Protein AF-0000000087011718 (afdb_homodimer)

Foldseek 3Di:
DEEEQEWEKAQPPVPWDADPFDIDSPHDIAIFDQSLVQLQVQQVCCVVPNDAYEYEYEADDDDVRQLQSQLLPHQEYEYEHEPDDDLQQRLVVVLVVCVVRVGFEYEYACAGPPPRPSCNLVNNCVVNVAAEAEAFLEWDDDVQKIWGWHDDDVDIDIDMGGTPHYYHYYPNNDDRDGGDPVSSVVSVPRYYHYYYGYDDDPDDDDDDTPPCPVPVPPPQDDDPVSSVVVVVVVCVVVVVD/DEEEQEWEKAQPPVPWDADPFDIDSPHDIAIFDQSLVQLQVQQVCCVVPNDAYEYEYEADDDDVRQLQSQLLPHQEYEYEHEPDDDLQQRLVVVLVVCVVRVGFEYEYACAGPVGRPSCNLVNNCVVVVAAEAEAFLEWDDDVQKIWGWHDDDVDIDIDMDGTPHYYHYYPNNDDRDGGDPVSSVVSVPRYYHYYYGYDDDPDDDDDDTPPCPPPVPPPQDDDPVSSVVVVVVVCVVVVND

Secondary structure (DSSP, 8-state):
-EEEEEE-EEE-GGG-EEETTEEE--S-EEE-HHHHHHHHHHHHHHHHH-SEEEEEEEES--HHHHHHHHHHT-SEEEEEE-SS--HHHHHHHHHHHHHHH--SEEEEES--TTT----HHHHHHHHHT--EEEEEEEEEEETTEEEEEEE-SSEEEEEEEESSEEEEE-GGG--PPPPPHHHHHHHTTS-EEEEE-----SSEEEEEEE-----------S-HHHHHHHHHHHHHHTT--/-EEEEEE-EEE-GGG-EEETTEEE--S-EEE-HHHHHHHHHHHHHHHHH-SEEEEEEEES--HHHHHHHHHHT-SEEEEEE-SS--HHHHHHHHHHHHHHH--SEEEEES--SS-----HHHHHHHHHT--EEEEEEEEEEETTEEEEEEE-SSEEEEEEEESSEEEEE-GGG--PPPPPHHHHHHHTTS-EEEEE-----SSEEEEEEE-----------S-HHHHHHHHHHHHHHTT--

Structure (mmCIF, N/CA/C/O backbone):
data_AF-0000000087011718-model_v1
#
loop_
_entity.id
_entity.type
_entity.pdbx_description
1 polymer 'Electron transfer flavoprotein subunit alpha'
#
loop_
_atom_site.group_PDB
_atom_site.id
_atom_site.type_symbol
_atom_site.label_atom_id
_atom_site.label_alt_id
_atom_site.label_comp_id
_atom_site.label_asym_id
_atom_site.label_entity_id
_atom_site.label_seq_id
_atom_site.pdbx_PDB_ins_code
_atom_site.Cartn_x
_atom_site.Cartn_y
_atom_site.Cartn_z
_atom_site.occupancy
_atom_site.B_iso_or_equiv
_atom_site.auth_seq_id
_atom_site.auth_comp_id
_atom_site.auth_asym_id
_atom_site.auth_atom_id
_atom_site.pdbx_PDB_model_num
ATOM 1 N N . MET A 1 1 ? 9.523 25.578 -1.805 1 94.81 1 MET A N 1
ATOM 2 C CA . MET A 1 1 ? 9.125 24.172 -1.85 1 94.81 1 MET A CA 1
ATOM 3 C C . MET A 1 1 ? 7.691 24 -1.373 1 94.81 1 MET A C 1
ATOM 5 O O . MET A 1 1 ? 7.277 24.625 -0.391 1 94.81 1 MET A O 1
ATOM 9 N N . ASN A 1 2 ? 6.797 23.344 -2.119 1 98.5 2 ASN A N 1
ATOM 10 C CA . ASN A 1 2 ? 5.453 22.984 -1.676 1 98.5 2 ASN A CA 1
ATOM 11 C C . ASN A 1 2 ? 5.398 21.562 -1.138 1 98.5 2 ASN A C 1
ATOM 13 O O . ASN A 1 2 ? 5.812 20.625 -1.818 1 98.5 2 ASN A O 1
ATOM 17 N N . ILE A 1 3 ? 4.934 21.469 0.072 1 98.88 3 ILE A N 1
ATOM 18 C CA . ILE A 1 3 ? 4.848 20.188 0.744 1 98.88 3 ILE A CA 1
ATOM 19 C C . ILE A 1 3 ? 3.393 19.875 1.101 1 98.88 3 ILE A C 1
ATOM 21 O O . ILE A 1 3 ? 2.672 20.75 1.585 1 98.88 3 ILE A O 1
ATOM 25 N N . ILE A 1 4 ? 2.947 18.703 0.835 1 99 4 ILE A N 1
ATOM 26 C CA . ILE A 1 4 ? 1.602 18.297 1.226 1 99 4 ILE A CA 1
ATOM 27 C C . ILE A 1 4 ? 1.68 17.203 2.279 1 99 4 ILE A C 1
ATOM 29 O O . ILE A 1 4 ? 2.443 16.234 2.129 1 99 4 ILE A O 1
ATOM 33 N N . ALA A 1 5 ? 0.986 17.359 3.332 1 99 5 ALA A N 1
ATOM 34 C CA . ALA A 1 5 ? 0.673 16.281 4.266 1 99 5 ALA A CA 1
ATOM 35 C C . ALA A 1 5 ? -0.778 15.828 4.121 1 99 5 ALA A C 1
ATOM 37 O O . ALA A 1 5 ? -1.701 16.625 4.32 1 99 5 ALA A O 1
ATOM 38 N N . LEU A 1 6 ? -0.91 14.594 3.762 1 98.94 6 LEU A N 1
ATOM 39 C CA . LEU A 1 6 ? -2.242 14 3.773 1 98.94 6 LEU A CA 1
ATOM 40 C C . LEU A 1 6 ? -2.619 13.539 5.18 1 98.94 6 LEU A C 1
ATOM 42 O O . LEU A 1 6 ? -1.786 12.984 5.898 1 98.94 6 LEU A O 1
ATOM 46 N N . PHE A 1 7 ? -3.869 13.828 5.566 1 98.56 7 PHE A N 1
ATOM 47 C CA . PHE A 1 7 ? -4.328 13.312 6.848 1 98.56 7 PHE A CA 1
ATOM 48 C C . PHE A 1 7 ? -5.82 12.992 6.801 1 98.56 7 PHE A C 1
ATOM 50 O O . PHE A 1 7 ? -6.566 13.609 6.035 1 98.56 7 PHE A O 1
ATOM 57 N N . LYS A 1 8 ? -6.18 11.977 7.543 1 97.88 8 LYS A N 1
ATOM 58 C CA . LYS A 1 8 ? -7.582 11.586 7.652 1 97.88 8 LYS A CA 1
ATOM 59 C C . LYS A 1 8 ? -8.125 11.883 9.047 1 97.88 8 LYS A C 1
ATOM 61 O O . LYS A 1 8 ? -7.441 11.664 10.047 1 97.88 8 LYS A O 1
ATOM 66 N N . ILE A 1 9 ? -9.297 12.445 9.086 1 97.69 9 ILE A N 1
ATOM 67 C CA . ILE A 1 9 ? -10.031 12.586 10.336 1 97.69 9 ILE A CA 1
ATOM 68 C C . ILE A 1 9 ? -10.859 11.328 10.602 1 97.69 9 ILE A C 1
ATOM 70 O O . ILE A 1 9 ? -11.656 10.914 9.758 1 97.69 9 ILE A O 1
ATOM 74 N N . VAL A 1 10 ? -10.609 10.719 11.766 1 94.69 10 VAL A N 1
ATOM 75 C CA . VAL A 1 10 ? -11.203 9.43 12.086 1 94.69 10 VAL A CA 1
ATOM 76 C C . VAL A 1 10 ? -11.781 9.461 13.5 1 94.69 10 VAL A C 1
ATOM 78 O O . VAL A 1 10 ? -11.383 10.289 14.32 1 94.69 10 VAL A O 1
ATOM 81 N N . PRO A 1 11 ? -12.758 8.516 13.766 1 92.56 11 PRO A N 1
ATOM 82 C CA . PRO A 1 11 ? -13.125 8.367 15.18 1 92.56 11 PRO A CA 1
ATOM 83 C C . PRO A 1 11 ? -11.938 7.996 16.062 1 92.56 11 PRO A C 1
ATOM 85 O O . PRO A 1 11 ? -11.07 7.215 15.648 1 92.56 11 PRO A O 1
ATOM 88 N N . ASP A 1 12 ? -11.883 8.602 17.219 1 92.38 12 ASP A N 1
ATOM 89 C CA . ASP A 1 12 ? -10.805 8.281 18.156 1 92.38 12 ASP A CA 1
ATOM 90 C C . ASP A 1 12 ? -10.898 6.824 18.609 1 92.38 12 ASP A C 1
ATOM 92 O O . ASP A 1 12 ? -11.672 6.496 19.5 1 92.38 12 ASP A O 1
ATOM 96 N N . ASP A 1 13 ? -10.094 6.043 18.031 1 84.06 13 ASP A N 1
ATOM 97 C CA . ASP A 1 13 ? -10.156 4.602 18.234 1 84.06 13 ASP A CA 1
ATOM 98 C C . ASP A 1 13 ? -9.844 4.242 19.688 1 84.06 13 ASP A C 1
ATOM 100 O O . ASP A 1 13 ? -10.227 3.172 20.172 1 84.06 13 ASP A O 1
ATOM 104 N N . THR A 1 14 ? -9.102 5.125 20.391 1 83.56 14 THR A N 1
ATOM 105 C CA . THR A 1 14 ? -8.742 4.871 21.781 1 83.56 14 THR A CA 1
ATOM 106 C C . THR A 1 14 ? -9.969 4.98 22.688 1 83.56 14 THR A C 1
ATOM 108 O O . THR A 1 14 ? -9.945 4.527 23.828 1 83.56 14 THR A O 1
ATOM 111 N N . LEU A 1 15 ? -11.016 5.504 22.172 1 86.75 15 LEU A N 1
ATOM 112 C CA . LEU A 1 15 ? -12.219 5.754 22.969 1 86.75 15 LEU A CA 1
ATOM 113 C C . LEU A 1 15 ? -13.367 4.859 22.516 1 86.75 15 LEU A C 1
ATOM 115 O O . LEU A 1 15 ? -14.477 4.949 23.047 1 86.75 15 LEU A O 1
ATOM 119 N N . ILE A 1 16 ? -13.156 4.055 21.484 1 83.88 16 ILE A N 1
ATOM 120 C CA . ILE A 1 16 ? -14.203 3.18 20.953 1 83.88 16 ILE A CA 1
ATOM 121 C C . ILE A 1 16 ? -14.461 2.037 21.938 1 83.88 16 ILE A C 1
ATOM 123 O O . ILE A 1 16 ? -13.523 1.365 22.375 1 83.88 16 ILE A O 1
ATOM 127 N N . LYS A 1 17 ? -15.734 1.845 22.312 1 80.25 17 LYS A N 1
ATOM 128 C CA . LYS A 1 17 ? -16.156 0.744 23.188 1 80.25 17 LYS A CA 1
ATOM 129 C C . LYS A 1 17 ? -16.703 -0.42 22.359 1 80.25 17 LYS A C 1
ATOM 131 O O . LYS A 1 17 ? -17.391 -0.212 21.375 1 80.25 17 LYS A O 1
ATOM 136 N N . ILE A 1 18 ? -16.266 -1.566 22.734 1 77.38 18 ILE A N 1
ATOM 137 C CA . ILE A 1 18 ? -16.719 -2.779 22.062 1 77.38 18 ILE A CA 1
ATOM 138 C C . ILE A 1 18 ? -17.812 -3.451 22.875 1 77.38 18 ILE A C 1
ATOM 140 O O . ILE A 1 18 ? -17.656 -3.666 24.078 1 77.38 18 ILE A O 1
ATOM 144 N N . SER A 1 19 ? -18.953 -3.535 22.375 1 79.12 19 SER A N 1
ATOM 145 C CA . SER A 1 19 ? -20.047 -4.281 22.984 1 79.12 19 SER A CA 1
ATOM 146 C C . SER A 1 19 ? -20.438 -5.492 22.156 1 79.12 19 SER A C 1
ATOM 148 O O . SER A 1 19 ? -21.172 -5.363 21.156 1 79.12 19 SER A O 1
ATOM 150 N N . GLY A 1 20 ? -20.016 -6.59 22.547 1 74.25 20 GLY A N 1
ATOM 151 C CA . GLY A 1 20 ? -20.25 -7.77 21.734 1 74.25 20 GLY A CA 1
ATOM 152 C C . GLY A 1 20 ? -19.578 -7.695 20.375 1 74.25 20 GLY A C 1
ATOM 153 O O . GLY A 1 20 ? -18.359 -7.512 20.297 1 74.25 20 GLY A O 1
ATOM 154 N N . ASN A 1 21 ? -20.484 -7.688 19.375 1 74.88 21 ASN A N 1
ATOM 155 C CA . ASN A 1 21 ? -19.969 -7.668 18.016 1 74.88 21 ASN A CA 1
ATOM 156 C C . ASN A 1 21 ? -20.141 -6.297 17.375 1 74.88 21 ASN A C 1
ATOM 158 O O . ASN A 1 21 ? -20.047 -6.16 16.156 1 74.88 21 ASN A O 1
ATOM 162 N N . SER A 1 22 ? -20.328 -5.398 18.297 1 78.81 22 SER A N 1
ATOM 163 C CA . SER A 1 22 ? -20.578 -4.07 17.734 1 78.81 22 SER A CA 1
ATOM 164 C C . SER A 1 22 ? -19.562 -3.059 18.25 1 78.81 22 SER A C 1
ATOM 166 O O . SER A 1 22 ? -19.031 -3.203 19.344 1 78.81 22 SER A O 1
ATOM 168 N N . LEU A 1 23 ? -19.25 -2.115 17.375 1 81.75 23 LEU A N 1
ATOM 169 C CA . LEU A 1 23 ? -18.375 -0.997 17.703 1 81.75 23 LEU A CA 1
ATOM 170 C C . LEU A 1 23 ? -19.172 0.293 17.859 1 81.75 23 LEU A C 1
ATOM 172 O O . LEU A 1 23 ? -20.031 0.603 17.031 1 81.75 23 LEU A O 1
ATOM 176 N N . ASP A 1 24 ? -18.938 0.93 18.984 1 82.44 24 ASP A N 1
ATOM 177 C CA . ASP A 1 24 ? -19.531 2.252 19.141 1 82.44 24 ASP A CA 1
ATOM 178 C C . ASP A 1 24 ? -18.641 3.338 18.562 1 82.44 24 ASP A C 1
ATOM 180 O O . ASP A 1 24 ? -17.672 3.762 19.188 1 82.44 24 ASP A O 1
ATOM 184 N N . LEU A 1 25 ? -19.016 3.777 17.375 1 81.81 25 LEU A N 1
ATOM 185 C CA . LEU A 1 25 ? -18.188 4.734 16.641 1 81.81 25 LEU A CA 1
ATOM 186 C C . LEU A 1 25 ? -18.578 6.168 17 1 81.81 25 LEU A C 1
ATOM 188 O O . LEU A 1 25 ? -18.031 7.117 16.422 1 81.81 25 LEU A O 1
ATOM 192 N N . ASN A 1 26 ? -19.5 6.266 17.922 1 88.69 26 ASN A N 1
ATOM 193 C CA . ASN A 1 26 ? -19.891 7.602 18.344 1 88.69 26 ASN A CA 1
ATOM 194 C C . ASN A 1 26 ? -18.922 8.172 19.375 1 88.69 26 ASN A C 1
ATOM 196 O O . ASN A 1 26 ? -19.297 8.391 20.531 1 88.69 26 ASN A O 1
ATOM 200 N N . VAL A 1 27 ? -17.781 8.398 18.969 1 92.62 27 VAL A N 1
ATOM 201 C CA . VAL A 1 27 ? -16.703 8.953 19.781 1 92.62 27 VAL A CA 1
ATOM 202 C C . VAL A 1 27 ? -16.141 10.203 19.094 1 92.62 27 VAL A C 1
ATOM 204 O O . VAL A 1 27 ? -16.406 10.438 17.922 1 92.62 27 VAL A O 1
ATOM 207 N N . PRO A 1 28 ? -15.453 11.023 19.828 1 95.12 28 PRO A N 1
ATOM 208 C CA . PRO A 1 28 ? -14.852 12.211 19.203 1 95.12 28 PRO A CA 1
ATOM 209 C C . PRO A 1 28 ? -13.898 11.852 18.062 1 95.12 28 PRO A C 1
ATOM 211 O O . PRO A 1 28 ? -13.312 10.766 18.062 1 95.12 28 PRO A O 1
ATOM 214 N N . ASN A 1 29 ? -13.781 12.781 17.109 1 96.44 29 ASN A N 1
ATOM 215 C CA . ASN A 1 29 ? -12.859 12.602 15.992 1 96.44 29 ASN A CA 1
ATOM 216 C C . ASN A 1 29 ? -11.445 13.055 16.344 1 96.44 29 ASN A C 1
ATOM 218 O O . ASN A 1 29 ? -11.258 13.828 17.281 1 96.44 29 ASN A O 1
ATOM 222 N N . LYS A 1 30 ? -10.555 12.523 15.648 1 96.81 30 LYS A N 1
ATOM 223 C CA . LYS A 1 30 ? -9.156 12.93 15.758 1 96.81 30 LYS A CA 1
ATOM 224 C C . LYS A 1 30 ? -8.438 12.781 14.422 1 96.81 30 LYS A C 1
ATOM 226 O O . LYS A 1 30 ? -8.977 12.203 13.484 1 96.81 30 LYS A O 1
ATOM 231 N N . ILE A 1 31 ? -7.273 13.406 14.352 1 97.94 31 ILE A N 1
ATOM 232 C CA . ILE A 1 31 ? -6.379 13.109 13.242 1 97.94 31 ILE A CA 1
ATOM 233 C C . ILE A 1 31 ? -5.836 11.695 13.375 1 97.94 31 ILE A C 1
ATOM 235 O O . ILE A 1 31 ? -5.402 11.289 14.461 1 97.94 31 ILE A O 1
ATOM 239 N N . SER A 1 32 ? -5.922 10.898 12.32 1 95.81 32 SER A N 1
ATOM 240 C CA . SER A 1 32 ? -5.363 9.547 12.359 1 95.81 32 SER A CA 1
ATOM 241 C C . SER A 1 32 ? -3.924 9.562 12.859 1 95.81 32 SER A C 1
ATOM 243 O O . SER A 1 32 ? -3.135 10.43 12.477 1 95.81 32 SER A O 1
ATOM 245 N N . THR A 1 33 ? -3.547 8.625 13.594 1 93.44 33 THR A N 1
ATOM 246 C CA . THR A 1 33 ? -2.352 8.633 14.422 1 93.44 33 THR A CA 1
ATOM 247 C C . THR A 1 33 ? -1.104 8.875 13.578 1 93.44 33 THR A C 1
ATOM 249 O O . THR A 1 33 ? -0.363 9.828 13.82 1 93.44 33 THR A O 1
ATOM 252 N N . TYR A 1 34 ? -0.875 8.102 12.562 1 95.12 34 TYR A N 1
ATOM 253 C CA . TYR A 1 34 ? 0.356 8.203 11.789 1 95.12 34 TYR A CA 1
ATOM 254 C C . TYR A 1 34 ? 0.322 9.414 10.867 1 95.12 34 TYR A C 1
ATOM 256 O O . TYR A 1 34 ? 1.364 9.867 10.383 1 95.12 34 TYR A O 1
ATOM 264 N N . ASP A 1 35 ? -0.876 9.938 10.617 1 98.06 35 ASP A N 1
ATOM 265 C CA . ASP A 1 35 ? -0.99 11.148 9.805 1 98.06 35 ASP A CA 1
ATOM 266 C C . ASP A 1 35 ? -0.457 12.359 10.562 1 98.06 35 ASP A C 1
ATOM 268 O O . ASP A 1 35 ? 0.011 13.32 9.953 1 98.06 35 ASP A O 1
ATOM 272 N N . LYS A 1 36 ? -0.54 12.258 11.891 1 98.62 36 LYS A N 1
ATOM 273 C CA . LYS A 1 36 ? 0.068 13.32 12.688 1 98.62 36 LYS A CA 1
ATOM 274 C C . LYS A 1 36 ? 1.578 13.375 12.469 1 98.62 36 LYS A C 1
ATOM 276 O O . LYS A 1 36 ? 2.168 14.453 12.445 1 98.62 36 LYS A O 1
ATOM 281 N N . ASN A 1 37 ? 2.172 12.227 12.328 1 98.81 37 ASN A N 1
ATOM 282 C CA . ASN A 1 37 ? 3.6 12.164 12.031 1 98.81 37 ASN A CA 1
ATOM 283 C C . ASN A 1 37 ? 3.91 12.75 10.656 1 98.81 37 ASN A C 1
ATOM 285 O O . ASN A 1 37 ? 4.945 13.391 10.469 1 98.81 37 ASN A O 1
ATOM 289 N N . ALA A 1 38 ? 3.049 12.5 9.719 1 98.88 38 ALA A N 1
ATOM 290 C CA . ALA A 1 38 ? 3.213 13.07 8.391 1 98.88 38 ALA A CA 1
ATOM 291 C C . ALA A 1 38 ? 3.127 14.594 8.43 1 98.88 38 ALA A C 1
ATOM 293 O O . ALA A 1 38 ? 3.918 15.289 7.785 1 98.88 38 ALA A O 1
ATOM 294 N N . ILE A 1 39 ? 2.186 15.109 9.203 1 98.94 39 ILE A N 1
ATOM 295 C CA . ILE A 1 39 ? 2.035 16.547 9.367 1 98.94 39 ILE A CA 1
ATOM 296 C C . ILE A 1 39 ? 3.301 17.141 9.992 1 98.94 39 ILE A C 1
ATOM 298 O O . ILE A 1 39 ? 3.85 18.125 9.5 1 98.94 39 ILE A O 1
ATOM 302 N N . GLU A 1 40 ? 3.752 16.484 11.07 1 98.94 40 GLU A N 1
ATOM 303 C CA . GLU A 1 40 ? 4.961 16.938 11.742 1 98.94 40 GLU A CA 1
ATOM 304 C C . GLU A 1 40 ? 6.148 16.969 10.781 1 98.94 40 GLU A C 1
ATOM 306 O O . GLU A 1 40 ? 6.906 17.953 10.758 1 98.94 40 GLU A O 1
ATOM 311 N N . GLU A 1 41 ? 6.258 15.938 9.961 1 98.94 41 GLU A N 1
ATOM 312 C CA . GLU A 1 41 ? 7.379 15.875 9.023 1 98.94 41 GLU A CA 1
ATOM 313 C C . GLU A 1 41 ? 7.289 16.984 7.977 1 98.94 41 GLU A C 1
ATOM 315 O O . GLU A 1 41 ? 8.305 17.562 7.59 1 98.94 41 GLU A O 1
ATOM 320 N N . ALA A 1 42 ? 6.086 17.281 7.492 1 98.94 42 ALA A N 1
ATOM 321 C CA . ALA A 1 42 ? 5.879 18.359 6.527 1 98.94 42 ALA A CA 1
ATOM 322 C C . ALA A 1 42 ? 6.328 19.703 7.102 1 98.94 42 ALA A C 1
ATOM 324 O O . ALA A 1 42 ? 6.984 20.484 6.414 1 98.94 42 ALA A O 1
ATOM 325 N N . ILE A 1 43 ? 6.023 19.906 8.328 1 98.88 43 ILE A N 1
ATOM 326 C CA . ILE A 1 43 ? 6.359 21.156 9 1 98.88 43 ILE A CA 1
ATOM 327 C C . ILE A 1 43 ? 7.875 21.25 9.18 1 98.88 43 ILE A C 1
ATOM 329 O O . ILE A 1 43 ? 8.469 22.297 8.922 1 98.88 43 ILE A O 1
ATOM 333 N N . ARG A 1 44 ? 8.477 20.141 9.586 1 98.81 44 ARG A N 1
ATOM 334 C CA . ARG A 1 44 ? 9.93 20.125 9.766 1 98.81 44 ARG A CA 1
ATOM 335 C C . ARG A 1 44 ? 10.648 20.406 8.453 1 98.81 44 ARG A C 1
ATOM 337 O O . ARG A 1 44 ? 11.641 21.141 8.43 1 98.81 44 ARG A O 1
ATOM 344 N N . ILE A 1 45 ? 10.18 19.812 7.398 1 98.75 45 ILE A N 1
ATOM 345 C CA . ILE A 1 45 ? 10.773 20.047 6.086 1 98.75 45 ILE A CA 1
ATOM 346 C C . ILE A 1 45 ? 10.633 21.516 5.699 1 98.75 45 ILE A C 1
ATOM 348 O O . ILE A 1 45 ? 11.594 22.125 5.227 1 98.75 45 ILE A O 1
ATOM 352 N N . LYS A 1 46 ? 9.5 22.078 5.906 1 98.5 46 LYS A N 1
ATOM 353 C CA . LYS A 1 46 ? 9.281 23.5 5.625 1 98.5 46 LYS A CA 1
ATOM 354 C C . LYS A 1 46 ? 10.242 24.375 6.43 1 98.5 46 LYS A C 1
ATOM 356 O O . LYS A 1 46 ? 10.812 25.328 5.898 1 98.5 46 LYS A O 1
ATOM 361 N N . GLU A 1 47 ? 10.328 24.016 7.695 1 98.44 47 GLU A N 1
ATOM 362 C CA . GLU A 1 47 ? 11.195 24.812 8.57 1 98.44 47 GLU A CA 1
ATOM 363 C C . GLU A 1 47 ? 12.648 24.766 8.109 1 98.44 47 GLU A C 1
ATOM 365 O O . GLU A 1 47 ? 13.375 25.75 8.211 1 98.44 47 GLU A O 1
ATOM 370 N N . LYS A 1 48 ? 13.031 23.641 7.625 1 97.88 48 LYS A N 1
ATOM 371 C CA . LYS A 1 48 ? 14.422 23.438 7.223 1 97.88 48 LYS A CA 1
ATOM 372 C C . LYS A 1 48 ? 14.672 24 5.824 1 97.88 48 LYS A C 1
ATOM 374 O O . LYS A 1 48 ? 15.758 24.516 5.543 1 97.88 48 LYS A O 1
ATOM 379 N N . HIS A 1 49 ? 13.703 23.906 4.906 1 97.56 49 HIS A N 1
ATOM 380 C CA . HIS A 1 49 ? 13.977 24.172 3.5 1 97.56 49 HIS A CA 1
ATOM 381 C C . HIS A 1 49 ? 13.148 25.344 2.982 1 97.56 49 HIS A C 1
ATOM 383 O O . HIS A 1 49 ? 13.336 25.797 1.852 1 97.56 49 HIS A O 1
ATOM 389 N N . GLY A 1 50 ? 12.234 25.844 3.783 1 97.56 50 GLY A N 1
ATOM 390 C CA . GLY A 1 50 ? 11.352 26.906 3.352 1 97.56 50 GLY A CA 1
ATOM 391 C C . GLY A 1 50 ? 10.18 26.422 2.516 1 97.56 50 GLY A C 1
ATOM 392 O O . GLY A 1 50 ? 10.039 25.219 2.285 1 97.56 50 GLY A O 1
ATOM 393 N N . GLY A 1 51 ? 9.258 27.312 2.164 1 98 51 GLY A N 1
ATOM 394 C CA . GLY A 1 51 ? 8.102 26.984 1.347 1 98 51 GLY A CA 1
ATOM 395 C C . GLY A 1 51 ? 6.805 26.969 2.131 1 98 51 GLY A C 1
ATOM 396 O O . GLY A 1 51 ? 6.645 27.734 3.092 1 98 51 GLY A O 1
ATOM 397 N N . LYS A 1 52 ? 5.91 26.172 1.583 1 98.75 52 LYS A N 1
ATOM 398 C CA . LYS A 1 52 ? 4.578 26.094 2.172 1 98.75 52 LYS A CA 1
ATOM 399 C C . LYS A 1 52 ? 4.176 24.641 2.438 1 98.75 52 LYS A C 1
ATOM 401 O O . LYS A 1 52 ? 4.422 23.766 1.608 1 98.75 52 LYS A O 1
ATOM 406 N N . ALA A 1 53 ? 3.619 24.438 3.588 1 98.94 53 ALA A N 1
ATOM 407 C CA . ALA A 1 53 ? 3.096 23.125 3.953 1 98.94 53 ALA A CA 1
ATOM 408 C C . ALA A 1 53 ? 1.569 23.109 3.922 1 98.94 53 ALA A C 1
ATOM 410 O O . ALA A 1 53 ? 0.921 23.828 4.688 1 98.94 53 ALA A O 1
ATOM 411 N N . TYR A 1 54 ? 1.024 22.297 3.082 1 98.94 54 TYR A N 1
ATOM 412 C CA . TYR A 1 54 ? -0.417 22.125 2.939 1 98.94 54 TYR A CA 1
ATOM 413 C C . TYR A 1 54 ? -0.883 20.844 3.615 1 98.94 54 TYR A C 1
ATOM 415 O O . TYR A 1 54 ? -0.151 19.859 3.65 1 98.94 54 TYR A O 1
ATOM 423 N N . GLY A 1 55 ? -2.068 20.938 4.152 1 98.94 55 GLY A N 1
ATOM 424 C CA . GLY A 1 55 ? -2.789 19.719 4.52 1 98.94 55 GLY A CA 1
ATOM 425 C C . GLY A 1 55 ? -3.939 19.406 3.582 1 98.94 55 GLY A C 1
ATOM 426 O O . GLY A 1 55 ? -4.645 20.312 3.129 1 98.94 55 GLY A O 1
ATOM 427 N N . ILE A 1 56 ? -4.109 18.188 3.246 1 98.94 56 ILE A N 1
ATOM 428 C CA . ILE A 1 56 ? -5.312 17.734 2.549 1 98.94 56 ILE A CA 1
ATOM 429 C C . ILE A 1 56 ? -5.977 16.609 3.338 1 98.94 56 ILE A C 1
ATOM 431 O O . ILE A 1 56 ? -5.324 15.625 3.703 1 98.94 56 ILE A O 1
ATOM 435 N N . THR A 1 57 ? -7.199 16.766 3.66 1 98.81 57 THR A N 1
ATOM 436 C CA . THR A 1 57 ? -8 15.727 4.305 1 98.81 57 THR A CA 1
ATOM 437 C C . THR A 1 57 ? -9.25 15.414 3.482 1 98.81 57 THR A C 1
ATOM 439 O O . THR A 1 57 ? -9.852 16.312 2.896 1 98.81 57 THR A O 1
ATOM 442 N N . ALA A 1 58 ? -9.602 14.172 3.383 1 98.06 58 ALA A N 1
ATOM 443 C CA . ALA A 1 58 ? -10.773 13.719 2.633 1 98.06 58 ALA A CA 1
ATOM 444 C C . ALA A 1 58 ? -11.625 12.766 3.471 1 98.06 58 ALA A C 1
ATOM 446 O O . ALA A 1 58 ? -11.086 11.93 4.207 1 98.06 58 ALA A O 1
ATOM 447 N N . GLY A 1 59 ? -12.867 12.797 3.396 1 96.62 59 GLY A N 1
ATOM 448 C CA . GLY A 1 59 ? -13.797 12.023 4.203 1 96.62 59 GLY A CA 1
ATOM 449 C C . GLY A 1 59 ? -14.547 12.859 5.219 1 96.62 59 GLY A C 1
ATOM 450 O O . GLY A 1 59 ? -15.156 13.867 4.871 1 96.62 59 GLY A O 1
ATOM 451 N N . ILE A 1 60 ? -14.43 12.406 6.48 1 94 60 ILE A N 1
ATOM 452 C CA . ILE A 1 60 ? -14.984 13.18 7.578 1 94 60 ILE A CA 1
ATOM 453 C C . ILE A 1 60 ? -14.25 14.508 7.699 1 94 60 ILE A C 1
ATOM 455 O O . ILE A 1 60 ?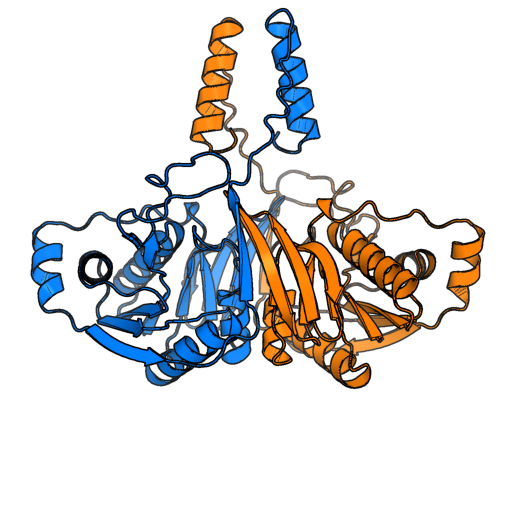 -13.016 14.555 7.66 1 94 60 ILE A O 1
ATOM 459 N N . THR A 1 61 ? -15.031 15.516 7.734 1 95.94 61 THR A N 1
ATOM 460 C CA . THR A 1 61 ? -14.453 16.844 7.969 1 95.94 61 THR A CA 1
ATOM 461 C C . THR A 1 61 ? -15.047 17.469 9.227 1 95.94 61 THR A C 1
ATOM 463 O O . THR A 1 61 ? -16.234 17.297 9.508 1 95.94 61 THR A O 1
ATOM 466 N N . ASP A 1 62 ? -14.195 17.984 10.047 1 95.25 62 ASP A N 1
ATOM 467 C CA . ASP A 1 62 ? -14.656 18.75 11.203 1 95.25 62 ASP A CA 1
ATOM 468 C C . ASP A 1 62 ? -13.711 19.906 11.508 1 95.25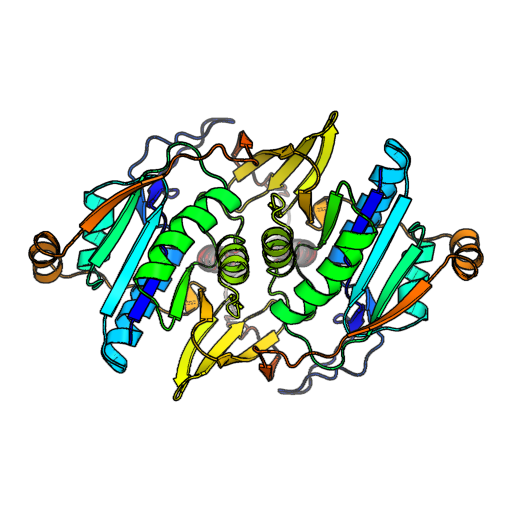 62 ASP A C 1
ATOM 470 O O . ASP A 1 62 ? -12.492 19.75 11.445 1 95.25 62 ASP A O 1
ATOM 474 N N . ARG A 1 63 ? -14.266 20.969 11.852 1 97.12 63 ARG A N 1
ATOM 475 C CA . ARG A 1 63 ? -13.539 22.219 12.008 1 97.12 63 ARG A CA 1
ATOM 476 C C . ARG A 1 63 ? -12.469 22.109 13.086 1 97.12 63 ARG A C 1
ATOM 478 O O . ARG A 1 63 ? -11.336 22.531 12.898 1 97.12 63 ARG A O 1
ATOM 485 N N . LYS A 1 64 ? -12.836 21.531 14.211 1 97.56 64 LYS A N 1
ATOM 486 C CA . LYS A 1 64 ? -11.922 21.438 15.344 1 97.56 64 LYS A CA 1
ATOM 487 C C . LYS A 1 64 ? -10.656 20.688 14.977 1 97.56 64 LYS A C 1
ATOM 489 O O . LYS A 1 64 ? -9.547 21.156 15.242 1 97.56 64 LYS A O 1
ATOM 494 N N . THR A 1 65 ? -10.805 19.531 14.328 1 98.38 65 THR A N 1
ATOM 495 C CA . THR A 1 65 ? -9.664 18.688 13.969 1 98.38 65 THR A CA 1
ATOM 496 C C . THR A 1 65 ? -8.836 19.328 12.867 1 98.38 65 THR A C 1
ATOM 498 O O . THR A 1 65 ? -7.605 19.25 12.875 1 98.38 65 THR A O 1
ATOM 501 N N . ILE A 1 66 ? -9.469 20.016 11.938 1 98.81 66 ILE A N 1
ATOM 502 C CA . ILE A 1 66 ? -8.773 20.734 10.883 1 98.81 66 ILE A CA 1
ATOM 503 C C . ILE A 1 66 ? -7.934 21.859 11.492 1 98.81 66 ILE A C 1
ATOM 505 O O . ILE A 1 66 ? -6.773 22.047 11.125 1 98.81 66 ILE A O 1
ATOM 509 N N . ARG A 1 67 ? -8.492 22.547 12.453 1 98.75 67 ARG A N 1
ATOM 510 C CA . ARG A 1 67 ? -7.773 23.641 13.102 1 98.75 67 ARG A CA 1
ATOM 511 C C . ARG A 1 67 ? -6.594 23.109 13.906 1 98.75 67 ARG A C 1
ATOM 513 O O . ARG A 1 67 ? -5.559 23.766 14.008 1 98.75 67 ARG A O 1
ATOM 520 N N . GLU A 1 68 ? -6.766 21.906 14.461 1 98.69 68 GLU A N 1
ATOM 521 C CA . GLU A 1 68 ? -5.641 21.266 15.156 1 98.69 68 GLU A CA 1
ATOM 522 C C . GLU A 1 68 ? -4.453 21.078 14.211 1 98.69 68 GLU A C 1
ATOM 524 O O . GLU A 1 68 ? -3.314 21.375 14.578 1 98.69 68 GLU A O 1
ATOM 529 N N . ALA A 1 69 ? -4.719 20.609 12.992 1 98.88 69 ALA A N 1
ATOM 530 C CA . ALA A 1 69 ? -3.664 20.406 12.008 1 98.88 69 ALA A CA 1
ATOM 531 C C . ALA A 1 69 ? -2.986 21.734 11.656 1 98.88 69 ALA A C 1
ATOM 533 O O . ALA A 1 69 ? -1.76 21.797 11.547 1 98.88 69 ALA A O 1
ATOM 534 N N . LEU A 1 70 ? -3.756 22.797 11.516 1 98.94 70 LEU A N 1
ATOM 535 C CA . LEU A 1 70 ? -3.232 24.125 11.234 1 98.94 70 LEU A CA 1
ATOM 536 C C . LEU A 1 70 ? -2.426 24.656 12.422 1 98.94 70 LEU A C 1
ATOM 538 O O . LEU A 1 70 ? -1.39 25.297 12.234 1 98.94 70 LEU A O 1
ATOM 542 N N . ALA A 1 71 ? -2.906 24.359 13.641 1 98.88 71 ALA A N 1
ATOM 543 C CA . ALA A 1 71 ? -2.215 24.797 14.852 1 98.88 71 ALA A CA 1
ATOM 544 C C . ALA A 1 71 ? -0.85 24.141 14.977 1 98.88 71 ALA A C 1
ATOM 546 O O . ALA A 1 71 ? 0.086 24.719 15.523 1 98.88 71 ALA A O 1
ATOM 547 N N . MET A 1 72 ? -0.755 22.922 14.422 1 98.88 72 MET A N 1
ATOM 548 C CA . MET A 1 72 ? 0.52 22.219 14.469 1 98.88 72 MET A CA 1
ATOM 549 C C . MET A 1 72 ? 1.565 22.906 13.609 1 98.88 72 MET A C 1
ATOM 551 O O . MET A 1 72 ? 2.766 22.766 13.844 1 98.88 72 MET A O 1
ATOM 555 N N . GLY A 1 73 ? 1.073 23.578 12.5 1 98.81 73 GLY A N 1
ATOM 556 C CA . GLY A 1 73 ? 2.062 24.328 11.742 1 98.81 73 GLY A CA 1
ATOM 557 C C . GLY A 1 73 ? 1.777 24.359 10.25 1 98.81 73 GLY A C 1
ATOM 558 O O . GLY A 1 73 ? 2.498 25 9.484 1 98.81 73 GLY A O 1
ATOM 559 N N . LEU A 1 74 ? 0.763 23.672 9.789 1 98.94 74 LEU A N 1
ATOM 560 C CA . LEU A 1 74 ? 0.388 23.75 8.383 1 98.94 74 LEU A CA 1
ATOM 561 C C . LEU A 1 74 ? -0.024 25.172 8.008 1 98.94 74 LEU A C 1
ATOM 563 O O . LEU A 1 74 ? -0.556 25.906 8.844 1 98.94 74 LEU A O 1
ATOM 567 N N . ASP A 1 75 ? 0.188 25.5 6.766 1 98.88 75 ASP A N 1
ATOM 568 C CA . ASP A 1 75 ? -0.116 26.859 6.309 1 98.88 75 ASP A CA 1
ATOM 569 C C . ASP A 1 75 ? -1.548 26.953 5.785 1 98.88 75 ASP A C 1
ATOM 571 O O . ASP A 1 75 ? -2.176 28 5.867 1 98.88 75 ASP A O 1
ATOM 575 N N . GLU A 1 76 ? -2.012 25.984 5.223 1 98.94 76 GLU A N 1
ATOM 576 C CA . GLU A 1 76 ? -3.334 25.891 4.609 1 98.94 76 GLU A CA 1
ATOM 577 C C . GLU A 1 76 ? -3.844 24.453 4.598 1 98.94 76 GLU A C 1
ATOM 579 O O . GLU A 1 76 ? -3.055 23.516 4.492 1 98.94 76 GLU A O 1
ATOM 584 N N . VAL A 1 77 ? -5.141 24.281 4.762 1 98.94 77 VAL A N 1
ATOM 585 C CA . VAL A 1 77 ? -5.73 22.953 4.68 1 98.94 77 VAL A CA 1
ATOM 586 C C . VAL A 1 77 ? -6.82 22.922 3.607 1 98.94 77 VAL A C 1
ATOM 588 O O . VAL A 1 77 ? -7.625 23.859 3.514 1 98.94 77 VAL A O 1
ATOM 591 N N . ILE A 1 78 ? -6.746 22 2.725 1 98.94 78 ILE A N 1
ATOM 592 C CA . ILE A 1 78 ? -7.844 21.656 1.825 1 98.94 78 ILE A CA 1
ATOM 593 C C . ILE A 1 78 ? -8.656 20.516 2.418 1 98.94 78 ILE A C 1
ATOM 595 O O . ILE A 1 78 ? -8.125 19.438 2.67 1 98.94 78 ILE A O 1
ATOM 599 N N . SER A 1 79 ? -9.883 20.797 2.699 1 98.88 79 SER A N 1
ATOM 600 C CA . SER A 1 79 ? -10.797 19.828 3.279 1 98.88 79 SER A CA 1
ATOM 601 C C . SER A 1 79 ? -11.805 19.328 2.246 1 98.88 79 SER A C 1
ATOM 603 O O . SER A 1 79 ? -12.586 20.109 1.708 1 98.88 79 SER A O 1
ATOM 605 N N . ILE A 1 80 ? -11.797 18.031 1.966 1 98.75 80 ILE A N 1
ATOM 606 C CA . ILE A 1 80 ? -12.68 17.438 0.968 1 98.75 80 ILE A CA 1
ATOM 607 C C . ILE A 1 80 ? -13.75 16.594 1.659 1 98.75 80 ILE A C 1
ATOM 609 O O . ILE A 1 80 ? -13.453 15.516 2.189 1 98.75 80 ILE A O 1
ATOM 613 N N . ASP A 1 81 ? -14.914 17.062 1.575 1 98.25 81 ASP A N 1
ATOM 614 C CA . ASP A 1 81 ? -16.031 16.328 2.141 1 98.25 81 ASP A CA 1
ATOM 615 C C . ASP A 1 81 ? -16.484 15.211 1.202 1 98.25 81 ASP A C 1
ATOM 617 O O . ASP A 1 81 ? -16.797 15.461 0.038 1 98.25 81 ASP A O 1
ATOM 621 N N . MET A 1 82 ? -16.422 13.953 1.699 1 97.06 82 MET A N 1
ATOM 622 C CA . MET A 1 82 ? -16.844 12.773 0.943 1 97.06 82 MET A CA 1
ATOM 623 C C . MET A 1 82 ? -17.781 11.898 1.773 1 97.06 82 MET A C 1
ATOM 625 O O . MET A 1 82 ? -17.406 11.438 2.854 1 97.06 82 MET A O 1
ATOM 629 N N . LYS A 1 83 ? -18.969 11.617 1.274 1 93.25 83 LYS A N 1
ATOM 630 C CA . LYS A 1 83 ? -19.953 10.797 1.985 1 93.25 83 LYS A CA 1
ATOM 631 C C . LYS A 1 83 ? -19.609 9.312 1.877 1 93.25 83 LYS A C 1
ATOM 633 O O . LYS A 1 83 ? -19.75 8.57 2.85 1 93.25 83 LYS A O 1
ATOM 638 N N . GLU A 1 84 ? -19.328 8.875 0.724 1 93.75 84 GLU A N 1
ATOM 639 C CA . GLU A 1 84 ? -18.859 7.52 0.451 1 93.75 84 GLU A CA 1
ATOM 640 C C . GLU A 1 84 ? -17.453 7.531 -0.135 1 93.75 84 GLU A C 1
ATOM 642 O O . GLU A 1 84 ? -17.109 8.414 -0.922 1 93.75 84 GLU A O 1
ATOM 647 N N . MET A 1 85 ? -16.703 6.578 0.385 1 94.38 85 MET A N 1
ATOM 648 C CA . MET A 1 85 ? -15.297 6.629 -0.019 1 94.38 85 MET A CA 1
ATOM 649 C C . MET A 1 85 ? -14.75 5.227 -0.254 1 94.38 85 MET A C 1
ATOM 651 O O . MET A 1 85 ? -15.18 4.27 0.391 1 94.38 85 MET A O 1
ATOM 655 N N . ASP A 1 86 ? -13.93 5.125 -1.215 1 96 86 ASP A N 1
ATOM 656 C CA . ASP A 1 86 ? -12.938 4.055 -1.313 1 96 86 ASP A CA 1
ATOM 657 C C . ASP A 1 86 ? -11.578 4.605 -1.724 1 96 86 ASP A C 1
ATOM 659 O O . ASP A 1 86 ? -11.406 5.82 -1.87 1 96 86 ASP A O 1
ATOM 663 N N . VAL A 1 87 ? -10.602 3.752 -1.82 1 97.06 87 VAL A N 1
ATOM 664 C CA . VAL A 1 87 ? -9.242 4.176 -2.119 1 97.06 87 VAL A CA 1
ATOM 665 C C . VAL A 1 87 ? -9.211 4.91 -3.457 1 97.06 87 VAL A C 1
ATOM 667 O O . VAL A 1 87 ? -8.625 5.992 -3.564 1 97.06 87 VAL A O 1
ATOM 670 N N . MET A 1 88 ? -9.875 4.395 -4.461 1 97.44 88 MET A N 1
ATOM 671 C CA . MET A 1 88 ? -9.852 4.934 -5.816 1 97.44 88 MET A CA 1
ATOM 672 C C . MET A 1 88 ? -10.43 6.344 -5.848 1 97.44 88 MET A C 1
ATOM 674 O O . MET A 1 88 ? -9.766 7.277 -6.305 1 97.44 88 MET A O 1
ATOM 678 N N . THR A 1 89 ? -11.648 6.512 -5.34 1 97.69 89 THR A N 1
ATOM 679 C CA . THR A 1 89 ? -12.328 7.801 -5.406 1 97.69 89 THR A CA 1
ATOM 680 C C . THR A 1 89 ? -11.625 8.828 -4.52 1 97.69 89 THR A C 1
ATOM 682 O O . THR A 1 89 ? -11.547 10.008 -4.863 1 97.69 89 THR A O 1
ATOM 685 N N . THR A 1 90 ? -11.102 8.367 -3.344 1 97.88 90 THR A N 1
ATOM 686 C CA . THR A 1 90 ? -10.367 9.258 -2.459 1 97.88 90 THR A CA 1
ATOM 687 C C . THR A 1 90 ? -9.094 9.758 -3.135 1 97.88 90 THR A C 1
ATOM 689 O O . THR A 1 90 ? -8.797 10.961 -3.107 1 97.88 90 THR A O 1
ATOM 692 N N . ALA A 1 91 ? -8.359 8.844 -3.754 1 98.62 91 ALA A N 1
ATOM 693 C CA . ALA A 1 91 ? -7.125 9.219 -4.453 1 98.62 91 ALA A CA 1
ATOM 694 C C . ALA A 1 91 ? -7.414 10.18 -5.602 1 98.62 91 ALA A C 1
ATOM 696 O O . ALA A 1 91 ? -6.648 11.109 -5.844 1 98.62 91 ALA A O 1
ATOM 697 N N . GLU A 1 92 ? -8.508 9.961 -6.34 1 98.38 92 GLU A N 1
ATOM 698 C CA . GLU A 1 92 ? -8.898 10.844 -7.434 1 98.38 92 GLU A CA 1
ATOM 699 C C . GLU A 1 92 ? -9.18 12.258 -6.93 1 98.38 92 GLU A C 1
ATOM 701 O O . GLU A 1 92 ? -8.719 13.234 -7.523 1 98.38 92 GLU A O 1
ATOM 706 N N . ALA A 1 93 ? -9.938 12.336 -5.832 1 98.69 93 ALA A N 1
ATOM 707 C CA . ALA A 1 93 ? -10.266 13.633 -5.246 1 98.69 93 ALA A CA 1
ATOM 708 C C . ALA A 1 93 ? -9 14.383 -4.82 1 98.69 93 ALA A C 1
ATOM 710 O O . ALA A 1 93 ? -8.852 15.57 -5.098 1 98.69 93 ALA A O 1
ATOM 711 N N . ILE A 1 94 ? -8.094 13.672 -4.168 1 98.88 94 ILE A N 1
ATOM 712 C CA . ILE A 1 94 ? -6.855 14.273 -3.676 1 98.88 94 ILE A CA 1
ATOM 713 C C . ILE A 1 94 ? -5.977 14.688 -4.855 1 98.88 94 ILE A C 1
ATOM 715 O O . ILE A 1 94 ? -5.363 15.758 -4.836 1 98.88 94 ILE A O 1
ATOM 719 N N . ALA A 1 95 ? -5.93 13.859 -5.883 1 98.88 95 ALA A N 1
ATOM 720 C CA . ALA A 1 95 ? -5.098 14.125 -7.055 1 98.88 95 ALA A CA 1
ATOM 721 C C . ALA A 1 95 ? -5.492 15.445 -7.715 1 98.88 95 ALA A C 1
ATOM 723 O O . ALA A 1 95 ? -4.633 16.172 -8.211 1 98.88 95 ALA A O 1
ATOM 724 N N . GLU A 1 96 ? -6.746 15.734 -7.777 1 98.5 96 GLU A N 1
ATOM 725 C CA . GLU A 1 96 ? -7.215 16.984 -8.359 1 98.5 96 GLU A CA 1
ATOM 726 C C . GLU A 1 96 ? -6.613 18.188 -7.641 1 98.5 96 GLU A C 1
ATOM 728 O O . GLU A 1 96 ? -6.184 19.156 -8.281 1 98.5 96 GLU A O 1
ATOM 733 N N . GLU A 1 97 ? -6.555 18.094 -6.297 1 98.69 97 GLU A N 1
ATOM 734 C CA . GLU A 1 97 ? -6 19.188 -5.504 1 98.69 97 GLU A CA 1
ATOM 735 C C . GLU A 1 97 ? -4.477 19.234 -5.617 1 98.69 97 GLU A C 1
ATOM 737 O O . GLU A 1 97 ? -3.885 20.312 -5.656 1 98.69 97 GLU A O 1
ATOM 742 N N . VAL A 1 98 ? -3.84 18.094 -5.656 1 98.88 98 VAL A N 1
ATOM 743 C CA . VAL A 1 98 ? -2.391 18 -5.797 1 98.88 98 VAL A CA 1
ATOM 744 C C . VAL A 1 98 ? -1.953 18.672 -7.098 1 98.88 98 VAL A C 1
ATOM 746 O O . VAL A 1 98 ? -0.949 19.391 -7.125 1 98.88 98 VAL A O 1
ATOM 749 N N . ASN A 1 99 ? -2.732 18.516 -8.156 1 98.5 99 ASN A N 1
ATOM 750 C CA . ASN A 1 99 ? -2.402 19.062 -9.469 1 98.5 99 ASN A CA 1
ATOM 751 C C . ASN A 1 99 ? -2.451 20.578 -9.469 1 98.5 99 ASN A C 1
ATOM 753 O O . ASN A 1 99 ? -1.764 21.234 -10.266 1 98.5 99 ASN A O 1
ATOM 757 N N . GLN A 1 100 ? -3.209 21.125 -8.586 1 98.12 100 GLN A N 1
ATOM 758 C CA . GLN A 1 100 ? -3.287 22.578 -8.469 1 98.12 100 GLN A CA 1
ATOM 759 C C . GLN A 1 100 ? -2.121 23.141 -7.656 1 98.12 100 GLN A C 1
ATOM 761 O O . GLN A 1 100 ? -1.563 24.188 -7.984 1 98.12 100 GLN A O 1
ATOM 766 N N . ILE A 1 101 ? -1.682 22.359 -6.664 1 98.44 101 ILE A N 1
ATOM 767 C CA . ILE A 1 101 ? -0.664 22.828 -5.727 1 98.44 101 ILE A CA 1
ATOM 768 C C . ILE A 1 101 ? 0.726 22.578 -6.309 1 98.44 101 ILE A C 1
ATOM 770 O O . ILE A 1 101 ? 1.651 23.359 -6.082 1 98.44 101 ILE A O 1
ATOM 774 N N . LYS A 1 102 ? 0.884 21.469 -7.09 1 97.88 102 LYS A N 1
ATOM 775 C CA . LYS A 1 102 ? 2.141 21.047 -7.703 1 97.88 102 LYS A CA 1
ATOM 776 C C . LYS A 1 102 ? 3.244 20.906 -6.656 1 97.88 102 LYS A C 1
ATOM 778 O O . LYS A 1 102 ? 4.289 21.562 -6.758 1 97.88 102 LYS A O 1
ATOM 783 N N . PRO A 1 103 ? 3.096 20 -5.711 1 98.75 103 PRO A N 1
ATOM 784 C CA . PRO A 1 103 ? 4.043 19.844 -4.602 1 98.75 103 PRO A CA 1
ATOM 785 C C . PRO A 1 103 ? 5.34 19.156 -5.027 1 98.75 103 PRO A C 1
ATOM 787 O O . PRO A 1 103 ? 5.375 18.484 -6.062 1 98.75 103 PRO A O 1
ATOM 790 N N . ASN A 1 104 ? 6.348 19.391 -4.215 1 98.69 104 ASN A N 1
ATOM 791 C CA . ASN A 1 104 ? 7.598 18.641 -4.344 1 98.69 104 ASN A CA 1
ATOM 792 C C . ASN A 1 104 ? 7.523 17.297 -3.623 1 98.69 104 ASN A C 1
ATOM 794 O O . ASN A 1 104 ? 8.156 16.328 -4.047 1 98.69 104 ASN A O 1
ATOM 798 N N . ILE A 1 105 ? 6.789 17.281 -2.572 1 98.81 105 ILE A N 1
ATOM 799 C CA . ILE A 1 105 ? 6.707 16.094 -1.748 1 98.81 105 ILE A CA 1
ATOM 800 C C . ILE A 1 105 ? 5.293 15.938 -1.194 1 98.81 105 ILE A C 1
ATOM 802 O O . ILE A 1 105 ? 4.668 16.922 -0.795 1 98.81 105 ILE A O 1
ATOM 806 N N . ILE A 1 106 ? 4.781 14.766 -1.221 1 98.94 106 ILE A N 1
ATOM 807 C CA . ILE A 1 106 ? 3.527 14.391 -0.582 1 98.94 106 ILE A CA 1
ATOM 808 C C . ILE A 1 106 ? 3.793 13.352 0.508 1 98.94 106 ILE A C 1
ATOM 810 O O . ILE A 1 106 ? 4.363 12.297 0.241 1 98.94 106 ILE A O 1
ATOM 814 N N . LEU A 1 107 ? 3.402 13.711 1.705 1 98.94 107 LEU A N 1
ATOM 815 C CA . LEU A 1 107 ? 3.605 12.844 2.865 1 98.94 107 LEU A CA 1
ATOM 816 C C . LEU A 1 107 ? 2.279 12.281 3.361 1 98.94 107 LEU A C 1
ATOM 818 O O . LEU A 1 107 ? 1.266 12.984 3.373 1 98.94 107 LEU A O 1
ATOM 822 N N . ALA A 1 108 ? 2.254 11.023 3.744 1 98.56 108 ALA A N 1
ATOM 823 C CA . ALA A 1 108 ? 1.109 10.359 4.359 1 98.56 108 ALA A CA 1
ATOM 824 C C . ALA A 1 108 ? 1.557 9.406 5.465 1 98.56 108 ALA A C 1
ATOM 826 O O . ALA A 1 108 ? 2.723 9.008 5.516 1 98.56 108 ALA A O 1
ATOM 827 N N . GLY A 1 109 ? 0.676 9.164 6.41 1 97.19 109 GLY A N 1
ATOM 828 C CA . GLY A 1 109 ? 0.956 8.078 7.332 1 97.19 109 GLY A CA 1
ATOM 829 C C . GLY A 1 109 ? 0.983 6.719 6.656 1 97.19 109 GLY A C 1
ATOM 830 O O . GLY A 1 109 ? 0.402 6.539 5.582 1 97.19 109 GLY A O 1
ATOM 831 N N . GLU A 1 110 ? 1.64 5.707 7.324 1 93.06 110 GLU A N 1
ATOM 832 C CA . GLU A 1 110 ? 1.72 4.359 6.773 1 93.06 110 GLU A CA 1
ATOM 833 C C . GLU A 1 110 ? 0.336 3.729 6.652 1 93.06 110 GLU A C 1
ATOM 835 O O . GLU A 1 110 ? 0.103 2.889 5.781 1 93.06 110 GLU A O 1
ATOM 840 N N . SER A 1 111 ? -0.495 4.078 7.531 1 91.06 111 SER A N 1
ATOM 841 C CA . SER A 1 111 ? -1.875 3.604 7.547 1 91.06 111 SER A CA 1
ATOM 842 C C . SER A 1 111 ? -2.758 4.504 8.406 1 91.06 111 SER A C 1
ATOM 844 O O . SER A 1 111 ? -2.256 5.316 9.188 1 91.06 111 SER A O 1
ATOM 846 N N . THR A 1 112 ? -4.047 4.473 8.07 1 87.31 112 THR A N 1
ATOM 847 C CA . THR A 1 112 ? -4.996 5.137 8.953 1 87.31 112 THR A CA 1
ATOM 848 C C . THR A 1 112 ? -5.535 4.16 10 1 87.31 112 THR A C 1
ATOM 850 O O . THR A 1 112 ? -5.555 2.949 9.773 1 87.31 112 THR A O 1
ATOM 853 N N . THR A 1 113 ? -5.953 4.688 11.047 1 77.62 113 THR A N 1
ATOM 854 C CA . THR A 1 113 ? -6.324 3.838 12.18 1 77.62 113 THR A CA 1
ATOM 855 C C . THR A 1 113 ? -7.695 3.203 11.953 1 77.62 113 THR A C 1
ATOM 857 O O . THR A 1 113 ? -8.023 2.188 12.562 1 77.62 113 THR A O 1
ATOM 860 N N . ASP A 1 114 ? -8.508 3.795 11.086 1 79.06 114 ASP A N 1
ATOM 861 C CA . ASP A 1 114 ? -9.844 3.252 10.875 1 79.06 114 ASP A CA 1
ATOM 862 C C . ASP A 1 114 ? -9.852 2.246 9.727 1 79.06 114 ASP A C 1
ATOM 864 O O . ASP A 1 114 ? -10.789 1.456 9.586 1 79.06 114 ASP A O 1
ATOM 868 N N . SER A 1 115 ? -9.078 2.252 8.711 1 72.62 115 SER A N 1
ATOM 869 C CA . SER A 1 115 ? -9.109 1.373 7.547 1 72.62 115 SER A CA 1
ATOM 870 C C . SER A 1 115 ? -7.797 0.622 7.383 1 72.62 115 SER A C 1
ATOM 872 O O . SER A 1 115 ? -7.777 -0.52 6.918 1 72.62 115 SER A O 1
ATOM 874 N N . SER A 1 116 ? -6.84 0.821 7.965 1 66.12 116 SER A N 1
ATOM 875 C CA . SER A 1 116 ? -5.496 0.253 8.039 1 66.12 116 SER A CA 1
ATOM 876 C C . SER A 1 116 ? -5.125 -0.452 6.738 1 66.12 116 SER A C 1
ATOM 878 O O . SER A 1 116 ? -4.492 -1.511 6.758 1 66.12 116 SER A O 1
ATOM 880 N N . GLY A 1 117 ? -5.652 0.007 5.562 1 78.56 117 GLY A N 1
ATOM 881 C CA . GLY A 1 117 ? -5.293 -0.654 4.32 1 78.56 117 GLY A CA 1
ATOM 882 C C . GLY A 1 117 ? -3.918 -0.266 3.811 1 78.56 117 GLY A C 1
ATOM 883 O O . GLY A 1 117 ? -3.271 -1.041 3.104 1 78.56 117 GLY A O 1
ATOM 884 N N . GLY A 1 118 ? -3.496 0.914 4.117 1 88.06 118 GLY A N 1
ATOM 885 C CA . GLY A 1 118 ? -2.15 1.388 3.834 1 88.06 118 GLY A CA 1
ATOM 886 C C . GLY A 1 118 ? -1.861 1.507 2.35 1 88.06 118 GLY A C 1
ATOM 887 O O . GLY A 1 118 ? -0.701 1.474 1.934 1 88.06 118 GLY A O 1
ATOM 888 N N . VAL A 1 119 ? -2.906 1.668 1.538 1 95 119 VAL A N 1
ATOM 889 C CA . VAL A 1 119 ? -2.668 1.523 0.106 1 95 119 VAL A CA 1
ATOM 890 C C . VAL A 1 119 ? -2.93 2.852 -0.599 1 95 119 VAL A C 1
ATOM 892 O O . VAL A 1 119 ? -2.545 3.035 -1.756 1 95 119 VAL A O 1
ATOM 895 N N . LEU A 1 120 ? -3.453 3.881 0.088 1 97.44 120 LEU A N 1
ATOM 896 C CA . LEU A 1 120 ? -3.838 5.137 -0.544 1 97.44 120 LEU A CA 1
ATOM 897 C C . LEU A 1 120 ? -2.621 5.852 -1.125 1 97.44 120 LEU A C 1
ATOM 899 O O . LEU A 1 120 ? -2.654 6.312 -2.268 1 97.44 120 LEU A O 1
ATOM 903 N N . PRO A 1 121 ? -1.53 5.945 -0.382 1 98.31 121 PRO A N 1
ATOM 904 C CA . PRO A 1 121 ? -0.395 6.699 -0.918 1 98.31 121 PRO A CA 1
ATOM 905 C C . PRO A 1 121 ? 0.131 6.117 -2.229 1 98.31 121 PRO A C 1
ATOM 907 O O . PRO A 1 121 ? 0.46 6.867 -3.152 1 98.31 121 PRO A O 1
ATOM 910 N N . SER A 1 122 ? 0.161 4.824 -2.285 1 98.31 122 SER A N 1
ATOM 911 C CA . SER A 1 122 ? 0.651 4.18 -3.498 1 98.31 122 SER A CA 1
ATOM 912 C C . SER A 1 122 ? -0.323 4.367 -4.656 1 98.31 122 SER A C 1
ATOM 914 O O . SER A 1 122 ? 0.094 4.609 -5.793 1 98.31 122 SER A O 1
ATOM 916 N N . TYR A 1 123 ? -1.577 4.223 -4.434 1 98.81 123 TYR A N 1
ATOM 917 C CA . TYR A 1 123 ? -2.582 4.449 -5.465 1 98.81 123 TYR A CA 1
ATOM 918 C C . TYR A 1 123 ? -2.498 5.871 -6.004 1 98.81 123 TYR A C 1
ATOM 920 O O . TYR A 1 123 ? -2.529 6.082 -7.219 1 98.81 123 TYR A O 1
ATOM 928 N N . LEU A 1 124 ? -2.383 6.816 -5.082 1 98.88 124 LEU A N 1
ATOM 929 C CA . LEU A 1 124 ? -2.25 8.219 -5.445 1 98.88 124 LEU A CA 1
ATOM 930 C C . LEU A 1 124 ? -0.992 8.453 -6.273 1 98.88 124 LEU A C 1
ATOM 932 O O . LEU A 1 124 ? -1.026 9.18 -7.273 1 98.88 124 LEU A O 1
ATOM 936 N N . ALA A 1 125 ? 0.114 7.863 -5.863 1 98.88 125 ALA A N 1
ATOM 937 C CA . ALA A 1 125 ? 1.373 8.008 -6.59 1 98.88 125 ALA A CA 1
ATOM 938 C C . ALA A 1 125 ? 1.22 7.57 -8.039 1 98.88 125 ALA A C 1
ATOM 940 O O . ALA A 1 125 ? 1.733 8.227 -8.953 1 98.88 125 ALA A O 1
ATOM 941 N N . ALA A 1 126 ? 0.521 6.484 -8.219 1 98.88 126 ALA A N 1
ATOM 942 C CA . ALA A 1 126 ? 0.33 5.961 -9.57 1 98.88 126 ALA A CA 1
ATOM 943 C C . ALA A 1 126 ? -0.504 6.914 -10.414 1 98.88 126 ALA A C 1
ATOM 945 O O . ALA A 1 126 ? -0.163 7.191 -11.57 1 98.88 126 ALA A O 1
ATOM 946 N N . ILE A 1 127 ? -1.611 7.434 -9.828 1 98.81 127 ILE A N 1
ATOM 947 C CA . ILE A 1 127 ? -2.455 8.383 -10.547 1 98.81 127 ILE A CA 1
ATOM 948 C C . ILE A 1 127 ? -1.622 9.586 -10.992 1 98.81 127 ILE A C 1
ATOM 950 O O . ILE A 1 127 ? -1.795 10.094 -12.102 1 98.81 127 ILE A O 1
ATOM 954 N N . LEU A 1 128 ? -0.687 9.969 -10.133 1 98.81 128 LEU A N 1
ATOM 955 C CA . LEU A 1 128 ? 0.097 11.18 -10.352 1 98.81 128 LEU A CA 1
ATOM 956 C C . LEU A 1 128 ? 1.337 10.875 -11.188 1 98.81 128 LEU A C 1
ATOM 958 O O . LEU A 1 128 ? 2.039 11.797 -11.617 1 98.81 128 LEU A O 1
ATOM 962 N N . ASN A 1 129 ? 1.587 9.625 -11.398 1 98.44 129 ASN A N 1
ATOM 963 C CA . ASN A 1 129 ? 2.826 9.18 -12.031 1 98.44 129 ASN A CA 1
ATOM 964 C C . ASN A 1 129 ? 4.051 9.648 -11.25 1 98.44 129 ASN A C 1
ATOM 966 O O . ASN A 1 129 ? 4.996 10.18 -11.828 1 98.44 129 ASN A O 1
ATOM 970 N N . TYR A 1 130 ? 3.994 9.594 -9.93 1 98.75 130 TYR A N 1
ATOM 971 C CA . TYR A 1 130 ? 5.09 9.922 -9.023 1 98.75 130 TYR A CA 1
ATOM 972 C C . TYR A 1 130 ? 5.723 8.664 -8.453 1 98.75 130 TYR A C 1
ATOM 974 O O . TYR A 1 130 ? 5.047 7.641 -8.289 1 98.75 130 TYR A O 1
ATOM 982 N N . PRO A 1 131 ? 7.09 8.719 -8.141 1 98.5 131 PRO A N 1
ATOM 983 C CA . PRO A 1 131 ? 7.652 7.613 -7.359 1 98.5 131 PRO A CA 1
ATOM 984 C C . PRO A 1 131 ? 7.059 7.527 -5.953 1 98.5 131 PRO A C 1
ATOM 986 O O . PRO A 1 131 ? 6.594 8.531 -5.414 1 98.5 131 PRO A O 1
ATOM 989 N N . ILE A 1 132 ? 7.051 6.312 -5.379 1 98.38 132 ILE A N 1
ATOM 990 C CA . ILE A 1 132 ? 6.523 6.059 -4.043 1 98.38 132 ILE A CA 1
ATOM 991 C C . ILE A 1 132 ? 7.598 5.395 -3.184 1 98.38 132 ILE A C 1
ATOM 993 O O . ILE A 1 132 ? 8.289 4.48 -3.637 1 98.38 132 ILE A O 1
ATOM 997 N N . VAL A 1 133 ? 7.844 5.906 -2.01 1 97.06 133 VAL A N 1
ATOM 998 C CA . VAL A 1 133 ? 8.68 5.281 -0.988 1 97.06 133 VAL A CA 1
ATOM 999 C C . VAL A 1 133 ? 7.871 5.102 0.297 1 97.06 133 VAL A C 1
ATOM 1001 O O . VAL A 1 133 ? 7.387 6.078 0.875 1 97.06 133 VAL A O 1
ATOM 1004 N N . SER A 1 134 ? 7.73 3.844 0.71 1 95.94 134 SER A N 1
ATOM 1005 C CA . SER A 1 134 ? 6.895 3.596 1.88 1 95.94 134 SER A CA 1
ATOM 1006 C C . SER A 1 134 ? 7.742 3.375 3.129 1 95.94 134 SER A C 1
ATOM 1008 O O . SER A 1 134 ? 8.938 3.086 3.033 1 95.94 134 SER A O 1
ATOM 1010 N N . TYR A 1 135 ? 7.133 3.646 4.309 1 95 135 TYR A N 1
ATOM 1011 C CA . TYR A 1 135 ? 7.645 3.291 5.629 1 95 135 TYR A CA 1
ATOM 1012 C C . TYR A 1 135 ? 8.898 4.094 5.961 1 95 135 TYR A C 1
ATOM 1014 O O . TYR A 1 135 ? 9.883 3.539 6.453 1 95 135 TYR A O 1
ATOM 1022 N N . ALA A 1 136 ? 8.859 5.34 5.68 1 97.25 136 ALA A N 1
ATOM 1023 C CA . ALA A 1 136 ? 10 6.215 5.945 1 97.25 136 ALA A CA 1
ATOM 1024 C C . ALA A 1 136 ? 10.172 6.445 7.445 1 97.25 136 ALA A C 1
ATOM 1026 O O . ALA A 1 136 ? 9.242 6.883 8.125 1 97.25 136 ALA A O 1
ATOM 1027 N N . LYS A 1 137 ? 11.281 6.18 7.898 1 96.75 137 LYS A N 1
ATOM 1028 C CA . LYS A 1 137 ? 11.617 6.504 9.281 1 96.75 137 LYS A CA 1
ATOM 1029 C C . LYS A 1 137 ? 12.484 7.754 9.367 1 96.75 137 LYS A C 1
ATOM 1031 O O . LYS A 1 137 ? 12.656 8.328 10.438 1 96.75 137 LYS A O 1
ATOM 1036 N N . SER A 1 138 ? 13.039 8.125 8.258 1 98.12 138 SER A N 1
ATOM 1037 C CA . SER A 1 138 ? 13.789 9.367 8.117 1 98.12 138 SER A CA 1
ATOM 1038 C C . SER A 1 138 ? 13.766 9.867 6.68 1 98.12 138 SER A C 1
ATOM 1040 O O . SER A 1 138 ? 13.781 9.07 5.738 1 98.12 138 SER A O 1
ATOM 1042 N N . ILE A 1 139 ? 13.75 11.203 6.496 1 98.69 139 ILE A N 1
ATOM 1043 C CA . ILE A 1 139 ? 13.75 11.828 5.18 1 98.69 139 ILE A CA 1
ATOM 1044 C C . ILE A 1 139 ? 14.773 12.961 5.148 1 98.69 139 ILE A C 1
ATOM 1046 O O . ILE A 1 139 ? 14.812 13.797 6.051 1 98.69 139 ILE A O 1
ATOM 1050 N N . SER A 1 140 ? 15.578 12.93 4.215 1 98.38 140 SER A N 1
ATOM 1051 C CA . SER A 1 140 ? 16.453 14.055 3.912 1 98.38 140 SER A CA 1
ATOM 1052 C C . SER A 1 140 ? 16.297 14.508 2.465 1 98.38 140 SER A C 1
ATOM 1054 O O . SER A 1 140 ? 16.062 13.688 1.574 1 98.38 140 SER A O 1
ATOM 1056 N N . ILE A 1 141 ? 16.375 15.781 2.246 1 98.25 141 ILE A N 1
ATOM 1057 C CA . ILE A 1 141 ? 16.266 16.359 0.907 1 98.25 141 ILE A CA 1
ATOM 1058 C C . ILE A 1 141 ? 17.625 16.828 0.434 1 98.25 141 ILE A C 1
ATOM 1060 O O . ILE A 1 141 ? 18.297 17.609 1.122 1 98.25 141 ILE A O 1
ATOM 1064 N N . GLU A 1 142 ? 18.016 16.297 -0.625 1 96 142 GLU A N 1
ATOM 1065 C CA . GLU A 1 142 ? 19.266 16.672 -1.258 1 96 142 GLU A CA 1
ATOM 1066 C C . GLU A 1 142 ? 19.062 17.125 -2.695 1 96 142 GLU A C 1
ATOM 1068 O O . GLU A 1 142 ? 19.031 16.312 -3.621 1 96 142 GLU A O 1
ATOM 1073 N N . GLY A 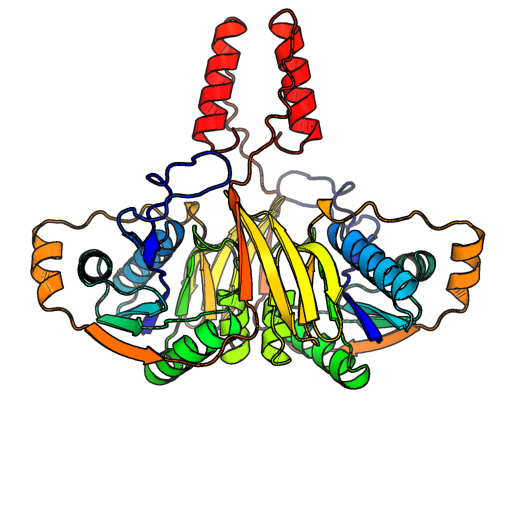1 143 ? 19.062 18.484 -2.891 1 95.38 143 GLY A N 1
ATOM 1074 C CA . GLY A 1 143 ? 18.734 19 -4.211 1 95.38 143 GLY A CA 1
ATOM 1075 C C . GLY A 1 143 ? 17.328 18.656 -4.66 1 95.38 143 GLY A C 1
ATOM 1076 O O . GLY A 1 143 ? 16.359 19.016 -3.996 1 95.38 143 GLY A O 1
ATOM 1077 N N . ASP A 1 144 ? 17.312 17.922 -5.742 1 97.12 144 ASP A N 1
ATOM 1078 C CA . ASP A 1 144 ? 16.016 17.562 -6.309 1 97.12 144 ASP A CA 1
ATOM 1079 C C . ASP A 1 144 ? 15.641 16.125 -5.961 1 97.12 144 ASP A C 1
ATOM 1081 O O . ASP A 1 144 ? 14.703 15.57 -6.535 1 97.12 144 ASP A O 1
ATOM 1085 N N . LYS A 1 145 ? 16.359 15.602 -4.941 1 98.12 145 LYS A N 1
ATOM 1086 C CA . LYS A 1 145 ? 16.109 14.219 -4.539 1 98.12 145 LYS A CA 1
ATOM 1087 C C . LYS A 1 145 ? 15.797 14.125 -3.049 1 98.12 145 LYS A C 1
ATOM 1089 O O . LYS A 1 145 ? 16.219 14.984 -2.268 1 98.12 145 LYS A O 1
ATOM 1094 N N . VAL A 1 146 ? 15.047 13.125 -2.789 1 98.56 146 VAL A N 1
ATOM 1095 C CA . VAL A 1 146 ? 14.875 12.75 -1.39 1 98.56 146 VAL A CA 1
ATOM 1096 C C . VAL A 1 146 ? 15.68 11.492 -1.085 1 98.56 146 VAL A C 1
ATOM 1098 O O . VAL A 1 146 ? 15.812 10.609 -1.937 1 98.56 146 VAL A O 1
ATOM 1101 N N . LYS A 1 147 ? 16.25 11.461 0.004 1 98.62 147 LYS A N 1
ATOM 1102 C CA . LYS A 1 147 ? 16.875 10.273 0.586 1 98.62 147 LYS A CA 1
ATOM 1103 C C . LYS A 1 147 ? 16.078 9.781 1.801 1 98.62 147 LYS A C 1
ATOM 1105 O O . LYS A 1 147 ? 15.852 10.539 2.744 1 98.62 147 LYS A O 1
ATOM 1110 N N . VAL A 1 148 ? 15.68 8.531 1.78 1 98.31 148 VAL A N 1
ATOM 1111 C CA . VAL A 1 148 ? 14.75 8.008 2.775 1 98.31 148 VAL A CA 1
ATOM 1112 C C . VAL A 1 148 ? 15.336 6.75 3.414 1 98.31 148 VAL A C 1
ATOM 1114 O O . VAL A 1 148 ? 15.812 5.852 2.711 1 98.31 148 VAL A O 1
ATOM 1117 N N . GLU A 1 149 ? 15.328 6.746 4.719 1 97.19 149 GLU A N 1
ATOM 1118 C CA . GLU A 1 149 ? 15.609 5.52 5.453 1 97.19 149 GLU A CA 1
ATOM 1119 C C . GLU A 1 149 ? 14.328 4.793 5.836 1 97.19 149 GLU A C 1
ATOM 1121 O O . GLU A 1 149 ? 13.406 5.395 6.398 1 97.19 149 GLU A O 1
ATOM 1126 N N . ARG A 1 150 ? 14.258 3.559 5.473 1 94.31 150 ARG A N 1
ATOM 1127 C CA . ARG A 1 150 ? 13.07 2.785 5.824 1 94.31 150 ARG A CA 1
ATOM 1128 C C . ARG A 1 150 ? 13.453 1.444 6.441 1 94.31 150 ARG A C 1
ATOM 1130 O O . ARG A 1 150 ? 14.453 0.837 6.051 1 94.31 150 ARG A O 1
ATOM 1137 N N . ASN A 1 151 ? 12.641 1.127 7.5 1 82.75 151 ASN A N 1
ATOM 1138 C CA . ASN A 1 151 ? 12.789 -0.174 8.141 1 82.75 151 ASN A CA 1
ATOM 1139 C C . ASN A 1 151 ? 11.75 -1.169 7.641 1 82.75 151 ASN A C 1
ATOM 1141 O O . ASN A 1 151 ? 10.547 -0.917 7.738 1 82.75 151 ASN A O 1
ATOM 1145 N N . LEU A 1 152 ? 12.242 -2.182 7.059 1 81.38 152 LEU A N 1
ATOM 1146 C CA . LEU A 1 152 ? 11.383 -3.285 6.656 1 81.38 152 LEU A CA 1
ATOM 1147 C C . LEU A 1 152 ? 11.453 -4.43 7.664 1 81.38 152 LEU A C 1
ATOM 1149 O O . LEU A 1 152 ? 11.898 -4.234 8.797 1 81.38 152 LEU A O 1
ATOM 1153 N N . THR A 1 153 ? 10.844 -5.523 7.434 1 71.56 153 THR A N 1
ATOM 1154 C CA . THR A 1 153 ? 10.727 -6.602 8.406 1 71.56 153 THR A CA 1
ATOM 1155 C C . THR A 1 153 ? 12.109 -7.086 8.844 1 71.56 153 THR A C 1
ATOM 1157 O O . THR A 1 153 ? 12.375 -7.227 10.039 1 71.56 153 THR A O 1
ATOM 1160 N N . THR A 1 154 ? 13.031 -7.25 7.953 1 70.06 154 THR A N 1
ATOM 1161 C CA . THR A 1 154 ? 14.297 -7.867 8.32 1 70.06 154 THR A CA 1
ATOM 1162 C C . THR A 1 154 ? 15.469 -6.988 7.895 1 70.06 154 THR A C 1
ATOM 1164 O O . THR A 1 154 ? 16.625 -7.324 8.148 1 70.06 154 THR A O 1
ATOM 1167 N N . LEU A 1 155 ? 15.133 -5.828 7.281 1 81.56 155 LEU A N 1
ATOM 1168 C CA . LEU A 1 155 ? 16.203 -5.023 6.715 1 81.56 155 LEU A CA 1
ATOM 1169 C C . LEU A 1 155 ? 15.906 -3.535 6.859 1 81.56 155 LEU A C 1
ATOM 1171 O O . LEU A 1 155 ? 14.742 -3.143 6.984 1 81.56 155 LEU A O 1
ATOM 1175 N N . THR A 1 156 ? 16.984 -2.799 6.977 1 87.75 156 THR A N 1
ATOM 1176 C CA . THR A 1 156 ? 16.922 -1.354 6.789 1 87.75 156 THR A CA 1
ATOM 1177 C C . THR A 1 156 ? 17.484 -0.96 5.422 1 87.75 156 THR A C 1
ATOM 1179 O O . THR A 1 156 ? 18.5 -1.489 4.984 1 87.75 156 THR A O 1
ATOM 1182 N N . GLU A 1 157 ? 16.766 -0.108 4.793 1 92.75 157 GLU A N 1
ATOM 1183 C CA . GLU A 1 157 ? 17.203 0.375 3.482 1 92.75 157 GLU A CA 1
ATOM 1184 C C . GLU A 1 157 ? 17.312 1.896 3.467 1 92.75 157 GLU A C 1
ATOM 1186 O O . GLU A 1 157 ? 16.547 2.59 4.145 1 92.75 157 GLU A O 1
ATOM 1191 N N . ILE A 1 158 ? 18.312 2.383 2.773 1 95.81 158 ILE A N 1
ATOM 1192 C CA . ILE A 1 158 ? 18.328 3.775 2.336 1 95.81 158 ILE A CA 1
ATOM 1193 C C . ILE A 1 158 ? 18 3.852 0.847 1 95.81 158 ILE A C 1
ATOM 1195 O O . ILE A 1 158 ? 18.641 3.201 0.026 1 95.81 158 ILE A O 1
ATOM 1199 N N . VAL A 1 159 ? 16.969 4.641 0.521 1 96.81 159 VAL A N 1
ATOM 1200 C CA . VAL A 1 159 ? 16.547 4.746 -0.872 1 96.81 159 VAL A CA 1
ATOM 1201 C C . VAL A 1 159 ? 16.547 6.211 -1.302 1 96.81 159 VAL A C 1
ATOM 1203 O O . VAL A 1 159 ? 16.375 7.109 -0.472 1 96.81 159 VAL A O 1
ATOM 1206 N N . GLU A 1 160 ? 16.797 6.445 -2.586 1 98.25 160 GLU A N 1
ATOM 1207 C CA . GLU A 1 160 ? 16.75 7.777 -3.184 1 98.25 160 GLU A CA 1
ATOM 1208 C C . GLU A 1 160 ? 15.695 7.836 -4.293 1 98.25 160 GLU A C 1
ATOM 1210 O O . GLU A 1 160 ? 15.492 6.859 -5.02 1 98.25 160 GLU A O 1
ATOM 1215 N N . ALA A 1 161 ? 15.047 8.922 -4.391 1 98.62 161 ALA A N 1
ATOM 1216 C CA . ALA A 1 161 ? 14.062 9.164 -5.449 1 98.62 161 ALA A CA 1
ATOM 1217 C C . ALA A 1 161 ? 14.039 10.641 -5.844 1 98.62 161 ALA A C 1
ATOM 1219 O O . ALA A 1 161 ? 14.266 11.516 -5.008 1 98.62 161 ALA A O 1
ATOM 1220 N N . PRO A 1 162 ? 13.727 10.922 -7.07 1 98.69 162 PRO A N 1
ATOM 1221 C CA . PRO A 1 162 ? 13.523 12.32 -7.457 1 98.69 162 PRO A CA 1
ATOM 1222 C C . PRO A 1 162 ? 12.203 12.891 -6.934 1 98.69 162 PRO A C 1
ATOM 1224 O O . PRO A 1 162 ? 11.258 12.133 -6.688 1 98.69 162 PRO A O 1
ATOM 1227 N N . MET A 1 163 ? 12.195 14.164 -6.734 1 98.62 163 MET A N 1
ATOM 1228 C CA . MET A 1 163 ? 10.945 14.859 -6.453 1 98.62 163 MET A CA 1
ATOM 1229 C C . MET A 1 163 ? 10.289 15.336 -7.742 1 98.62 163 MET A C 1
ATOM 1231 O O . MET A 1 163 ? 10.977 15.672 -8.711 1 98.62 163 MET A O 1
ATOM 1235 N N . PRO A 1 164 ? 9 15.414 -7.852 1 98.75 164 PRO A N 1
ATOM 1236 C CA . PRO A 1 164 ? 8.055 15.164 -6.758 1 98.75 164 PRO A CA 1
ATOM 1237 C C . PRO A 1 164 ? 7.918 13.68 -6.426 1 98.75 164 PRO A C 1
ATOM 1239 O O . PRO A 1 164 ? 8.07 12.828 -7.309 1 98.75 164 PRO A O 1
ATOM 1242 N N . ALA A 1 165 ? 7.664 13.344 -5.211 1 98.88 165 ALA A N 1
ATOM 1243 C CA . ALA A 1 165 ? 7.543 11.969 -4.742 1 98.88 165 ALA A CA 1
ATOM 1244 C C . ALA A 1 165 ? 6.469 11.844 -3.67 1 98.88 165 ALA A C 1
ATOM 1246 O O . ALA A 1 165 ? 6.172 12.812 -2.963 1 98.88 165 ALA A O 1
ATOM 1247 N N . VAL A 1 166 ? 5.848 10.703 -3.592 1 98.94 166 VAL A N 1
ATOM 1248 C CA . VAL A 1 166 ? 4.945 10.336 -2.506 1 98.94 166 VAL A CA 1
ATOM 1249 C C . VAL A 1 166 ? 5.68 9.461 -1.496 1 98.94 166 VAL A C 1
ATOM 1251 O O . VAL A 1 166 ? 6.332 8.484 -1.871 1 98.94 166 VAL A O 1
ATOM 1254 N N . ILE A 1 167 ? 5.621 9.836 -0.236 1 98.62 167 ILE A N 1
ATOM 1255 C CA . ILE A 1 167 ? 6.32 9.117 0.826 1 98.62 167 ILE A CA 1
ATOM 1256 C C . ILE A 1 167 ? 5.359 8.836 1.979 1 98.62 167 ILE A C 1
ATOM 1258 O O . ILE A 1 167 ? 4.695 9.75 2.48 1 98.62 167 ILE A O 1
ATOM 1262 N N . SER A 1 168 ? 5.184 7.555 2.322 1 97.88 168 SER A N 1
ATOM 1263 C CA . SER A 1 168 ? 4.48 7.27 3.566 1 97.88 168 SER A CA 1
ATOM 1264 C C . SER A 1 168 ? 5.453 7.125 4.73 1 97.88 168 SER A C 1
ATOM 1266 O O . SER A 1 168 ? 6.543 6.57 4.574 1 97.88 168 SER A O 1
ATOM 1268 N N . VAL A 1 169 ? 5.059 7.586 5.938 1 97.94 169 VAL A N 1
ATOM 1269 C CA . VAL A 1 169 ? 5.961 7.637 7.086 1 97.94 169 VAL A CA 1
ATOM 1270 C C . VAL A 1 169 ? 5.465 6.691 8.172 1 97.94 169 VAL A C 1
ATOM 1272 O O . VAL A 1 169 ? 4.273 6.379 8.242 1 97.94 169 VAL A O 1
ATOM 1275 N N . VAL A 1 170 ? 6.387 6.203 9.008 1 94.81 170 VAL A N 1
ATOM 1276 C CA . VAL A 1 170 ? 6.062 5.402 10.18 1 94.81 170 VAL A CA 1
ATOM 1277 C C . VAL A 1 170 ? 6.129 6.273 11.438 1 94.81 170 VAL A C 1
ATOM 1279 O O . VAL A 1 170 ? 6.582 7.418 11.383 1 94.81 170 VAL A O 1
ATOM 1282 N N . GLY A 1 171 ? 5.664 5.707 12.508 1 95.19 171 GLY A N 1
ATOM 1283 C CA . GLY A 1 171 ? 5.609 6.461 13.75 1 95.19 171 GLY A CA 1
ATOM 1284 C C . GLY A 1 171 ? 6.977 6.863 14.266 1 95.19 171 GLY A C 1
ATOM 1285 O O . GLY A 1 171 ? 7.121 7.898 14.922 1 95.19 171 GLY A O 1
ATOM 1286 N N . GLU A 1 172 ? 7.984 6.156 13.93 1 94 172 GLU A N 1
ATOM 1287 C CA . GLU A 1 172 ? 9.336 6.352 14.438 1 94 172 GLU A CA 1
ATOM 1288 C C . GLU A 1 172 ? 9.977 7.605 13.844 1 94 172 GLU A C 1
ATOM 1290 O O . GLU A 1 172 ? 11 8.078 14.336 1 94 172 GLU A O 1
ATOM 1295 N N . ILE A 1 173 ? 9.391 8.125 12.828 1 97.75 173 ILE A N 1
ATOM 1296 C CA . ILE A 1 173 ? 10.039 9.195 12.078 1 97.75 173 ILE A CA 1
ATOM 1297 C C . ILE A 1 173 ? 10.18 10.43 12.961 1 97.75 173 ILE A C 1
ATOM 1299 O O . ILE A 1 173 ? 11.125 11.203 12.805 1 97.75 173 ILE A O 1
ATOM 1303 N N . ASN A 1 174 ? 9.203 10.57 13.922 1 97.94 174 ASN A N 1
ATOM 1304 C CA . ASN A 1 174 ? 9.219 11.758 14.781 1 97.94 174 ASN A CA 1
ATOM 1305 C C . ASN A 1 174 ? 8.188 11.641 15.898 1 97.94 174 ASN A C 1
ATOM 1307 O O . ASN A 1 174 ? 7.496 10.625 16.016 1 97.94 174 ASN A O 1
ATOM 1311 N N . THR A 1 175 ? 8.219 12.586 16.75 1 97.94 175 THR A N 1
ATOM 1312 C CA . THR A 1 175 ? 7.172 12.836 17.734 1 97.94 175 THR A CA 1
ATOM 1313 C C . THR A 1 175 ? 6.406 14.117 17.391 1 97.94 175 THR A C 1
ATOM 1315 O O . THR A 1 175 ? 6.945 15.219 17.5 1 97.94 175 THR A O 1
ATOM 1318 N N . PRO A 1 176 ? 5.164 13.977 17.016 1 98.5 176 PRO A N 1
ATOM 1319 C CA . PRO A 1 176 ? 4.41 15.164 16.609 1 98.5 176 PRO A CA 1
ATOM 1320 C C . PRO A 1 176 ? 4.348 16.234 17.688 1 98.5 176 PRO A C 1
ATOM 1322 O O . PRO A 1 176 ? 4.125 15.906 18.859 1 98.5 176 PRO A O 1
ATOM 1325 N N . ARG A 1 177 ? 4.504 17.469 17.375 1 98.38 177 ARG A N 1
ATOM 1326 C CA . ARG A 1 177 ? 4.52 18.562 18.328 1 98.38 177 ARG A CA 1
ATOM 1327 C C . ARG A 1 177 ? 3.131 18.812 18.906 1 98.38 177 ARG A C 1
ATOM 1329 O O . ARG A 1 177 ? 2.125 18.469 18.281 1 98.38 177 ARG A O 1
ATOM 1336 N N . ILE A 1 178 ? 3.1 19.328 19.984 1 97.5 178 ILE A N 1
ATOM 1337 C CA . ILE A 1 178 ? 1.884 19.844 20.609 1 97.5 178 ILE A CA 1
ATOM 1338 C C . ILE A 1 178 ? 1.827 21.359 20.422 1 97.5 178 ILE A C 1
ATOM 1340 O O . ILE A 1 178 ? 2.736 22.078 20.859 1 97.5 178 ILE A O 1
ATOM 1344 N N . PRO A 1 179 ? 0.813 21.781 19.828 1 97.88 179 PRO A N 1
ATOM 1345 C CA . PRO A 1 179 ? 0.741 23.219 19.594 1 97.88 179 PRO A CA 1
ATOM 1346 C C . PRO A 1 179 ? 0.655 24.016 20.891 1 97.88 179 PRO A C 1
ATOM 1348 O O . PRO A 1 179 ? 0.012 23.578 21.844 1 97.88 179 PRO A O 1
ATOM 1351 N N . THR A 1 180 ? 1.214 25.188 20.859 1 97.56 180 THR A N 1
ATOM 1352 C CA . THR A 1 180 ? 1.06 26.125 21.969 1 97.56 180 THR A CA 1
ATOM 1353 C C . THR A 1 180 ? -0.279 26.859 21.875 1 97.56 180 THR A C 1
ATOM 1355 O O . THR A 1 180 ? -0.957 26.797 20.844 1 97.56 180 THR A O 1
ATOM 1358 N N . VAL A 1 181 ? -0.606 27.578 22.938 1 97.56 181 VAL A N 1
ATOM 1359 C CA . VAL A 1 181 ? -1.841 28.359 22.969 1 97.56 181 VAL A CA 1
ATOM 1360 C C . VAL A 1 181 ? -1.807 29.422 21.875 1 97.56 181 VAL A C 1
ATOM 1362 O O . VAL A 1 181 ? -2.805 29.641 21.188 1 97.56 181 VAL A O 1
ATOM 1365 N N . ARG A 1 182 ? -0.719 30.031 21.719 1 97.75 182 ARG A N 1
ATOM 1366 C CA . ARG A 1 182 ? -0.561 31.047 20.688 1 97.75 182 ARG A CA 1
ATOM 1367 C C . ARG A 1 182 ? -0.795 30.469 19.297 1 97.75 182 ARG A C 1
ATOM 1369 O O . ARG A 1 182 ? -1.495 31.062 18.484 1 97.75 182 ARG A O 1
ATOM 1376 N N . GLN A 1 183 ? -0.168 29.312 19 1 97.75 183 GLN A N 1
ATOM 1377 C CA . GLN A 1 183 ? -0.329 28.625 17.719 1 97.75 183 GLN A CA 1
ATOM 1378 C C . GLN A 1 183 ? -1.791 28.266 17.469 1 97.75 183 GLN A C 1
ATOM 1380 O O . GLN A 1 183 ? -2.271 28.375 16.344 1 97.75 183 GLN A O 1
ATOM 1385 N N . ILE A 1 184 ? -2.438 27.875 18.484 1 98.25 184 ILE A N 1
ATOM 1386 C CA . ILE A 1 184 ? -3.85 27.516 18.406 1 98.25 184 ILE A CA 1
ATOM 1387 C C . ILE A 1 184 ? -4.668 28.75 18.016 1 98.25 184 ILE A C 1
ATOM 1389 O O . ILE A 1 184 ? -5.496 28.688 17.109 1 98.25 184 ILE A O 1
ATOM 1393 N N . LEU A 1 185 ? -4.418 29.859 18.656 1 97.81 185 LEU A N 1
ATOM 1394 C CA . LEU A 1 185 ? -5.148 31.094 18.391 1 97.81 185 LEU A CA 1
ATOM 1395 C C . LEU A 1 185 ? -4.875 31.594 16.984 1 97.81 185 LEU A C 1
ATOM 1397 O O . LEU A 1 185 ? -5.793 32.031 16.281 1 97.81 185 LEU A O 1
ATOM 1401 N N . GLU A 1 186 ? -3.656 31.5 16.578 1 97.75 186 GLU A N 1
ATOM 1402 C CA . GLU A 1 186 ? -3.25 31.969 15.258 1 97.75 186 GLU A CA 1
ATOM 1403 C C . GLU A 1 186 ? -3.84 31.094 14.156 1 97.75 186 GLU A C 1
ATOM 1405 O O . GLU A 1 186 ? -4.02 31.547 13.023 1 97.75 186 GLU A O 1
ATOM 1410 N N . SER A 1 187 ? -4.047 29.844 14.438 1 97.88 187 SER A N 1
ATOM 1411 C CA . SER A 1 187 ? -4.566 28.891 13.453 1 97.88 187 SER A CA 1
ATOM 1412 C C . SER A 1 187 ? -5.949 29.312 12.969 1 97.88 187 SER A C 1
ATOM 1414 O O . SER A 1 187 ? -6.371 28.922 11.875 1 97.88 187 SER A O 1
ATOM 1416 N N . ALA A 1 188 ? -6.68 30.062 13.781 1 97.44 188 ALA A N 1
ATOM 1417 C CA . ALA A 1 188 ? -8.039 30.484 13.445 1 97.44 188 ALA A CA 1
ATOM 1418 C C . ALA A 1 188 ? -8.047 31.328 12.172 1 97.44 188 ALA A C 1
ATOM 1420 O O . ALA A 1 188 ? -9.039 31.344 11.438 1 97.44 188 ALA A O 1
ATOM 1421 N N . LYS A 1 189 ? -6.977 31.953 11.844 1 97.88 189 LYS A N 1
ATOM 1422 C CA . LYS A 1 189 ? -6.91 32.875 10.695 1 97.88 189 LYS A CA 1
ATOM 1423 C C . LYS A 1 189 ? -6.332 32.156 9.477 1 97.88 189 LYS A C 1
ATOM 1425 O O . LYS A 1 189 ? -6.387 32.688 8.367 1 97.88 189 LYS A O 1
ATOM 1430 N N . LYS A 1 190 ? -5.738 31.062 9.617 1 98.62 190 LYS A N 1
ATOM 1431 C CA . LYS A 1 190 ? -5.133 30.344 8.5 1 98.62 190 LYS A CA 1
ATOM 1432 C C . LYS A 1 190 ? -6.195 29.797 7.555 1 98.62 190 LYS A C 1
ATOM 1434 O O . LYS A 1 190 ? -7.262 29.359 7.992 1 98.62 190 LYS A O 1
ATOM 1439 N N . PRO A 1 191 ? -5.918 29.766 6.32 1 98.75 191 PRO A N 1
ATOM 1440 C CA . PRO A 1 191 ? -6.941 29.453 5.32 1 98.75 191 PRO A CA 1
ATOM 1441 C C . PRO A 1 191 ? -7.316 27.969 5.305 1 98.75 191 PRO A C 1
ATOM 1443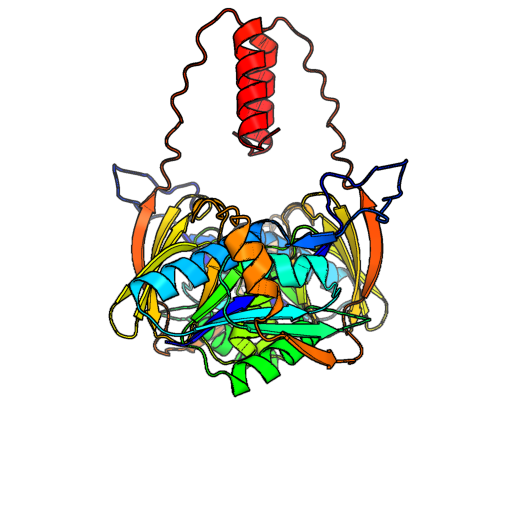 O O . PRO A 1 191 ? -6.449 27.109 5.465 1 98.75 191 PRO A O 1
ATOM 1446 N N . VAL A 1 192 ? -8.578 27.734 5.152 1 98.81 192 VAL A N 1
ATOM 1447 C CA . VAL A 1 192 ? -9.164 26.438 4.887 1 98.81 192 VAL A CA 1
ATOM 1448 C C . VAL A 1 192 ? -10.039 26.5 3.635 1 98.81 192 VAL A C 1
ATOM 1450 O O . VAL A 1 192 ? -10.945 27.328 3.547 1 98.81 192 VAL A O 1
ATOM 1453 N N . ARG A 1 193 ? -9.688 25.75 2.666 1 98.62 193 ARG A N 1
ATOM 1454 C CA . ARG A 1 193 ? -10.547 25.578 1.496 1 98.62 193 ARG A CA 1
ATOM 1455 C C . ARG A 1 193 ? -11.367 24.297 1.591 1 98.62 193 ARG A C 1
ATOM 1457 O O . ARG A 1 193 ? -10.805 23.203 1.646 1 98.62 193 ARG A O 1
ATOM 1464 N N . SER A 1 194 ? -12.648 24.438 1.618 1 98.19 194 SER A N 1
ATOM 1465 C CA . SER A 1 194 ? -13.539 23.297 1.748 1 98.19 194 SER A CA 1
ATOM 1466 C C . SER A 1 194 ? -14.219 22.969 0.42 1 98.19 194 SER A C 1
ATOM 1468 O O . SER A 1 194 ? -14.719 23.875 -0.264 1 98.19 194 SER A O 1
ATOM 1470 N N . LEU A 1 195 ? -14.188 21.734 0.083 1 97.56 195 LEU A N 1
ATOM 1471 C CA . LEU A 1 195 ? -14.859 21.281 -1.128 1 97.56 195 LEU A CA 1
ATOM 1472 C C . LEU A 1 195 ? -15.555 19.938 -0.894 1 97.56 195 LEU A C 1
ATOM 1474 O O . LEU A 1 195 ? -15.336 19.297 0.13 1 97.56 195 LEU A O 1
ATOM 1478 N N . THR A 1 196 ? -16.484 19.609 -1.832 1 97.69 196 THR A N 1
ATOM 1479 C CA . THR A 1 196 ? -17.203 18.344 -1.814 1 97.69 196 THR A CA 1
ATOM 1480 C C . THR A 1 196 ? -16.844 17.5 -3.041 1 97.69 196 THR A C 1
ATOM 1482 O O . THR A 1 196 ? -16.719 18.031 -4.145 1 97.69 196 THR A O 1
ATOM 1485 N N . PHE A 1 197 ? -16.625 16.234 -2.848 1 97.06 197 PHE A N 1
ATOM 1486 C CA . PHE A 1 197 ? -16.375 15.266 -3.908 1 97.06 197 PHE A CA 1
ATOM 1487 C C . PHE A 1 197 ? -17.234 14.016 -3.719 1 97.06 197 PHE A C 1
ATOM 1489 O O . PHE A 1 197 ? -17.062 13.289 -2.738 1 97.06 197 PHE A O 1
ATOM 1496 N N . ASN A 1 198 ? -18.156 13.891 -4.672 1 92 198 ASN A N 1
ATOM 1497 C CA . ASN A 1 198 ? -19.031 12.727 -4.574 1 92 198 ASN A CA 1
ATOM 1498 C C . ASN A 1 198 ? -18.953 11.852 -5.82 1 92 198 ASN A C 1
ATOM 1500 O O . ASN A 1 198 ? -19.281 12.305 -6.922 1 92 198 ASN A O 1
ATOM 1504 N N . LYS A 1 199 ? -18.375 10.828 -5.789 1 95.31 199 LYS A N 1
ATOM 1505 C CA . LYS A 1 199 ? -18.297 9.758 -6.777 1 95.31 199 LYS A CA 1
ATOM 1506 C C . LYS A 1 199 ? -18.547 8.398 -6.137 1 95.31 199 LYS A C 1
ATOM 1508 O O . LYS A 1 199 ? -18.062 8.125 -5.035 1 95.31 199 LYS A O 1
ATOM 1513 N N . THR A 1 200 ? -19.344 7.621 -6.816 1 96.38 200 THR A N 1
ATOM 1514 C CA . THR A 1 200 ? -19.703 6.32 -6.262 1 96.38 200 THR A CA 1
ATOM 1515 C C . THR A 1 200 ? -18.469 5.434 -6.137 1 96.38 200 THR A C 1
ATOM 1517 O O . THR A 1 200 ? -17.766 5.195 -7.117 1 96.38 200 THR A O 1
ATOM 1520 N N . PRO A 1 201 ? -18.203 4.961 -4.914 1 97.25 201 PRO A N 1
ATOM 1521 C CA . PRO A 1 201 ? -17.062 4.066 -4.738 1 97.25 201 PRO A CA 1
ATOM 1522 C C . PRO A 1 201 ? -17.281 2.689 -5.355 1 97.25 201 PRO A C 1
ATOM 1524 O O . PRO A 1 201 ? -18.438 2.26 -5.512 1 97.25 201 PRO A O 1
ATOM 1527 N N . LYS A 1 202 ? -16.25 2.051 -5.715 1 97.12 202 LYS A N 1
ATOM 1528 C CA . LYS A 1 202 ? -16.328 0.697 -6.258 1 97.12 202 LYS A CA 1
ATOM 1529 C C . LYS A 1 202 ? -16.203 -0.347 -5.152 1 97.12 202 LYS A C 1
ATOM 1531 O O . LYS A 1 202 ? -16.734 -1.452 -5.27 1 97.12 202 LYS A O 1
ATOM 1536 N N . VAL A 1 203 ? -15.484 -0.027 -4.121 1 97.69 203 VAL A N 1
ATOM 1537 C CA . VAL A 1 203 ? -15.32 -0.922 -2.979 1 97.69 203 VAL A CA 1
ATOM 1538 C C . VAL A 1 203 ? -16.25 -0.486 -1.843 1 97.69 203 VAL A C 1
ATOM 1540 O O . VAL A 1 203 ? -16.219 0.672 -1.42 1 97.69 203 VAL A O 1
ATOM 1543 N N . LYS A 1 204 ? -17.047 -1.364 -1.333 1 96.44 204 LYS A N 1
ATOM 1544 C CA . LYS A 1 204 ? -18 -1.056 -0.283 1 96.44 204 LYS A CA 1
ATOM 1545 C C . LYS A 1 204 ? -17.797 -1.942 0.94 1 96.44 204 LYS A C 1
ATOM 1547 O O . LYS A 1 204 ? -17.594 -3.152 0.81 1 96.44 204 LYS A O 1
ATOM 1552 N N . ILE A 1 205 ? -17.828 -1.341 2.078 1 93.38 205 ILE A N 1
ATOM 1553 C CA . ILE A 1 205 ? -17.797 -2.096 3.326 1 93.38 205 ILE A CA 1
ATOM 1554 C C . ILE A 1 205 ? -19.188 -2.627 3.643 1 93.38 205 ILE A C 1
ATOM 1556 O O . ILE A 1 205 ? -20.156 -1.855 3.74 1 93.38 205 ILE A O 1
ATOM 1560 N N . VAL A 1 206 ? -19.234 -3.895 3.848 1 94.44 206 VAL A N 1
ATOM 1561 C CA . VAL A 1 206 ? -20.531 -4.535 4.082 1 94.44 206 VAL A CA 1
ATOM 1562 C C . VAL A 1 206 ? -20.734 -4.758 5.578 1 94.44 206 VAL A C 1
ATOM 1564 O O . VAL A 1 206 ? -21.859 -4.688 6.078 1 94.44 206 VAL A O 1
ATOM 1567 N N . SER A 1 207 ? -19.641 -5.086 6.246 1 91.69 207 SER A N 1
ATOM 1568 C CA . SER A 1 207 ? -19.719 -5.34 7.68 1 91.69 207 SER A CA 1
ATOM 1569 C C . SER A 1 207 ? -18.391 -5.059 8.367 1 91.69 207 SER A C 1
ATOM 1571 O O . SER A 1 207 ? -17.328 -5.176 7.754 1 91.69 207 SER A O 1
ATOM 1573 N N . ILE A 1 208 ? -18.484 -4.621 9.555 1 88.81 208 ILE A N 1
ATOM 1574 C CA . ILE A 1 208 ? -17.344 -4.383 10.422 1 88.81 208 ILE A CA 1
ATOM 1575 C C . ILE A 1 208 ? -17.547 -5.074 11.766 1 88.81 208 ILE A C 1
ATOM 1577 O O . ILE A 1 208 ? -18.641 -5.012 12.336 1 88.81 208 ILE A O 1
ATOM 1581 N N . SER A 1 209 ? -16.594 -5.797 12.219 1 86.81 209 SER A N 1
ATOM 1582 C CA . SER A 1 209 ? -16.625 -6.43 13.531 1 86.81 209 SER A CA 1
ATOM 1583 C C . SER A 1 209 ? -15.297 -6.289 14.258 1 86.81 209 SER A C 1
ATOM 1585 O O . SER A 1 209 ? -14.25 -6.164 13.625 1 86.81 209 SER A O 1
ATOM 1587 N N . PRO A 1 210 ? -15.383 -6.102 15.609 1 80.06 210 PRO A N 1
ATOM 1588 C CA . PRO A 1 210 ? -14.102 -6.047 16.328 1 80.06 210 PRO A CA 1
ATOM 1589 C C . PRO A 1 210 ? -13.25 -7.289 16.109 1 80.06 210 PRO A C 1
ATOM 1591 O O . PRO A 1 210 ? -13.781 -8.391 15.953 1 80.06 210 PRO A O 1
ATOM 1594 N N . TYR A 1 211 ? -11.961 -6.926 15.75 1 68.69 211 TYR A N 1
ATOM 1595 C CA . TYR A 1 211 ? -11.039 -8.047 15.609 1 68.69 211 TYR A CA 1
ATOM 1596 C C . TYR A 1 211 ? -10.781 -8.711 16.953 1 68.69 211 TYR A C 1
ATOM 1598 O O . TYR A 1 211 ? -10.18 -8.109 17.844 1 68.69 211 TYR A O 1
ATOM 1606 N N . VAL A 1 212 ? -11.578 -9.609 17.375 1 55.06 212 VAL A N 1
ATOM 1607 C CA . VAL A 1 212 ? -11.469 -10.32 18.641 1 55.06 212 VAL A CA 1
ATOM 1608 C C . VAL A 1 212 ? -10.25 -11.227 18.625 1 55.06 212 VAL A C 1
ATOM 1610 O O . VAL A 1 212 ? -10.141 -12.125 17.781 1 55.06 212 VAL A O 1
ATOM 1613 N N . ILE A 1 213 ? -9.148 -10.578 18.812 1 48.81 213 ILE A N 1
ATOM 1614 C CA . ILE A 1 213 ? -8.062 -11.539 19 1 48.81 213 ILE A CA 1
ATOM 1615 C C . ILE A 1 213 ? -8.547 -12.703 19.859 1 48.81 213 ILE A C 1
ATOM 1617 O O . ILE A 1 213 ? -9.047 -12.492 20.969 1 48.81 213 ILE A O 1
ATOM 1621 N N . GLN A 1 214 ? -9.07 -13.547 19.172 1 39.5 214 GLN A N 1
ATOM 1622 C CA . GLN A 1 214 ? -9.312 -14.688 20.047 1 39.5 214 GLN A CA 1
ATOM 1623 C C . GLN A 1 214 ? -8.102 -14.984 20.922 1 39.5 214 GLN A C 1
ATOM 1625 O O . GLN A 1 214 ? -7.02 -15.289 20.406 1 39.5 214 GLN A O 1
ATOM 1630 N N . ARG A 1 215 ? -8 -14.148 21.969 1 39.41 215 ARG A N 1
ATOM 1631 C CA . ARG A 1 215 ? -7.008 -14.594 22.938 1 39.41 215 ARG A CA 1
ATOM 1632 C C . ARG A 1 215 ? -6.84 -16.109 22.891 1 39.41 215 ARG A C 1
ATOM 1634 O O . ARG A 1 215 ? -7.809 -16.844 23.047 1 39.41 215 ARG A O 1
ATOM 1641 N N . LYS A 1 216 ? -6.016 -16.484 21.969 1 39.22 216 LYS A N 1
ATOM 1642 C CA . LYS A 1 216 ? -5.773 -17.922 22.125 1 39.22 216 LYS A CA 1
ATOM 1643 C C . LYS A 1 216 ? -5.711 -18.328 23.594 1 39.22 216 LYS A C 1
ATOM 1645 O O . LYS A 1 216 ? -4.797 -17.922 24.312 1 39.22 216 LYS A O 1
ATOM 1650 N N . LYS A 1 217 ? -6.664 -17.688 24.453 1 37.59 217 LYS A N 1
ATOM 1651 C CA . LYS A 1 217 ? -6.805 -18.094 25.844 1 37.59 217 LYS A CA 1
ATOM 1652 C C . LYS A 1 217 ? -5.832 -19.219 26.188 1 37.59 217 LYS A C 1
ATOM 1654 O O . LYS A 1 217 ? -6.23 -20.234 26.75 1 37.59 217 LYS A O 1
ATOM 1659 N N . ILE A 1 218 ? -4.773 -19.203 25.5 1 37.91 218 ILE A N 1
ATOM 1660 C CA . ILE A 1 218 ? -3.826 -20.203 25.969 1 37.91 218 ILE A CA 1
ATOM 1661 C C . ILE A 1 218 ? -3.299 -19.812 27.344 1 37.91 218 ILE A C 1
ATOM 1663 O O . ILE A 1 218 ? -2.652 -18.781 27.5 1 37.91 218 ILE A O 1
ATOM 1667 N N . ILE A 1 219 ? -3.975 -20.156 28.281 1 41.38 219 ILE A N 1
ATOM 1668 C CA . ILE A 1 219 ? -3.496 -20.125 29.672 1 41.38 219 ILE A CA 1
ATOM 1669 C C . ILE A 1 219 ? -2.254 -21.016 29.797 1 41.38 219 ILE A C 1
ATOM 1671 O O . ILE A 1 219 ? -2.305 -22.219 29.531 1 41.38 219 ILE A O 1
ATOM 1675 N N . ILE A 1 220 ? -1.139 -20.406 29.719 1 44.66 220 ILE A N 1
ATOM 1676 C CA . ILE A 1 220 ? 0.074 -21.156 30.047 1 44.66 220 ILE A CA 1
ATOM 1677 C C . ILE A 1 220 ? 0.145 -21.406 31.547 1 44.66 220 ILE A C 1
ATOM 1679 O O . ILE A 1 220 ? 0.274 -20.469 32.344 1 44.66 220 ILE A O 1
ATOM 1683 N N . GLU A 1 221 ? -0.472 -22.516 31.812 1 44.56 221 GLU A N 1
ATOM 1684 C CA . GLU A 1 221 ? -0.384 -23.016 33.188 1 44.56 221 GLU A CA 1
ATOM 1685 C C . GLU A 1 221 ? 0.981 -23.656 33.438 1 44.56 221 GLU A C 1
ATOM 1687 O O . GLU A 1 221 ? 1.637 -24.141 32.531 1 44.56 221 GLU A O 1
ATOM 1692 N N . GLY A 1 222 ? 1.719 -23.328 34.438 1 47.62 222 GLY A N 1
ATOM 1693 C CA . GLY A 1 222 ? 2.922 -23.938 34.969 1 47.62 222 GLY A CA 1
ATOM 1694 C C . GLY A 1 222 ? 3.748 -22.969 35.812 1 47.62 222 GLY A C 1
ATOM 1695 O O . GLY A 1 222 ? 3.346 -21.828 36.031 1 47.62 222 GLY A O 1
ATOM 1696 N N . LYS A 1 223 ? 4.68 -23.578 36.438 1 55 223 LYS A N 1
ATOM 1697 C CA . LYS A 1 223 ? 5.59 -22.719 37.188 1 55 223 LYS A CA 1
ATOM 1698 C C . LYS A 1 223 ? 6.18 -21.625 36.281 1 55 223 LYS A C 1
ATOM 1700 O O . LYS A 1 223 ? 6.297 -21.812 35.062 1 55 223 LYS A O 1
ATOM 1705 N N . MET A 1 224 ? 6.359 -20.609 36.75 1 47.34 224 MET A N 1
ATOM 1706 C CA . MET A 1 224 ? 6.777 -19.375 36.094 1 47.34 224 MET A CA 1
ATOM 1707 C C . MET A 1 224 ? 7.781 -19.656 34.969 1 47.34 224 MET A C 1
ATOM 1709 O O . MET A 1 224 ? 7.645 -19.125 33.875 1 47.34 224 MET A O 1
ATOM 1713 N N . GLU A 1 225 ? 8.68 -20.391 35.281 1 51.66 225 GLU A N 1
ATOM 1714 C CA . GLU A 1 225 ? 9.766 -20.656 34.344 1 51.66 225 GLU A CA 1
ATOM 1715 C C . GLU A 1 225 ? 9.242 -21.359 33.094 1 51.66 225 GLU A C 1
ATOM 1717 O O . GLU A 1 225 ? 9.633 -21.016 31.969 1 51.66 225 GLU A O 1
ATOM 1722 N N . GLU A 1 226 ? 8.414 -22.172 33.344 1 55.31 226 GLU A N 1
ATOM 1723 C CA . GLU A 1 226 ? 7.891 -22.984 32.25 1 55.31 226 GLU A CA 1
ATOM 1724 C C . GLU A 1 226 ? 6.902 -22.188 31.391 1 55.31 226 GLU A C 1
ATOM 1726 O O . GLU A 1 226 ? 6.863 -22.328 30.172 1 55.31 226 GLU A O 1
ATOM 1731 N N . ALA A 1 227 ? 6.281 -21.375 32.094 1 54.25 227 ALA A N 1
ATOM 1732 C CA . ALA A 1 227 ? 5.266 -20.578 31.406 1 54.25 227 ALA A CA 1
ATOM 1733 C C . ALA A 1 227 ? 5.902 -19.547 30.484 1 54.25 227 ALA A C 1
ATOM 1735 O O . ALA A 1 227 ? 5.41 -19.312 29.375 1 54.25 227 ALA A O 1
ATOM 1736 N N . VAL A 1 228 ? 6.922 -19.031 30.953 1 58.62 228 VAL A N 1
ATOM 1737 C CA . VAL A 1 228 ? 7.652 -18.062 30.141 1 58.62 228 VAL A CA 1
ATOM 1738 C C . VAL A 1 228 ? 8.203 -18.734 28.891 1 58.62 228 VAL A C 1
ATOM 1740 O O . VAL A 1 228 ? 8.117 -18.172 27.797 1 58.62 228 VAL A O 1
ATOM 1743 N N . ASP A 1 229 ? 8.75 -19.844 29.109 1 57.84 229 ASP A N 1
ATOM 1744 C CA . ASP A 1 229 ? 9.281 -20.578 27.969 1 57.84 229 ASP A CA 1
ATOM 1745 C C . ASP A 1 229 ? 8.18 -20.891 26.953 1 57.84 229 ASP A C 1
ATOM 1747 O O . ASP A 1 229 ? 8.391 -20.766 25.75 1 57.84 229 ASP A O 1
ATOM 1751 N N . LYS A 1 230 ? 7.172 -21.188 27.5 1 59.28 230 LYS A N 1
ATOM 1752 C CA . LYS A 1 230 ? 6.043 -21.5 26.641 1 59.28 230 LYS A CA 1
ATOM 1753 C C . LYS A 1 230 ? 5.516 -20.25 25.938 1 59.28 230 LYS A C 1
ATOM 1755 O O . LYS A 1 230 ? 5.191 -20.297 24.75 1 59.28 230 LYS A O 1
ATOM 1760 N N . LEU A 1 231 ? 5.527 -19.297 26.781 1 60.09 231 LEU A N 1
ATOM 1761 C CA . LEU A 1 231 ? 5.086 -18.031 26.188 1 60.09 231 LEU A CA 1
ATOM 1762 C C . LEU A 1 231 ? 6.027 -17.594 25.078 1 60.09 231 LEU A C 1
ATOM 1764 O O . LEU A 1 231 ? 5.578 -17.203 23.984 1 60.09 231 LEU A O 1
ATOM 1768 N N . LEU A 1 232 ? 7.23 -17.688 25.375 1 61.5 232 LEU A N 1
ATOM 1769 C CA . LEU A 1 232 ? 8.227 -17.312 24.391 1 61.5 232 LEU A CA 1
ATOM 1770 C C . LEU A 1 232 ? 8.148 -18.219 23.172 1 61.5 232 LEU A C 1
ATOM 1772 O O . LEU A 1 232 ? 8.297 -17.766 22.031 1 61.5 232 LEU A O 1
ATOM 1776 N N . SER A 1 233 ? 7.879 -19.375 23.484 1 59.41 233 SER A N 1
ATOM 1777 C CA . SER A 1 233 ? 7.715 -20.328 22.391 1 59.41 233 SER A CA 1
ATOM 1778 C C . SER A 1 233 ? 6.496 -19.984 21.531 1 59.41 233 SER A C 1
ATOM 1780 O O . SER A 1 233 ? 6.551 -20.047 20.312 1 59.41 233 SER A O 1
ATOM 1782 N N . TYR A 1 234 ? 5.523 -19.609 22.328 1 58.19 234 TYR A N 1
ATOM 1783 C CA . TYR A 1 234 ? 4.301 -19.25 21.625 1 58.19 234 TYR A CA 1
ATOM 1784 C C . TYR A 1 234 ? 4.492 -17.969 20.812 1 58.19 234 TYR A C 1
ATOM 1786 O O . TYR A 1 234 ? 4.047 -17.891 19.656 1 58.19 234 TYR A O 1
ATOM 1794 N N . LEU A 1 235 ? 5.105 -17.094 21.438 1 58.88 235 LEU A N 1
ATOM 1795 C CA . LEU A 1 235 ? 5.328 -15.812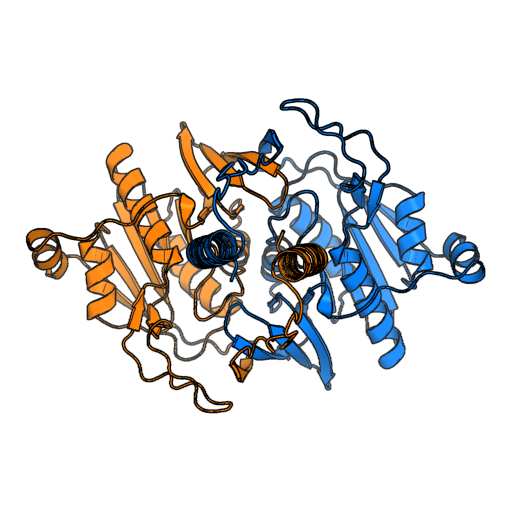 20.781 1 58.88 235 LEU A CA 1
ATOM 1796 C C . LEU A 1 235 ? 6.25 -15.969 19.578 1 58.88 235 LEU A C 1
ATOM 1798 O O . LEU A 1 235 ? 6.051 -15.32 18.547 1 58.88 235 LEU A O 1
ATOM 1802 N N . ARG A 1 236 ? 7.148 -16.859 19.719 1 56.66 236 ARG A N 1
ATOM 1803 C CA . ARG A 1 236 ? 8.016 -17.203 18.594 1 56.66 236 ARG A CA 1
ATOM 1804 C C . ARG A 1 236 ? 7.227 -17.875 17.469 1 56.66 236 ARG A C 1
ATOM 1806 O O . ARG A 1 236 ? 7.434 -17.562 16.297 1 56.66 236 ARG A O 1
ATOM 1813 N N . GLY A 1 237 ? 6.473 -18.719 17.969 1 54.53 237 GLY A N 1
ATOM 1814 C CA . GLY A 1 237 ? 5.637 -19.406 17.016 1 54.53 237 GLY A CA 1
ATOM 1815 C C . GLY A 1 237 ? 4.684 -18.5 16.266 1 54.53 237 GLY A C 1
ATOM 1816 O O . GLY A 1 237 ? 4.371 -18.734 15.094 1 54.53 237 GLY A O 1
ATOM 1817 N N . GLU A 1 238 ? 4.289 -17.531 17.047 1 52.59 238 GLU A N 1
ATOM 1818 C CA . GLU A 1 238 ? 3.336 -16.609 16.453 1 52.59 238 GLU A CA 1
ATOM 1819 C C . GLU A 1 238 ? 4.055 -15.484 15.703 1 52.59 238 GLU A C 1
ATOM 1821 O O . GLU A 1 238 ? 3.414 -14.633 15.086 1 52.59 238 GLU A O 1
ATOM 1826 N N . GLY A 1 239 ? 5.367 -15.469 15.766 1 49.06 239 GLY A N 1
ATOM 1827 C CA . GLY A 1 239 ? 6.207 -14.508 15.062 1 49.06 239 GLY A CA 1
ATOM 1828 C C . GLY A 1 239 ? 6.281 -13.164 15.75 1 49.06 239 GLY A C 1
ATOM 1829 O O . GLY A 1 239 ? 6.527 -12.141 15.109 1 49.06 239 GLY A O 1
ATOM 1830 N N . VAL A 1 240 ? 5.879 -13.18 16.984 1 52.22 240 VAL A N 1
ATOM 1831 C CA . VAL A 1 240 ? 5.898 -11.945 17.766 1 52.22 240 VAL A CA 1
ATOM 1832 C C . VAL A 1 240 ? 7.301 -11.719 18.328 1 52.22 240 VAL A C 1
ATOM 1834 O O . VAL A 1 240 ? 7.711 -10.57 18.547 1 52.22 240 VAL A O 1
ATOM 1837 N N . LEU A 1 241 ? 7.941 -12.836 18.656 1 52.34 241 LEU A N 1
ATOM 1838 C CA . LEU A 1 241 ? 9.32 -12.781 19.125 1 52.34 241 LEU A CA 1
ATOM 1839 C C . LEU A 1 241 ? 10.266 -13.422 18.125 1 52.34 241 LEU A C 1
ATOM 1841 O O . LEU A 1 241 ? 9.875 -14.32 17.375 1 52.34 241 LEU A O 1
ATOM 1845 N N . MET B 1 1 ? -13.195 -17.625 -16.609 1 94.75 1 MET B N 1
ATOM 1846 C CA . MET B 1 1 ? -12.617 -16.594 -15.758 1 94.75 1 MET B CA 1
ATOM 1847 C C . MET B 1 1 ? -11.094 -16.578 -15.859 1 94.75 1 MET B C 1
ATOM 1849 O O . MET B 1 1 ? -10.469 -17.641 -15.898 1 94.75 1 MET B O 1
ATOM 1853 N N . ASN B 1 2 ? -10.445 -15.453 -16.125 1 98.5 2 ASN B N 1
ATOM 1854 C CA . ASN B 1 2 ? -8.992 -15.312 -16.109 1 98.5 2 ASN B CA 1
ATOM 1855 C C . ASN B 1 2 ? -8.508 -14.758 -14.766 1 98.5 2 ASN B C 1
ATOM 1857 O O . ASN B 1 2 ? -8.969 -13.703 -14.328 1 98.5 2 ASN B O 1
ATOM 1861 N N . ILE B 1 3 ? -7.633 -15.508 -14.172 1 98.88 3 ILE B N 1
ATOM 1862 C CA . ILE B 1 3 ? -7.098 -15.133 -12.867 1 98.88 3 ILE B CA 1
ATOM 1863 C C . ILE B 1 3 ? -5.582 -14.953 -12.961 1 98.88 3 ILE B C 1
ATOM 1865 O O . ILE B 1 3 ? -4.895 -15.766 -13.578 1 98.88 3 ILE B O 1
ATOM 1869 N N . ILE B 1 4 ? -5.078 -13.898 -12.414 1 99 4 ILE B N 1
ATOM 1870 C CA . ILE B 1 4 ? -3.637 -13.688 -12.375 1 99 4 ILE B CA 1
ATOM 1871 C C . ILE B 1 4 ? -3.145 -13.742 -10.938 1 99 4 ILE B C 1
ATOM 1873 O O . ILE B 1 4 ? -3.74 -13.125 -10.047 1 99 4 ILE B O 1
ATOM 1877 N N . ALA B 1 5 ? -2.152 -14.508 -10.688 1 99 5 ALA B N 1
ATOM 1878 C CA . ALA B 1 5 ? -1.349 -14.422 -9.469 1 99 5 ALA B CA 1
ATOM 1879 C C . ALA B 1 5 ? 0.007 -13.781 -9.75 1 99 5 ALA B C 1
ATOM 1881 O O . ALA B 1 5 ? 0.793 -14.297 -10.547 1 99 5 ALA B O 1
ATOM 1882 N N . LEU B 1 6 ? 0.207 -12.672 -9.109 1 98.94 6 LEU B N 1
ATOM 1883 C CA . LEU B 1 6 ? 1.532 -12.07 -9.148 1 98.94 6 LEU B CA 1
ATOM 1884 C C . LEU B 1 6 ? 2.461 -12.727 -8.133 1 98.94 6 LEU B C 1
ATOM 1886 O O . LEU B 1 6 ? 2.051 -13.023 -7.008 1 98.94 6 LEU B O 1
ATOM 1890 N N . PHE B 1 7 ? 3.707 -12.984 -8.57 1 98.56 7 PHE B N 1
ATOM 1891 C CA . PHE B 1 7 ? 4.68 -13.5 -7.613 1 98.56 7 PHE B CA 1
ATOM 1892 C C . PHE B 1 7 ? 6.082 -13.016 -7.945 1 98.56 7 PHE B C 1
ATOM 1894 O O . PHE B 1 7 ? 6.387 -12.734 -9.109 1 98.56 7 PHE B O 1
ATOM 1901 N N . LYS B 1 8 ? 6.852 -12.82 -6.898 1 97.81 8 LYS B N 1
ATOM 1902 C CA . LYS B 1 8 ? 8.242 -12.406 -7.055 1 97.81 8 LYS B CA 1
ATOM 1903 C C . LYS B 1 8 ? 9.195 -13.531 -6.656 1 97.81 8 LYS B C 1
ATOM 1905 O O . LYS B 1 8 ? 8.961 -14.227 -5.668 1 97.81 8 LYS B O 1
ATOM 1910 N N . ILE B 1 9 ? 10.195 -13.734 -7.465 1 97.69 9 ILE B N 1
ATOM 1911 C CA . ILE B 1 9 ? 11.297 -14.617 -7.105 1 97.69 9 ILE B CA 1
ATOM 1912 C C . ILE B 1 9 ? 12.352 -13.836 -6.328 1 97.69 9 ILE B C 1
ATOM 1914 O O . ILE B 1 9 ? 12.852 -12.812 -6.801 1 97.69 9 ILE B O 1
ATOM 1918 N N . VAL B 1 10 ? 12.641 -14.336 -5.109 1 94.62 10 VAL B N 1
ATOM 1919 C CA . VAL B 1 10 ? 13.516 -13.609 -4.195 1 94.62 10 VAL B CA 1
ATOM 1920 C C . VAL B 1 10 ? 14.555 -14.57 -3.611 1 94.62 10 VAL B C 1
ATOM 1922 O O . VAL B 1 10 ? 14.352 -15.781 -3.602 1 94.62 10 VAL B O 1
ATOM 1925 N N . PRO B 1 11 ? 15.688 -13.969 -3.105 1 92.44 11 PRO B N 1
ATOM 1926 C CA . PRO B 1 11 ? 16.562 -14.844 -2.312 1 92.44 11 PRO B CA 1
ATOM 1927 C C . PRO B 1 11 ? 15.844 -15.445 -1.103 1 92.44 11 PRO B C 1
ATOM 1929 O O . PRO B 1 11 ? 15.039 -14.766 -0.463 1 92.44 11 PRO B O 1
ATOM 1932 N N . ASP B 1 12 ? 16.109 -16.688 -0.857 1 92.38 12 ASP B N 1
ATOM 1933 C CA . ASP B 1 12 ? 15.516 -17.344 0.307 1 92.38 12 ASP B CA 1
ATOM 1934 C C . ASP B 1 12 ? 16 -16.703 1.604 1 92.38 12 ASP B C 1
ATOM 1936 O O . ASP B 1 12 ? 17.094 -17 2.084 1 92.38 12 ASP B O 1
ATOM 1940 N N . ASP B 1 13 ? 15.188 -15.891 2.129 1 84 13 ASP B N 1
ATOM 1941 C CA . ASP B 1 13 ? 15.562 -15.078 3.285 1 84 13 ASP B CA 1
ATOM 1942 C C . ASP B 1 13 ? 15.859 -15.961 4.5 1 84 13 ASP B C 1
ATOM 1944 O O . ASP B 1 13 ? 16.562 -15.539 5.414 1 84 13 ASP B O 1
ATOM 1948 N N . THR B 1 14 ? 15.281 -17.172 4.52 1 83.56 14 THR B N 1
ATOM 1949 C CA . THR B 1 14 ? 15.492 -18.094 5.641 1 83.56 14 THR B CA 1
ATOM 1950 C C . THR B 1 14 ? 16.922 -18.609 5.645 1 83.56 14 THR B C 1
ATOM 1952 O O . THR B 1 14 ? 17.391 -19.156 6.652 1 83.56 14 THR B O 1
ATOM 1955 N N . LEU B 1 15 ? 17.625 -18.406 4.598 1 86.62 15 LEU B N 1
ATOM 1956 C CA . LEU B 1 15 ? 18.969 -18.953 4.445 1 86.62 15 LEU B CA 1
ATOM 1957 C C . LEU B 1 15 ? 20.016 -17.844 4.426 1 86.62 15 LEU B C 1
ATOM 1959 O O . LEU B 1 15 ? 21.203 -18.109 4.277 1 86.62 15 LEU B O 1
ATOM 1963 N N . ILE B 1 16 ? 19.578 -16.594 4.48 1 83.69 16 ILE B N 1
ATOM 1964 C CA . ILE B 1 16 ? 20.5 -15.461 4.438 1 83.69 16 ILE B CA 1
ATOM 1965 C C . ILE B 1 16 ? 21.281 -15.383 5.746 1 83.69 16 ILE B C 1
ATOM 1967 O O . ILE B 1 16 ? 20.688 -15.414 6.832 1 83.69 16 ILE B O 1
ATOM 1971 N N . LYS B 1 17 ? 22.594 -15.312 5.648 1 80.38 17 LYS B N 1
ATOM 1972 C CA . LYS B 1 17 ? 23.484 -15.141 6.801 1 80.38 17 LYS B CA 1
ATOM 1973 C C . LYS B 1 17 ? 23.875 -13.68 6.98 1 80.38 17 LYS B C 1
ATOM 1975 O O . LYS B 1 17 ? 24.125 -12.977 6 1 80.38 17 LYS B O 1
ATOM 1980 N N . ILE B 1 18 ? 23.797 -13.266 8.18 1 77.44 18 ILE B N 1
ATOM 1981 C CA . ILE B 1 18 ? 24.172 -11.898 8.516 1 77.44 18 ILE B CA 1
ATOM 1982 C C . ILE B 1 18 ? 25.578 -11.867 9.094 1 77.44 18 ILE B C 1
ATOM 1984 O O . ILE B 1 18 ? 25.906 -12.633 10.008 1 77.44 18 ILE B O 1
ATOM 1988 N N . SER B 1 19 ? 26.453 -11.25 8.438 1 79.25 19 SER B N 1
ATOM 1989 C CA . SER B 1 19 ? 27.812 -11.023 8.953 1 79.25 19 SER B CA 1
ATOM 1990 C C . SER B 1 19 ? 28.062 -9.547 9.219 1 79.25 19 SER B C 1
ATOM 1992 O O . SER B 1 19 ? 28.344 -8.781 8.297 1 79.25 19 SER B O 1
ATOM 1994 N N . GLY B 1 20 ? 27.984 -9.18 10.406 1 74 20 GLY B N 1
ATOM 1995 C CA . GLY B 1 20 ? 28.109 -7.762 10.719 1 74 20 GLY B CA 1
ATOM 1996 C C . GLY B 1 20 ? 26.984 -6.93 10.109 1 74 20 GLY B C 1
ATOM 1997 O O . GLY B 1 20 ? 25.812 -7.191 10.359 1 74 20 GLY B O 1
ATOM 1998 N N . ASN B 1 21 ? 27.469 -6.062 9.211 1 74.81 21 ASN B N 1
ATOM 1999 C CA . ASN B 1 21 ? 26.5 -5.16 8.586 1 74.81 21 ASN B CA 1
ATOM 2000 C C . ASN B 1 21 ? 26.203 -5.57 7.145 1 74.81 21 ASN B C 1
ATOM 2002 O O . ASN B 1 21 ? 25.656 -4.781 6.367 1 74.81 21 ASN B O 1
ATOM 2006 N N . SER B 1 22 ? 26.578 -6.809 6.961 1 78.88 22 SER B N 1
ATOM 2007 C CA . SER B 1 22 ? 26.375 -7.234 5.578 1 78.88 22 SER B CA 1
ATOM 2008 C C . SER B 1 22 ? 25.453 -8.445 5.492 1 78.88 22 SER B C 1
ATOM 2010 O O . SER B 1 22 ? 25.391 -9.242 6.43 1 78.88 22 SER B O 1
ATOM 2012 N N . LEU B 1 23 ? 24.703 -8.484 4.414 1 81.75 23 LEU B N 1
ATOM 2013 C CA . LEU B 1 23 ? 23.828 -9.609 4.098 1 81.75 23 LEU B CA 1
ATOM 2014 C C . LEU B 1 23 ? 24.406 -10.438 2.955 1 81.75 23 LEU B C 1
ATOM 2016 O O . LEU B 1 23 ? 24.828 -9.891 1.936 1 81.75 23 LEU B O 1
ATOM 2020 N N . ASP B 1 24 ? 24.5 -11.719 3.221 1 82.5 24 ASP B N 1
ATOM 2021 C CA . ASP B 1 24 ? 24.891 -12.617 2.135 1 82.5 24 ASP B CA 1
ATOM 2022 C C . ASP B 1 24 ? 23.672 -13.055 1.324 1 82.5 24 ASP B C 1
ATOM 2024 O O . ASP B 1 24 ? 22.938 -13.953 1.732 1 82.5 24 ASP B O 1
ATOM 2028 N N . LEU B 1 25 ? 23.516 -12.414 0.17 1 81.62 25 LEU B N 1
ATOM 2029 C CA . LEU B 1 25 ? 22.328 -12.664 -0.646 1 81.62 25 LEU B CA 1
ATOM 2030 C C . LEU B 1 25 ? 22.578 -13.797 -1.634 1 81.62 25 LEU B C 1
ATOM 2032 O O . LEU B 1 25 ? 21.719 -14.102 -2.461 1 81.62 25 LEU B O 1
ATOM 2036 N N . ASN B 1 26 ? 23.75 -14.383 -1.494 1 88.62 26 ASN B N 1
ATOM 2037 C CA . ASN B 1 26 ? 24.031 -15.516 -2.367 1 88.62 26 ASN B CA 1
ATOM 2038 C C . ASN B 1 26 ? 23.422 -16.812 -1.83 1 88.62 26 ASN B C 1
ATOM 2040 O O . ASN B 1 26 ? 24.156 -17.734 -1.456 1 88.62 26 ASN B O 1
ATOM 2044 N N . VAL B 1 27 ? 22.203 -16.844 -1.819 1 92.56 27 VAL B N 1
ATOM 2045 C CA . VAL B 1 27 ? 21.406 -17.984 -1.368 1 92.56 27 VAL B CA 1
ATOM 2046 C C . VAL B 1 27 ? 20.438 -18.422 -2.469 1 92.56 27 VAL B C 1
ATOM 2048 O O . VAL B 1 27 ? 20.203 -17.672 -3.42 1 92.56 27 VAL B O 1
ATOM 2051 N N . PRO B 1 28 ? 19.938 -19.625 -2.4 1 95.06 28 PRO B N 1
ATOM 2052 C CA . PRO B 1 28 ? 18.953 -20.047 -3.406 1 95.06 28 PRO B CA 1
ATOM 2053 C C . PRO B 1 28 ? 17.734 -19.141 -3.467 1 95.06 28 PRO B C 1
ATOM 2055 O O . PRO B 1 28 ? 17.375 -18.516 -2.465 1 95.06 28 PRO B O 1
ATOM 2058 N N . ASN B 1 29 ? 17.125 -19.078 -4.66 1 96.44 29 ASN B N 1
ATOM 2059 C CA . ASN B 1 29 ? 15.914 -18.297 -4.848 1 96.44 29 ASN B CA 1
ATOM 2060 C C . ASN B 1 29 ? 14.664 -19.094 -4.461 1 96.44 29 ASN B C 1
ATOM 2062 O O . ASN B 1 29 ? 14.703 -20.312 -4.402 1 96.44 29 ASN B O 1
ATOM 2066 N N . LYS B 1 30 ? 13.695 -18.375 -4.148 1 96.81 30 LYS B N 1
ATOM 2067 C CA . LYS B 1 30 ? 12.383 -18.953 -3.879 1 96.81 30 LYS B CA 1
ATOM 2068 C C . LYS B 1 30 ? 11.266 -18 -4.297 1 96.81 30 LYS B C 1
ATOM 2070 O O . LYS B 1 30 ? 11.516 -16.844 -4.613 1 96.81 30 LYS B O 1
ATOM 2075 N N . ILE B 1 31 ? 10.055 -18.547 -4.383 1 97.94 31 ILE B N 1
ATOM 2076 C CA . ILE B 1 31 ? 8.883 -17.688 -4.488 1 97.94 31 ILE B CA 1
ATOM 2077 C C . ILE B 1 31 ? 8.672 -16.953 -3.176 1 97.94 31 ILE B C 1
ATOM 2079 O O . ILE B 1 31 ? 8.727 -17.547 -2.098 1 97.94 31 ILE B O 1
ATOM 2083 N N . SER B 1 32 ? 8.5 -15.625 -3.242 1 95.69 32 SER B N 1
ATOM 2084 C CA . SER B 1 32 ? 8.227 -14.852 -2.033 1 95.69 32 SER B CA 1
ATOM 2085 C C . SER B 1 32 ? 7.082 -15.469 -1.229 1 95.69 32 SER B C 1
ATOM 2087 O O . SER B 1 32 ? 6.078 -15.906 -1.8 1 95.69 32 SER B O 1
ATOM 2089 N N . THR B 1 33 ? 7.156 -15.461 0.011 1 93.31 33 THR B N 1
ATOM 2090 C CA . THR B 1 33 ? 6.359 -16.266 0.923 1 93.31 33 THR B CA 1
ATOM 2091 C C . THR B 1 33 ? 4.871 -16.016 0.705 1 93.31 33 THR B C 1
ATOM 2093 O O . THR B 1 33 ? 4.117 -16.953 0.413 1 93.31 33 THR B O 1
ATOM 2096 N N . TYR B 1 34 ? 4.422 -14.805 0.761 1 95 34 TYR B N 1
ATOM 2097 C CA . TYR B 1 34 ? 2.998 -14.516 0.682 1 95 34 TYR B CA 1
ATOM 2098 C C . TYR B 1 34 ? 2.494 -14.633 -0.751 1 95 34 TYR B C 1
ATOM 2100 O O . TYR B 1 34 ? 1.289 -14.758 -0.984 1 95 34 TYR B O 1
ATOM 2108 N N . ASP B 1 35 ? 3.418 -14.594 -1.71 1 98 35 ASP B N 1
ATOM 2109 C CA . ASP B 1 35 ? 3.029 -14.789 -3.104 1 98 35 ASP B CA 1
ATOM 2110 C C . ASP B 1 35 ? 2.613 -16.234 -3.361 1 98 35 ASP B C 1
ATOM 2112 O O . ASP B 1 35 ? 1.801 -16.5 -4.25 1 98 35 ASP B O 1
ATOM 2116 N N . LYS B 1 36 ? 3.18 -17.109 -2.547 1 98.62 36 LYS B N 1
ATOM 2117 C CA . LYS B 1 36 ? 2.732 -18.5 -2.646 1 98.62 36 LYS B CA 1
ATOM 2118 C C . LYS B 1 36 ? 1.26 -18.625 -2.268 1 98.62 36 LYS B C 1
ATOM 2120 O O . LYS B 1 36 ? 0.529 -19.422 -2.863 1 98.62 36 LYS B O 1
ATOM 2125 N N . ASN B 1 37 ? 0.851 -17.875 -1.29 1 98.81 37 ASN B N 1
ATOM 2126 C CA . ASN B 1 37 ? -0.557 -17.859 -0.907 1 98.81 37 ASN B CA 1
ATOM 2127 C C . ASN B 1 37 ? -1.435 -17.297 -2.021 1 98.81 37 ASN B C 1
ATOM 2129 O O . ASN B 1 37 ? -2.557 -17.75 -2.229 1 98.81 37 ASN B O 1
ATOM 2133 N N . ALA B 1 38 ? -0.939 -16.297 -2.686 1 98.88 38 ALA B N 1
ATOM 2134 C CA . ALA B 1 38 ? -1.666 -15.727 -3.818 1 98.88 38 ALA B CA 1
ATOM 2135 C C . ALA B 1 38 ? -1.823 -16.75 -4.938 1 98.88 38 ALA B C 1
ATOM 2137 O O . ALA B 1 38 ? -2.898 -16.875 -5.531 1 98.88 38 ALA B O 1
ATOM 2138 N N . ILE B 1 39 ? -0.765 -17.5 -5.211 1 98.94 39 ILE B N 1
ATOM 2139 C CA . ILE B 1 39 ? -0.807 -18.547 -6.223 1 98.94 39 ILE B CA 1
ATOM 2140 C C . ILE B 1 39 ? -1.837 -19.609 -5.828 1 98.94 39 ILE B C 1
ATOM 2142 O O . ILE B 1 39 ? -2.684 -19.984 -6.637 1 98.94 39 ILE B O 1
ATOM 2146 N N . GLU B 1 40 ? -1.759 -20.031 -4.559 1 98.94 40 GLU B N 1
ATOM 2147 C CA . GLU B 1 40 ? -2.705 -21.031 -4.078 1 98.94 40 GLU B CA 1
ATOM 2148 C C . GLU B 1 40 ? -4.145 -20.562 -4.234 1 98.94 40 GLU B C 1
ATOM 2150 O O . GLU B 1 40 ? -5.012 -21.312 -4.688 1 98.94 40 GLU B O 1
ATOM 2155 N N . GLU B 1 41 ? -4.371 -19.281 -3.91 1 98.94 41 GLU B N 1
ATOM 2156 C CA . GLU B 1 41 ? -5.727 -18.75 -4.004 1 98.94 41 GLU B CA 1
ATOM 2157 C C . GLU B 1 41 ? -6.199 -18.703 -5.453 1 98.94 41 GLU B C 1
ATOM 2159 O O . GLU B 1 41 ? -7.367 -18.969 -5.738 1 98.94 41 GLU B O 1
ATOM 2164 N N . ALA B 1 42 ? -5.324 -18.359 -6.391 1 98.94 42 ALA B N 1
ATOM 2165 C CA . ALA B 1 42 ? -5.656 -18.328 -7.812 1 98.94 42 ALA B CA 1
ATOM 2166 C C . ALA B 1 42 ? -6.09 -19.703 -8.297 1 98.94 42 ALA B C 1
ATOM 2168 O O . ALA B 1 42 ? -7.066 -19.844 -9.039 1 98.94 42 ALA B O 1
ATOM 2169 N N . ILE B 1 43 ? -5.391 -20.672 -7.844 1 98.88 43 ILE B N 1
ATOM 2170 C CA . ILE B 1 43 ? -5.668 -22.047 -8.242 1 98.88 43 ILE B CA 1
ATOM 2171 C C . ILE B 1 43 ? -7.012 -22.5 -7.668 1 98.88 43 ILE B C 1
ATOM 2173 O O . ILE B 1 43 ? -7.828 -23.094 -8.367 1 98.88 43 ILE B O 1
ATOM 2177 N N . ARG B 1 44 ? -7.238 -22.172 -6.395 1 98.81 44 ARG B N 1
ATOM 2178 C CA . ARG B 1 44 ? -8.5 -22.516 -5.75 1 98.81 44 ARG B CA 1
ATOM 2179 C C . ARG B 1 44 ? -9.68 -21.875 -6.465 1 98.81 44 ARG B C 1
ATOM 2181 O O . ARG B 1 44 ? -10.727 -22.5 -6.648 1 98.81 44 ARG B O 1
ATOM 2188 N N . ILE B 1 45 ? -9.531 -20.625 -6.824 1 98.75 45 ILE B N 1
ATOM 2189 C CA . ILE B 1 45 ? -10.594 -19.922 -7.535 1 98.75 45 ILE B CA 1
ATOM 2190 C C . ILE B 1 45 ? -10.844 -20.594 -8.883 1 98.75 45 ILE B C 1
ATOM 2192 O O . ILE B 1 45 ? -12 -20.812 -9.266 1 98.75 45 ILE B O 1
ATOM 2196 N N . LYS B 1 46 ? -9.82 -20.938 -9.578 1 98.5 46 LYS B N 1
ATOM 2197 C CA . LYS B 1 46 ? -9.961 -21.625 -10.859 1 98.5 46 LYS B CA 1
ATOM 2198 C C . LYS B 1 46 ? -10.695 -22.953 -10.688 1 98.5 46 LYS B C 1
ATOM 2200 O O . LYS B 1 46 ? -11.57 -23.297 -11.484 1 98.5 46 LYS B O 1
ATOM 2205 N N . GLU B 1 47 ? -10.266 -23.656 -9.664 1 98.44 47 GLU B N 1
ATOM 2206 C CA . GLU B 1 47 ? -10.875 -24.969 -9.414 1 98.44 47 GLU B CA 1
ATOM 2207 C C . GLU B 1 47 ? -12.367 -24.828 -9.125 1 98.44 47 GLU B C 1
ATOM 2209 O O . GLU B 1 47 ? -13.156 -25.688 -9.523 1 98.44 47 GLU B O 1
ATOM 2214 N N . LYS B 1 48 ? -12.711 -23.797 -8.461 1 97.88 48 LYS B N 1
ATOM 2215 C CA . LYS B 1 48 ? -14.094 -23.609 -8.047 1 97.88 48 LYS B CA 1
ATOM 2216 C C . LYS B 1 48 ? -14.922 -23 -9.172 1 97.88 48 LYS B C 1
ATOM 2218 O O . LYS B 1 48 ? -16.109 -23.312 -9.32 1 97.88 48 LYS B O 1
ATOM 2223 N N . HIS B 1 49 ? -14.344 -22.109 -9.984 1 97.56 49 HIS B N 1
ATOM 2224 C CA . HIS B 1 49 ? -15.148 -21.297 -10.891 1 97.56 49 HIS B CA 1
ATOM 2225 C C . HIS B 1 49 ? -14.758 -21.562 -12.344 1 97.56 49 HIS B C 1
ATOM 2227 O O . HIS B 1 49 ? -15.414 -21.062 -13.266 1 97.56 49 HIS B O 1
ATOM 2233 N N . GLY B 1 50 ? -13.719 -22.328 -12.586 1 97.56 50 GLY B N 1
ATOM 2234 C CA . GLY B 1 50 ? -13.242 -22.562 -13.938 1 97.56 50 GLY B CA 1
ATOM 2235 C C . GLY B 1 50 ? -12.398 -21.438 -14.484 1 97.56 50 GLY B C 1
ATOM 2236 O O . GLY B 1 50 ? -12.164 -20.438 -13.797 1 97.56 50 GLY B O 1
ATOM 2237 N N . GLY B 1 51 ? -11.82 -21.625 -15.664 1 98 51 GLY B N 1
ATOM 2238 C CA . GLY B 1 51 ? -11 -20.625 -16.312 1 98 51 GLY B CA 1
ATOM 2239 C C . GLY B 1 51 ? -9.523 -20.969 -16.312 1 98 51 GLY B C 1
ATOM 2240 O O . GLY B 1 51 ? -9.156 -22.141 -16.375 1 98 51 GLY B O 1
ATOM 2241 N N . LYS B 1 52 ? -8.766 -19.875 -16.375 1 98.75 52 LYS B N 1
ATOM 2242 C CA . LYS B 1 52 ? -7.316 -20.031 -16.453 1 98.75 52 LYS B CA 1
ATOM 2243 C C . LYS B 1 52 ? -6.613 -19.203 -15.383 1 98.75 52 LYS B C 1
ATOM 2245 O O . LYS B 1 52 ? -6.988 -18.062 -15.133 1 98.75 52 LYS B O 1
ATOM 2250 N N . ALA B 1 53 ? -5.66 -19.812 -14.766 1 98.94 53 ALA B N 1
ATOM 2251 C CA . ALA B 1 53 ? -4.828 -19.125 -13.781 1 98.94 53 ALA B CA 1
ATOM 2252 C C . ALA B 1 53 ? -3.438 -18.844 -14.344 1 98.94 53 ALA B C 1
ATOM 2254 O O . ALA B 1 53 ? -2.684 -19.766 -14.648 1 98.94 53 ALA B O 1
ATOM 2255 N N . TYR B 1 54 ? -3.105 -17.609 -14.445 1 98.94 54 TYR B N 1
ATOM 2256 C CA . TYR B 1 54 ? -1.807 -17.141 -14.922 1 98.94 54 TYR B CA 1
ATOM 2257 C C . TYR B 1 54 ? -0.92 -16.719 -13.758 1 98.94 54 TYR B C 1
ATOM 2259 O O . TYR B 1 54 ? -1.412 -16.203 -12.75 1 98.94 54 TYR B O 1
ATOM 2267 N N . GLY B 1 55 ? 0.351 -16.969 -13.93 1 98.94 55 GLY B N 1
ATOM 2268 C CA . GLY B 1 55 ? 1.347 -16.312 -13.086 1 98.94 55 GLY B CA 1
ATOM 2269 C C . GLY B 1 55 ? 2.117 -15.234 -13.812 1 98.94 55 GLY B C 1
ATOM 2270 O O . GLY B 1 55 ? 2.447 -15.383 -14.992 1 98.94 55 GLY B O 1
ATOM 2271 N N . ILE B 1 56 ? 2.361 -14.148 -13.172 1 98.94 56 ILE B N 1
ATOM 2272 C CA . ILE B 1 56 ? 3.287 -13.141 -13.68 1 98.94 56 ILE B CA 1
ATOM 2273 C C . ILE B 1 56 ? 4.371 -12.859 -12.641 1 98.94 56 ILE B C 1
ATOM 2275 O O . ILE B 1 56 ? 4.066 -12.594 -11.477 1 98.94 56 ILE B O 1
ATOM 2279 N N . THR B 1 57 ? 5.582 -12.992 -13.016 1 98.81 57 THR B N 1
ATOM 2280 C CA . THR B 1 57 ? 6.723 -12.648 -12.172 1 98.81 57 THR B CA 1
ATOM 2281 C C . THR B 1 57 ? 7.625 -11.633 -12.875 1 98.81 57 THR B C 1
ATOM 2283 O O . THR B 1 57 ? 7.812 -11.703 -14.094 1 98.81 57 THR B O 1
ATOM 2286 N N . ALA B 1 58 ? 8.125 -10.688 -12.148 1 98.06 58 ALA B N 1
ATOM 2287 C CA . ALA B 1 58 ? 9.008 -9.641 -12.664 1 98.06 58 ALA B CA 1
ATOM 2288 C C . ALA B 1 58 ? 10.242 -9.477 -11.789 1 98.06 58 ALA B C 1
ATOM 2290 O O . ALA B 1 58 ? 10.156 -9.555 -10.555 1 98.06 58 ALA B O 1
ATOM 2291 N N . GLY B 1 59 ? 11.352 -9.227 -12.305 1 96.56 59 GLY B N 1
ATOM 2292 C CA . GLY B 1 59 ? 12.625 -9.148 -11.609 1 96.56 59 GLY B CA 1
ATOM 2293 C C . GLY B 1 59 ? 13.539 -10.32 -11.898 1 96.56 59 GLY B C 1
ATOM 2294 O O . GLY B 1 59 ? 13.812 -10.641 -13.055 1 96.56 59 GLY B O 1
ATOM 2295 N N . ILE B 1 60 ? 13.961 -10.953 -10.789 1 93.88 60 ILE B N 1
ATOM 2296 C CA . ILE B 1 60 ? 14.742 -12.18 -10.922 1 93.88 60 ILE B CA 1
ATOM 2297 C C . ILE B 1 60 ? 13.883 -13.273 -11.555 1 93.88 60 ILE B C 1
ATOM 2299 O O . ILE B 1 60 ? 12.734 -13.477 -11.156 1 93.88 60 ILE B O 1
ATOM 2303 N N . THR B 1 61 ? 14.453 -13.836 -12.555 1 95.94 61 THR B N 1
ATOM 2304 C CA . THR B 1 61 ? 13.789 -14.977 -13.172 1 95.94 61 THR B CA 1
ATOM 2305 C C . THR B 1 61 ? 14.68 -16.219 -13.125 1 95.94 61 THR B C 1
ATOM 2307 O O . THR B 1 61 ? 15.898 -16.109 -13.273 1 95.94 61 THR B O 1
ATOM 2310 N N . ASP B 1 62 ? 14.117 -17.297 -12.711 1 95.25 62 ASP B N 1
ATOM 2311 C CA . ASP B 1 62 ? 14.828 -18.562 -12.773 1 95.25 62 ASP B CA 1
ATOM 2312 C C . ASP B 1 62 ? 13.875 -19.703 -13.102 1 95.25 62 ASP B C 1
ATOM 2314 O O . ASP B 1 62 ? 12.758 -19.766 -12.586 1 95.25 62 ASP B O 1
ATOM 2318 N N . ARG B 1 63 ? 14.32 -20.578 -13.875 1 97.19 63 ARG B N 1
ATOM 2319 C CA . ARG B 1 63 ? 13.5 -21.641 -14.438 1 97.19 63 ARG B CA 1
ATOM 2320 C C . ARG B 1 63 ? 12.93 -22.531 -13.336 1 97.19 63 ARG B C 1
ATOM 2322 O O . ARG B 1 63 ? 11.742 -22.875 -13.359 1 97.19 63 ARG B O 1
ATOM 2329 N N . LYS B 1 64 ? 13.758 -22.906 -12.398 1 97.56 64 LYS B N 1
ATOM 2330 C CA . LYS B 1 64 ? 13.344 -23.828 -11.344 1 97.56 64 LYS B CA 1
ATOM 2331 C C . LYS B 1 64 ? 12.164 -23.266 -10.555 1 97.56 64 LYS B C 1
ATOM 2333 O O . LYS B 1 64 ? 11.164 -23.953 -10.344 1 97.56 64 LYS B O 1
ATOM 2338 N N . THR B 1 65 ? 12.266 -22 -10.133 1 98.38 65 THR B N 1
ATOM 2339 C CA . THR B 1 65 ? 11.234 -21.375 -9.32 1 98.38 65 THR B CA 1
ATOM 2340 C C . THR B 1 65 ? 9.969 -21.141 -10.133 1 98.38 65 THR B C 1
ATOM 2342 O O . THR B 1 65 ? 8.852 -21.281 -9.617 1 98.38 65 THR B O 1
ATOM 2345 N N . ILE B 1 66 ? 10.102 -20.797 -11.398 1 98.81 66 ILE B N 1
ATOM 2346 C CA . ILE B 1 66 ? 8.961 -20.625 -12.289 1 98.81 66 ILE B CA 1
ATOM 2347 C C . ILE B 1 66 ? 8.227 -21.953 -12.453 1 98.81 66 ILE B C 1
ATOM 2349 O O . ILE B 1 66 ? 6.996 -22 -12.391 1 98.81 66 ILE B O 1
ATOM 2353 N N . ARG B 1 67 ? 8.969 -23.016 -12.602 1 98.75 67 ARG B N 1
ATOM 2354 C CA . ARG B 1 67 ? 8.367 -24.328 -12.758 1 98.75 67 ARG B CA 1
ATOM 2355 C C . ARG B 1 67 ? 7.66 -24.766 -11.484 1 98.75 67 ARG B C 1
ATOM 2357 O O . ARG B 1 67 ? 6.637 -25.453 -11.531 1 98.75 67 ARG B O 1
ATOM 2364 N N . GLU B 1 68 ? 8.219 -24.359 -10.336 1 98.69 68 GLU B N 1
ATOM 2365 C CA . GLU B 1 68 ? 7.543 -24.625 -9.07 1 98.69 68 GLU B CA 1
ATOM 2366 C C . GLU B 1 68 ? 6.148 -24 -9.047 1 98.69 68 GLU B C 1
ATOM 2368 O O . GLU B 1 68 ? 5.184 -24.656 -8.641 1 98.69 68 GLU B O 1
ATOM 2373 N N . ALA B 1 69 ? 6.031 -22.766 -9.508 1 98.88 69 ALA B N 1
ATOM 2374 C CA . ALA B 1 69 ? 4.734 -22.094 -9.555 1 98.88 69 ALA B CA 1
ATOM 2375 C C . ALA B 1 69 ? 3.768 -22.828 -10.484 1 98.88 69 ALA B C 1
ATOM 2377 O O . ALA B 1 69 ? 2.592 -22.984 -10.148 1 98.88 69 ALA B O 1
ATOM 2378 N N . LEU B 1 70 ? 4.25 -23.297 -11.617 1 98.94 70 LEU B N 1
ATOM 2379 C CA . LEU B 1 70 ? 3.447 -24.062 -12.562 1 98.94 70 LEU B CA 1
ATOM 2380 C C . LEU B 1 70 ? 3.045 -25.406 -11.969 1 98.94 70 LEU B C 1
ATOM 2382 O O . LEU B 1 70 ? 1.92 -25.875 -12.172 1 98.94 70 LEU B O 1
ATOM 2386 N N . ALA B 1 71 ? 3.971 -26.016 -11.211 1 98.88 71 ALA B N 1
ATOM 2387 C CA . ALA B 1 71 ? 3.697 -27.312 -10.586 1 98.88 71 ALA B CA 1
ATOM 2388 C C . ALA B 1 71 ? 2.602 -27.188 -9.531 1 98.88 71 ALA B C 1
ATOM 2390 O O . ALA B 1 71 ? 1.845 -28.141 -9.305 1 98.88 71 ALA B O 1
ATOM 2391 N N . MET B 1 72 ? 2.516 -26 -8.938 1 98.88 72 MET B N 1
ATOM 2392 C CA . MET B 1 72 ? 1.48 -25.781 -7.938 1 98.88 72 MET B CA 1
ATOM 2393 C C . MET B 1 72 ? 0.094 -25.797 -8.57 1 98.88 72 MET B C 1
ATOM 2395 O O . MET B 1 72 ? -0.897 -26.094 -7.898 1 98.88 72 MET B O 1
ATOM 2399 N N . GLY B 1 73 ? 0.033 -25.344 -9.867 1 98.81 73 GLY B N 1
ATOM 2400 C CA . GLY B 1 73 ? -1.271 -25.453 -10.5 1 98.81 73 GLY B CA 1
ATOM 2401 C C . GLY B 1 73 ? -1.552 -24.328 -11.492 1 98.81 73 GLY B C 1
ATOM 2402 O O . GLY B 1 73 ? -2.596 -24.312 -12.141 1 98.81 73 GLY B O 1
ATOM 2403 N N . LEU B 1 74 ? -0.667 -23.391 -11.633 1 98.94 74 LEU B N 1
ATOM 2404 C CA . LEU B 1 74 ? -0.844 -22.344 -12.641 1 98.94 74 LEU B CA 1
ATOM 2405 C C . LEU B 1 74 ? -0.838 -22.938 -14.047 1 98.94 74 LEU B C 1
ATOM 2407 O O . LEU B 1 74 ? -0.177 -23.953 -14.289 1 98.94 74 LEU B O 1
ATOM 2411 N N . ASP B 1 75 ? -1.535 -22.281 -14.93 1 98.88 75 ASP B N 1
ATOM 2412 C CA . ASP B 1 75 ? -1.648 -22.797 -16.297 1 98.88 75 ASP B CA 1
ATOM 2413 C C . ASP B 1 75 ? -0.537 -22.234 -17.188 1 98.88 75 ASP B C 1
ATOM 2415 O O . ASP B 1 75 ? -0.105 -22.891 -18.125 1 98.88 75 ASP B O 1
ATOM 2419 N N . GLU B 1 76 ? -0.155 -21.094 -16.969 1 98.94 76 GLU B N 1
ATOM 2420 C CA . GLU B 1 76 ? 0.851 -20.375 -17.734 1 98.94 76 GLU B CA 1
ATOM 2421 C C . GLU B 1 76 ? 1.554 -19.328 -16.875 1 98.94 76 GLU B C 1
ATOM 2423 O O . GLU B 1 76 ? 0.949 -18.75 -15.969 1 98.94 76 GLU B O 1
ATOM 2428 N N . VAL B 1 77 ? 2.83 -19.109 -17.125 1 98.94 77 VAL B N 1
ATOM 2429 C CA . VAL B 1 77 ? 3.566 -18.078 -16.422 1 98.94 77 VAL B CA 1
ATOM 2430 C C . VAL B 1 77 ? 4.18 -17.094 -17.422 1 98.94 77 VAL B C 1
ATOM 2432 O O . VAL B 1 77 ? 4.73 -17.516 -18.438 1 98.94 77 VAL B O 1
ATOM 2435 N N . ILE B 1 78 ? 3.951 -15.852 -17.219 1 98.94 78 ILE B N 1
ATOM 2436 C CA . ILE B 1 78 ? 4.691 -14.789 -17.891 1 98.94 78 ILE B CA 1
ATOM 2437 C C . ILE B 1 78 ? 5.844 -14.32 -17 1 98.94 78 ILE B C 1
ATOM 2439 O O . ILE B 1 78 ? 5.625 -13.875 -15.875 1 98.94 78 ILE B O 1
ATOM 2443 N N . SER B 1 79 ? 7.023 -14.508 -17.484 1 98.81 79 SER B N 1
ATOM 2444 C CA . SER B 1 79 ? 8.234 -14.133 -16.766 1 98.81 79 SER B CA 1
ATOM 2445 C C . SER B 1 79 ? 8.867 -12.883 -17.359 1 98.81 79 SER B C 1
ATOM 2447 O O . SER B 1 79 ? 9.258 -12.875 -18.531 1 98.81 79 SER B O 1
ATOM 2449 N N . ILE B 1 80 ? 8.984 -11.828 -16.578 1 98.75 80 ILE B N 1
ATOM 2450 C CA . ILE B 1 80 ? 9.531 -10.555 -17.047 1 98.75 80 ILE B CA 1
ATOM 2451 C C . ILE B 1 80 ? 10.906 -10.32 -16.406 1 98.75 80 ILE B C 1
ATOM 2453 O O . ILE B 1 80 ? 11 -10.047 -15.211 1 98.75 80 ILE B O 1
ATOM 2457 N N . ASP B 1 81 ? 11.867 -10.375 -17.219 1 98.19 81 ASP B N 1
ATOM 2458 C CA . ASP B 1 81 ? 13.227 -10.109 -16.75 1 98.19 81 ASP B CA 1
ATOM 2459 C C . ASP B 1 81 ? 13.484 -8.609 -16.641 1 98.19 81 ASP B C 1
ATOM 2461 O O . ASP B 1 81 ? 13.312 -7.871 -17.625 1 98.19 81 ASP B O 1
ATOM 2465 N N . MET B 1 82 ? 13.805 -8.156 -15.414 1 97.06 82 MET B N 1
ATOM 2466 C CA . MET B 1 82 ? 14.117 -6.754 -15.148 1 97.06 82 MET B CA 1
ATOM 2467 C C . MET B 1 82 ? 15.422 -6.625 -14.367 1 97.06 82 MET B C 1
ATOM 2469 O O . MET B 1 82 ? 15.539 -7.168 -13.266 1 97.06 82 MET B O 1
ATOM 2473 N N . LYS B 1 83 ? 16.391 -5.875 -14.883 1 93.25 83 LYS B N 1
ATOM 2474 C CA . LYS B 1 83 ? 17.672 -5.688 -14.227 1 93.25 83 LYS B CA 1
ATOM 2475 C C . LYS B 1 83 ? 17.578 -4.684 -13.078 1 93.25 83 LYS B C 1
ATOM 2477 O O . LYS B 1 83 ? 18.172 -4.879 -12.016 1 93.25 83 LYS B O 1
ATOM 2482 N N . GLU B 1 84 ? 16.953 -3.594 -13.312 1 93.81 84 GLU B N 1
ATOM 2483 C CA . GLU B 1 84 ? 16.641 -2.578 -12.312 1 93.81 84 GLU B CA 1
ATOM 2484 C C . GLU B 1 84 ? 15.141 -2.393 -12.156 1 93.81 84 GLU B C 1
ATOM 2486 O O . GLU B 1 84 ? 14.398 -2.469 -13.133 1 93.81 84 GLU B O 1
ATOM 2491 N N . MET B 1 85 ? 14.805 -2.268 -10.891 1 94.38 85 MET B N 1
ATOM 2492 C CA . MET B 1 85 ? 13.367 -2.238 -10.656 1 94.38 85 MET B CA 1
ATOM 2493 C C . MET B 1 85 ? 13.008 -1.229 -9.57 1 94.38 85 MET B C 1
ATOM 2495 O O . MET B 1 85 ? 13.797 -1 -8.648 1 94.38 85 MET B O 1
ATOM 2499 N N . ASP B 1 86 ? 11.938 -0.585 -9.758 1 96 86 ASP B N 1
ATOM 2500 C CA . ASP B 1 86 ? 11.172 0.029 -8.68 1 96 86 ASP B CA 1
ATOM 2501 C C . ASP B 1 86 ? 9.68 -0.265 -8.836 1 96 86 ASP B C 1
ATOM 2503 O O . ASP B 1 86 ? 9.273 -0.989 -9.75 1 96 86 ASP B O 1
ATOM 2507 N N . VAL B 1 87 ? 8.891 0.206 -7.91 1 97.06 87 VAL B N 1
ATOM 2508 C CA . VAL B 1 87 ? 7.465 -0.087 -7.906 1 97.06 87 VAL B CA 1
ATOM 2509 C C . VAL B 1 87 ? 6.832 0.398 -9.211 1 97.06 87 VAL B C 1
ATOM 2511 O O . VAL B 1 87 ? 6.078 -0.336 -9.852 1 97.06 87 VAL B O 1
ATOM 2514 N N . MET B 1 88 ? 7.164 1.589 -9.656 1 97.5 88 MET B N 1
ATOM 2515 C CA . MET B 1 88 ? 6.57 2.221 -10.828 1 97.5 88 MET B CA 1
ATOM 2516 C C . MET B 1 88 ? 6.852 1.406 -12.086 1 97.5 88 MET B C 1
ATOM 2518 O O . MET B 1 88 ? 5.926 1.016 -12.797 1 97.5 88 MET B O 1
ATOM 2522 N N . THR B 1 89 ? 8.125 1.124 -12.352 1 97.75 89 THR B N 1
ATOM 2523 C CA . THR B 1 89 ? 8.508 0.431 -13.578 1 97.75 89 THR B CA 1
ATOM 2524 C C . THR B 1 89 ? 8.016 -1.014 -13.562 1 97.75 89 THR B C 1
ATOM 2526 O O . THR B 1 89 ? 7.625 -1.555 -14.594 1 97.75 89 THR B O 1
ATOM 2529 N N . THR B 1 90 ? 8.039 -1.657 -12.359 1 97.88 90 THR B N 1
ATOM 2530 C CA . THR B 1 90 ? 7.527 -3.02 -12.227 1 97.88 90 THR B CA 1
ATOM 2531 C C . THR B 1 90 ? 6.031 -3.07 -12.531 1 97.88 90 THR B C 1
ATOM 2533 O O . THR B 1 90 ? 5.574 -3.932 -13.281 1 97.88 90 THR B O 1
ATOM 2536 N N . ALA B 1 91 ? 5.285 -2.133 -11.953 1 98.62 91 ALA B N 1
ATOM 2537 C CA . ALA B 1 91 ? 3.846 -2.074 -12.188 1 98.62 91 ALA B CA 1
ATOM 2538 C C . ALA B 1 91 ? 3.537 -1.823 -13.656 1 98.62 91 ALA B C 1
ATOM 2540 O O . ALA B 1 91 ? 2.592 -2.395 -14.203 1 98.62 91 ALA B O 1
ATOM 2541 N N . GLU B 1 92 ? 4.309 -0.958 -14.32 1 98.38 92 GLU B N 1
ATOM 2542 C CA . GLU B 1 92 ? 4.129 -0.679 -15.742 1 98.38 92 GLU B CA 1
ATOM 2543 C C . GLU B 1 92 ? 4.328 -1.938 -16.578 1 98.38 92 GLU B C 1
ATOM 2545 O O . GLU B 1 92 ? 3.529 -2.229 -17.469 1 98.38 92 GLU B O 1
ATOM 2550 N N . ALA B 1 93 ? 5.414 -2.668 -16.281 1 98.69 93 ALA B N 1
ATOM 2551 C CA . ALA B 1 93 ? 5.711 -3.902 -17 1 98.69 93 ALA B CA 1
ATOM 2552 C C . ALA B 1 93 ? 4.578 -4.914 -16.844 1 98.69 93 ALA B C 1
ATOM 2554 O O . ALA B 1 93 ? 4.141 -5.523 -17.828 1 98.69 93 ALA B O 1
ATOM 2555 N N . ILE B 1 94 ? 4.094 -5.078 -15.625 1 98.88 94 ILE B N 1
ATOM 2556 C CA . ILE B 1 94 ? 3.039 -6.039 -15.328 1 98.88 94 ILE B CA 1
ATOM 2557 C C . ILE B 1 94 ? 1.739 -5.598 -16 1 98.88 94 ILE B C 1
ATOM 2559 O O . ILE B 1 94 ? 1.004 -6.422 -16.547 1 98.88 94 ILE B O 1
ATOM 2563 N N . ALA B 1 95 ? 1.465 -4.297 -15.969 1 98.88 95 ALA B N 1
ATOM 2564 C CA . ALA B 1 95 ? 0.234 -3.762 -16.547 1 98.88 95 ALA B CA 1
ATOM 2565 C C . ALA B 1 95 ? 0.139 -4.086 -18.031 1 98.88 95 ALA B C 1
ATOM 2567 O O . ALA B 1 95 ? -0.95 -4.352 -18.547 1 98.88 95 ALA B O 1
ATOM 2568 N N . GLU B 1 96 ? 1.219 -4.023 -18.75 1 98.5 96 GLU B N 1
ATOM 2569 C CA . GLU B 1 96 ? 1.231 -4.352 -20.172 1 98.5 96 GLU B CA 1
ATOM 2570 C C . GLU B 1 96 ? 0.737 -5.773 -20.406 1 98.5 96 GLU B C 1
ATOM 2572 O O . GLU B 1 96 ? -0.05 -6.016 -21.328 1 98.5 96 GLU B O 1
ATOM 2577 N N . GLU B 1 97 ? 1.183 -6.707 -19.531 1 98.69 97 GLU B N 1
ATOM 2578 C CA . GLU B 1 97 ? 0.777 -8.102 -19.672 1 98.69 97 GLU B CA 1
ATOM 2579 C C . GLU B 1 97 ? -0.666 -8.305 -19.219 1 98.69 97 GLU B C 1
ATOM 2581 O O . GLU B 1 97 ? -1.403 -9.094 -19.812 1 98.69 97 GLU B O 1
ATOM 2586 N N . VAL B 1 98 ? -1.08 -7.617 -18.172 1 98.88 98 VAL B N 1
ATOM 2587 C CA . VAL B 1 98 ? -2.445 -7.695 -17.672 1 98.88 98 VAL B CA 1
ATOM 2588 C C . VAL B 1 98 ? -3.428 -7.266 -18.75 1 98.88 98 VAL B C 1
ATOM 2590 O O . VAL B 1 98 ? -4.477 -7.887 -18.938 1 98.88 98 VAL B O 1
ATOM 2593 N N . ASN B 1 99 ? -3.068 -6.254 -19.531 1 98.44 99 ASN B N 1
ATOM 2594 C CA . ASN B 1 99 ? -3.936 -5.715 -20.578 1 98.44 99 ASN B CA 1
ATOM 2595 C C . ASN B 1 99 ? -4.145 -6.719 -21.719 1 98.44 99 ASN B C 1
ATOM 2597 O O . ASN B 1 99 ? -5.168 -6.688 -22.391 1 98.44 99 ASN B O 1
ATOM 2601 N N . GLN B 1 100 ? -3.213 -7.602 -21.875 1 98.06 100 GLN B N 1
ATOM 2602 C CA . GLN B 1 100 ? -3.336 -8.633 -22.891 1 98.06 100 GLN B CA 1
ATOM 2603 C C . GLN B 1 100 ? -4.203 -9.789 -22.406 1 98.06 100 GLN B C 1
ATOM 2605 O O . GLN B 1 100 ? -5.004 -10.344 -23.156 1 98.06 100 GLN B O 1
ATOM 2610 N N . ILE B 1 101 ? -4.133 -10.07 -21.109 1 98.38 101 ILE B N 1
ATOM 2611 C CA . ILE B 1 101 ? -4.805 -11.234 -20.531 1 98.38 101 ILE B CA 1
ATOM 2612 C C . ILE B 1 101 ? -6.246 -10.875 -20.188 1 98.38 101 ILE B C 1
ATOM 2614 O O . ILE B 1 101 ? -7.145 -11.711 -20.297 1 98.38 101 ILE B O 1
ATOM 2618 N N . LYS B 1 102 ? -6.496 -9.602 -19.781 1 97.88 102 LYS B N 1
ATOM 2619 C CA . LYS B 1 102 ? -7.801 -9.094 -19.375 1 97.88 102 LYS B CA 1
ATOM 2620 C C . LYS B 1 102 ? -8.414 -9.945 -18.266 1 97.88 102 LYS B C 1
ATOM 2622 O O . LYS B 1 102 ? -9.516 -10.484 -18.422 1 97.88 102 LYS B O 1
ATOM 2627 N N . PRO B 1 103 ? -7.789 -10 -17.109 1 98.75 103 PRO B N 1
ATOM 2628 C CA . PRO B 1 103 ? -8.227 -10.859 -16 1 98.75 103 PRO B CA 1
ATOM 2629 C C . PRO B 1 103 ? -9.461 -10.312 -15.289 1 98.75 103 PRO B C 1
ATOM 2631 O O . PRO B 1 103 ? -9.766 -9.125 -15.391 1 98.75 103 PRO B O 1
ATOM 2634 N N . ASN B 1 104 ? -10.133 -11.227 -14.617 1 98.69 104 ASN B N 1
ATOM 2635 C CA . ASN B 1 104 ? -11.203 -10.852 -13.695 1 98.69 104 ASN B CA 1
ATOM 2636 C C . ASN B 1 104 ? -10.648 -10.477 -12.32 1 98.69 104 ASN B C 1
ATOM 2638 O O . ASN B 1 104 ? -11.219 -9.625 -11.633 1 98.69 104 ASN B O 1
ATOM 2642 N N . ILE B 1 105 ? -9.594 -11.117 -11.969 1 98.81 105 ILE B N 1
ATOM 2643 C CA . ILE B 1 105 ? -9.023 -10.914 -10.648 1 98.81 105 ILE B CA 1
ATOM 2644 C C . ILE B 1 105 ? -7.504 -10.984 -10.727 1 98.81 105 ILE B C 1
ATOM 2646 O O . ILE B 1 105 ? -6.949 -11.828 -11.438 1 98.81 105 ILE B O 1
ATOM 2650 N N . ILE B 1 106 ? -6.848 -10.094 -10.07 1 98.94 106 ILE B N 1
ATOM 2651 C CA . ILE B 1 106 ? -5.402 -10.102 -9.883 1 98.94 106 ILE B CA 1
ATOM 2652 C C . ILE B 1 106 ? -5.078 -10.258 -8.398 1 98.94 106 ILE B C 1
ATOM 2654 O O . ILE B 1 106 ? -5.52 -9.453 -7.574 1 98.94 106 ILE B O 1
ATOM 2658 N N . LEU B 1 107 ? -4.34 -11.297 -8.102 1 98.94 107 LEU B N 1
ATOM 2659 C CA . LEU B 1 107 ? -3.967 -11.609 -6.727 1 98.94 107 LEU B CA 1
ATOM 2660 C C . LEU B 1 107 ? -2.475 -11.375 -6.504 1 98.94 107 LEU B C 1
ATOM 2662 O O . LEU B 1 107 ? -1.658 -11.68 -7.375 1 98.94 107 LEU B O 1
ATOM 2666 N N . ALA B 1 108 ? -2.109 -10.828 -5.371 1 98.56 108 ALA B N 1
ATOM 2667 C CA . ALA B 1 108 ? -0.727 -10.641 -4.938 1 98.56 108 ALA B CA 1
ATOM 2668 C C . ALA B 1 108 ? -0.582 -10.898 -3.439 1 98.56 108 ALA B C 1
ATOM 2670 O O . ALA B 1 108 ? -1.567 -10.859 -2.699 1 98.56 108 ALA B O 1
ATOM 2671 N N . GLY B 1 109 ? 0.602 -11.273 -3.027 1 97.12 109 GLY B N 1
ATOM 2672 C CA . GLY B 1 109 ? 0.857 -11.266 -1.596 1 97.12 109 GLY B CA 1
ATOM 2673 C C . GLY B 1 109 ? 0.818 -9.883 -0.985 1 97.12 109 GLY B C 1
ATOM 2674 O O . GLY B 1 109 ? 0.99 -8.883 -1.688 1 97.12 109 GLY B O 1
ATOM 2675 N N . GLU B 1 110 ? 0.636 -9.805 0.371 1 92.88 110 GLU B N 1
ATOM 2676 C CA . GLU B 1 110 ? 0.589 -8.523 1.066 1 92.88 110 GLU B CA 1
ATOM 2677 C C . GLU B 1 110 ? 1.921 -7.789 0.958 1 92.88 110 GLU B C 1
ATOM 2679 O O . GLU B 1 110 ? 1.958 -6.555 0.975 1 92.88 110 GLU B O 1
ATOM 2684 N N . SER B 1 111 ? 2.939 -8.516 0.92 1 90.88 111 SER B N 1
ATOM 2685 C CA . SER B 1 111 ? 4.293 -7.984 0.782 1 90.88 111 SER B CA 1
ATOM 2686 C C . SER B 1 111 ? 5.262 -9.055 0.298 1 90.88 111 SER B C 1
ATOM 2688 O O . SER B 1 111 ? 4.941 -10.25 0.326 1 90.88 111 SER B O 1
ATOM 2690 N N . THR B 1 112 ? 6.328 -8.578 -0.333 1 87.25 112 THR B N 1
ATOM 2691 C CA . THR B 1 112 ? 7.414 -9.5 -0.644 1 87.25 112 THR B CA 1
ATOM 2692 C C . THR B 1 112 ? 8.453 -9.516 0.475 1 87.25 112 THR B C 1
ATOM 2694 O O . THR B 1 112 ? 8.578 -8.547 1.225 1 87.25 112 THR B O 1
ATOM 2697 N N . THR B 1 113 ? 9.133 -10.578 0.556 1 77.5 113 THR B N 1
ATOM 2698 C CA . THR B 1 113 ? 10.023 -10.766 1.695 1 77.5 113 THR B CA 1
ATOM 2699 C C . THR B 1 113 ? 11.305 -9.953 1.524 1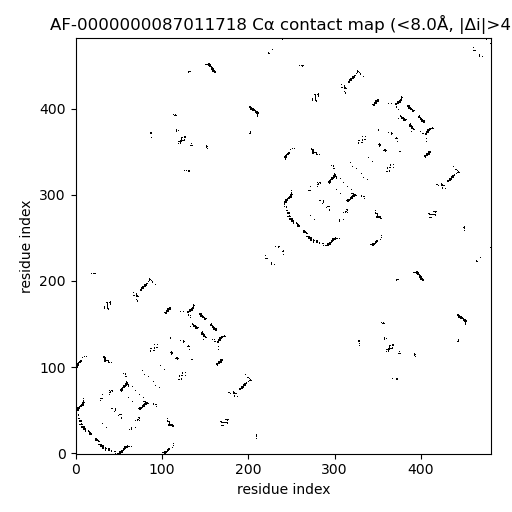 77.5 113 THR B C 1
ATOM 2701 O O . THR B 1 113 ? 12.016 -9.695 2.498 1 77.5 113 THR B O 1
ATOM 2704 N N . ASP B 1 114 ? 11.609 -9.625 0.299 1 78.81 114 ASP B N 1
ATOM 2705 C CA . ASP B 1 114 ? 12.836 -8.867 0.081 1 78.81 114 ASP B CA 1
ATOM 2706 C C . ASP B 1 114 ? 12.562 -7.363 0.118 1 78.81 114 ASP B C 1
ATOM 2708 O O . ASP B 1 114 ? 13.492 -6.566 0.263 1 78.81 114 ASP B O 1
ATOM 2712 N N . SER B 1 115 ? 11.273 -6.953 -0.237 1 75.44 115 SER B N 1
ATOM 2713 C CA . SER B 1 115 ? 10.836 -5.562 -0.205 1 75.44 115 SER B CA 1
ATOM 2714 C C . SER B 1 115 ? 9.57 -5.395 0.62 1 75.44 115 SER B C 1
ATOM 2716 O O . SER B 1 115 ? 8.797 -6.348 0.785 1 75.44 115 SER B O 1
ATOM 2718 N N . SER B 1 116 ? 9.445 -5.32 1.408 1 65.38 116 SER B N 1
ATOM 2719 C CA . SER B 1 116 ? 8.336 -5.207 2.348 1 65.38 116 SER B CA 1
ATOM 2720 C C . SER B 1 116 ? 7.641 -3.857 2.223 1 65.38 116 SER B C 1
ATOM 2722 O O . SER B 1 116 ? 7.211 -3.279 3.225 1 65.38 116 SER B O 1
ATOM 2724 N N . GLY B 1 117 ? 7.68 -3.486 0.894 1 78.38 117 GLY B N 1
ATOM 2725 C CA . GLY B 1 117 ? 7.008 -2.199 0.791 1 78.38 117 GLY B CA 1
ATOM 2726 C C . GLY B 1 117 ? 5.496 -2.318 0.712 1 78.38 117 GLY B C 1
ATOM 2727 O O . GLY B 1 117 ? 4.777 -1.387 1.077 1 78.38 117 GLY B O 1
ATOM 2728 N N . GLY B 1 118 ? 5 -3.428 0.172 1 87.88 118 GLY B N 1
ATOM 2729 C CA . GLY B 1 118 ? 3.582 -3.752 0.149 1 87.88 118 GLY B CA 1
ATOM 2730 C C . GLY B 1 118 ? 2.764 -2.795 -0.698 1 87.88 118 GLY B C 1
ATOM 2731 O O . GLY B 1 118 ? 1.558 -2.65 -0.49 1 87.88 118 GLY B O 1
ATOM 2732 N N . VAL B 1 119 ? 3.4 -2.15 -1.661 1 95 119 VAL B N 1
ATOM 2733 C CA . VAL B 1 119 ? 2.693 -1.048 -2.303 1 95 119 VAL B CA 1
ATOM 2734 C C . VAL B 1 119 ? 2.457 -1.372 -3.777 1 95 119 VAL B C 1
ATOM 2736 O O . VAL B 1 119 ? 1.661 -0.709 -4.445 1 95 119 VAL B O 1
ATOM 2739 N N . LEU B 1 120 ? 3.008 -2.473 -4.324 1 97.38 120 LEU B N 1
ATOM 2740 C CA . LEU B 1 120 ? 2.924 -2.781 -5.746 1 97.38 120 LEU B CA 1
ATOM 2741 C C . LEU B 1 120 ? 1.478 -3.031 -6.164 1 97.38 120 LEU B C 1
ATOM 2743 O O . LEU B 1 120 ? 1.019 -2.502 -7.18 1 97.38 120 LEU B O 1
ATOM 2747 N N . PRO B 1 121 ? 0.729 -3.816 -5.406 1 98.25 121 PRO B N 1
ATOM 2748 C CA . PRO B 1 121 ? -0.633 -4.113 -5.855 1 98.25 121 PRO B CA 1
ATOM 2749 C C . PRO B 1 121 ? -1.492 -2.859 -6 1 98.25 121 PRO B C 1
ATOM 2751 O O . PRO B 1 121 ? -2.252 -2.736 -6.965 1 98.25 121 PRO B O 1
ATOM 2754 N N . SER B 1 122 ? -1.324 -1.963 -5.082 1 98.31 122 SER B N 1
ATOM 2755 C CA . SER B 1 122 ? -2.104 -0.73 -5.137 1 98.31 122 SER B CA 1
ATOM 2756 C C . SER B 1 122 ? -1.662 0.151 -6.301 1 98.31 122 SER B C 1
ATOM 2758 O O . SER B 1 122 ? -2.496 0.747 -6.988 1 98.31 122 SER B O 1
ATOM 2760 N N . TYR B 1 123 ? -0.402 0.299 -6.52 1 98.81 123 TYR B N 1
ATOM 2761 C CA . TYR B 1 123 ? 0.109 1.069 -7.645 1 98.81 123 TYR B CA 1
ATOM 2762 C C . TYR B 1 123 ? -0.402 0.506 -8.969 1 98.81 123 TYR B C 1
ATOM 2764 O O . TYR B 1 123 ? -0.849 1.256 -9.836 1 98.81 123 TYR B O 1
ATOM 2772 N N . LEU B 1 124 ? -0.341 -0.813 -9.078 1 98.88 124 LEU B N 1
ATOM 2773 C CA . LEU B 1 124 ? -0.829 -1.503 -10.273 1 98.88 124 LEU B CA 1
ATOM 2774 C C . LEU B 1 124 ? -2.32 -1.26 -10.469 1 98.88 124 LEU B C 1
ATOM 2776 O O . LEU B 1 124 ? -2.77 -1.003 -11.586 1 98.88 124 LEU B O 1
ATOM 2780 N N . ALA B 1 125 ? -3.09 -1.354 -9.398 1 98.88 125 ALA B N 1
ATOM 2781 C CA . ALA B 1 125 ? -4.531 -1.128 -9.469 1 98.88 125 ALA B CA 1
ATOM 2782 C C . ALA B 1 125 ? -4.844 0.249 -10.047 1 98.88 125 ALA B C 1
ATOM 2784 O O . ALA B 1 125 ? -5.75 0.393 -10.875 1 98.88 125 ALA B O 1
ATOM 2785 N N . ALA B 1 126 ? -4.082 1.217 -9.609 1 98.88 126 ALA B N 1
ATOM 2786 C CA . ALA B 1 126 ? -4.305 2.582 -10.078 1 98.88 126 ALA B CA 1
ATOM 2787 C C . ALA B 1 126 ? -4.004 2.709 -11.562 1 98.88 126 ALA B C 1
ATOM 2789 O O . ALA B 1 126 ? -4.781 3.311 -12.312 1 98.88 126 ALA B O 1
ATOM 2790 N N . ILE B 1 127 ? -2.863 2.119 -12 1 98.81 127 ILE B N 1
ATOM 2791 C CA . ILE B 1 127 ? -2.506 2.158 -13.414 1 98.81 127 ILE B CA 1
ATOM 2792 C C . ILE B 1 127 ? -3.627 1.542 -14.25 1 98.81 127 ILE B C 1
ATOM 2794 O O . ILE B 1 127 ? -3.953 2.041 -15.328 1 98.81 127 ILE B O 1
ATOM 2798 N N . LEU B 1 128 ? -4.242 0.504 -13.703 1 98.81 128 LEU B N 1
ATOM 2799 C CA . LEU B 1 128 ? -5.242 -0.266 -14.43 1 98.81 128 LEU B CA 1
ATOM 2800 C C . LEU B 1 128 ? -6.633 0.336 -14.25 1 98.81 128 LEU B C 1
ATOM 2802 O O . LEU B 1 128 ? -7.586 -0.078 -14.914 1 98.81 128 LEU B O 1
ATOM 2806 N N . ASN B 1 129 ? -6.734 1.278 -13.367 1 98.44 129 ASN B N 1
ATOM 2807 C CA . ASN B 1 129 ? -8.023 1.826 -12.961 1 98.44 129 ASN B CA 1
ATOM 2808 C C . ASN B 1 129 ? -8.945 0.742 -12.406 1 98.44 129 ASN B C 1
ATOM 2810 O O . ASN B 1 129 ? -10.109 0.656 -12.789 1 98.44 129 ASN B O 1
ATOM 2814 N N . TYR B 1 130 ? -8.406 -0.171 -11.625 1 98.75 130 TYR B N 1
ATOM 2815 C CA . TYR B 1 130 ? -9.141 -1.233 -10.945 1 98.75 130 TYR B CA 1
ATOM 2816 C C . TYR B 1 130 ? -9.305 -0.919 -9.461 1 98.75 130 TYR B C 1
ATOM 2818 O O . TYR B 1 130 ? -8.453 -0.25 -8.867 1 98.75 130 TYR B O 1
ATOM 2826 N N . PRO B 1 131 ? -10.453 -1.41 -8.836 1 98.5 131 PRO B N 1
ATOM 2827 C CA . PRO B 1 131 ? -10.508 -1.348 -7.371 1 98.5 131 PRO B CA 1
ATOM 2828 C C . PRO B 1 131 ? -9.438 -2.219 -6.707 1 98.5 131 PRO B C 1
ATOM 2830 O O . PRO B 1 131 ? -8.984 -3.199 -7.297 1 98.5 131 PRO B O 1
ATOM 2833 N N . ILE B 1 132 ? -9.023 -1.832 -5.484 1 98.38 132 ILE B N 1
ATOM 2834 C CA . ILE B 1 132 ? -8.016 -2.549 -4.715 1 98.38 132 ILE B CA 1
ATOM 2835 C C . ILE B 1 132 ? -8.578 -2.918 -3.342 1 98.38 132 ILE B C 1
ATOM 2837 O O . ILE B 1 132 ? -9.219 -2.096 -2.688 1 98.38 132 ILE B O 1
ATOM 2841 N N . VAL B 1 133 ? -8.461 -4.156 -2.947 1 97 133 VAL B N 1
ATOM 2842 C CA . VAL B 1 133 ? -8.758 -4.629 -1.598 1 97 133 VAL B CA 1
ATOM 2843 C C . VAL B 1 133 ? -7.523 -5.312 -1.012 1 97 133 VAL B C 1
ATOM 2845 O O . VAL B 1 133 ? -7.023 -6.293 -1.569 1 97 133 VAL B O 1
ATOM 2848 N N . SER B 1 134 ? -7.043 -4.766 0.098 1 95.88 134 SER B N 1
ATOM 2849 C CA . SER B 1 134 ? -5.812 -5.312 0.658 1 95.88 134 SER B CA 1
ATOM 2850 C C . SER B 1 134 ? -6.102 -6.223 1.847 1 95.88 134 SER B C 1
ATOM 2852 O O . SER B 1 134 ? -7.188 -6.164 2.43 1 95.88 134 SER B O 1
ATOM 2854 N N . TYR B 1 135 ? -5.152 -7.156 2.113 1 94.94 135 TYR B N 1
ATOM 2855 C CA . TYR B 1 135 ? -5.086 -7.973 3.32 1 94.94 135 TYR B CA 1
ATOM 2856 C C . TYR B 1 135 ? -6.25 -8.953 3.379 1 94.94 135 TYR B C 1
ATOM 2858 O O . TYR B 1 135 ? -6.883 -9.117 4.426 1 94.94 135 TYR B O 1
ATOM 2866 N N . ALA B 1 136 ? -6.531 -9.57 2.297 1 97.19 136 ALA B N 1
ATOM 2867 C CA . ALA B 1 136 ? -7.625 -10.531 2.219 1 97.19 136 ALA B CA 1
ATOM 2868 C C . ALA B 1 136 ? -7.281 -11.812 2.98 1 97.19 136 ALA B C 1
ATOM 2870 O O . ALA B 1 136 ? -6.254 -12.445 2.719 1 97.19 136 ALA B O 1
ATOM 2871 N N . LYS B 1 137 ? -8.094 -12.156 3.834 1 96.75 137 LYS B N 1
ATOM 2872 C CA . LYS B 1 137 ? -7.957 -13.438 4.52 1 96.75 137 LYS B CA 1
ATOM 2873 C C . LYS B 1 137 ? -8.938 -14.469 3.965 1 96.75 137 LYS B C 1
ATOM 2875 O O . LYS B 1 137 ? -8.805 -15.664 4.23 1 96.75 137 LYS B O 1
ATOM 2880 N N . SER B 1 138 ? -9.906 -14 3.256 1 98.12 138 SER B N 1
ATOM 2881 C CA . SER B 1 138 ? -10.852 -14.844 2.535 1 98.12 138 SER B CA 1
ATOM 2882 C C . SER B 1 138 ? -11.43 -14.117 1.323 1 98.12 138 SER B C 1
ATOM 2884 O O . SER B 1 138 ? -11.656 -12.906 1.366 1 98.12 138 SER B O 1
ATOM 2886 N N . ILE B 1 139 ? -11.711 -14.867 0.244 1 98.69 139 ILE B N 1
ATOM 2887 C CA . ILE B 1 139 ? -12.281 -14.32 -0.98 1 98.69 139 ILE B CA 1
ATOM 2888 C C . ILE B 1 139 ? -13.422 -15.219 -1.461 1 98.69 139 ILE B C 1
ATOM 2890 O O . ILE B 1 139 ? -13.266 -16.438 -1.537 1 98.69 139 ILE B O 1
ATOM 2894 N N . SER B 1 140 ? -14.484 -14.648 -1.693 1 98.38 140 SER B N 1
ATOM 2895 C CA . SER B 1 140 ? -15.586 -15.32 -2.377 1 98.38 140 SER B CA 1
ATOM 2896 C C . SER B 1 140 ? -16.031 -14.531 -3.604 1 98.38 140 SER B C 1
ATOM 2898 O O . SER B 1 140 ? -16.016 -13.297 -3.6 1 98.38 140 SER B O 1
ATOM 2900 N N . ILE B 1 141 ? -16.406 -15.242 -4.641 1 98.25 141 ILE B N 1
ATOM 2901 C CA . ILE B 1 141 ? -16.875 -14.617 -5.871 1 98.25 141 ILE B CA 1
ATOM 2902 C C . ILE B 1 141 ? -18.391 -14.82 -6 1 98.25 141 ILE B C 1
ATOM 2904 O O . ILE B 1 141 ? -18.875 -15.945 -5.926 1 98.25 141 ILE B O 1
ATOM 2908 N N . GLU B 1 142 ? -19.031 -13.75 -6.09 1 96 142 GLU B N 1
ATOM 2909 C CA . GLU B 1 142 ? -20.484 -13.742 -6.27 1 96 142 GLU B CA 1
ATOM 2910 C C . GLU B 1 142 ? -20.875 -12.961 -7.52 1 96 142 GLU B C 1
ATOM 2912 O O . GLU B 1 142 ? -21.047 -11.742 -7.473 1 96 142 GLU B O 1
ATOM 2917 N N . GLY B 1 143 ? -21.172 -13.719 -8.625 1 95.31 143 GLY B N 1
ATOM 2918 C CA . GLY B 1 143 ? -21.438 -13.047 -9.883 1 95.31 143 GLY B CA 1
ATOM 2919 C C . GLY B 1 143 ? -20.25 -12.25 -10.398 1 95.31 143 GLY B C 1
ATOM 2920 O O . GLY B 1 143 ? -19.188 -12.812 -10.633 1 95.31 143 GLY B O 1
ATOM 2921 N N . ASP B 1 144 ? -20.5 -10.977 -10.484 1 97.06 144 ASP B N 1
ATOM 2922 C CA . ASP B 1 144 ? -19.469 -10.109 -11.023 1 97.06 144 ASP B CA 1
ATOM 2923 C C . ASP B 1 144 ? -18.75 -9.352 -9.906 1 97.06 144 ASP B C 1
ATOM 2925 O O . ASP B 1 144 ? -18 -8.406 -10.172 1 97.06 144 ASP B O 1
ATOM 2929 N N . LYS B 1 145 ? -18.953 -9.867 -8.672 1 98.12 145 LYS B N 1
ATOM 2930 C CA . LYS B 1 145 ? -18.344 -9.203 -7.516 1 98.12 145 LYS B CA 1
ATOM 2931 C C . LYS B 1 145 ? -17.516 -10.18 -6.699 1 98.12 145 LYS B C 1
ATOM 2933 O O . LYS B 1 145 ? -17.75 -11.383 -6.723 1 98.12 145 LYS B O 1
ATOM 2938 N N . VAL B 1 146 ? -16.562 -9.578 -6.082 1 98.56 146 VAL B N 1
ATOM 2939 C CA . VAL B 1 146 ? -15.836 -10.328 -5.062 1 98.56 146 VAL B CA 1
ATOM 2940 C C . VAL B 1 146 ? -16.266 -9.852 -3.672 1 98.56 146 VAL B C 1
ATOM 2942 O O . VAL B 1 146 ? -16.531 -8.664 -3.473 1 98.56 146 VAL B O 1
ATOM 2945 N N . LYS B 1 147 ? -16.391 -10.711 -2.822 1 98.56 147 LYS B N 1
ATOM 2946 C CA . LYS B 1 147 ? -16.547 -10.453 -1.395 1 98.56 147 LYS B CA 1
ATOM 2947 C C . LYS B 1 147 ? -15.312 -10.891 -0.615 1 98.56 147 LYS B C 1
ATOM 2949 O O . LYS B 1 147 ? -14.883 -12.039 -0.705 1 98.56 147 LYS B O 1
ATOM 2954 N N . VAL B 1 148 ? -14.742 -9.984 0.141 1 98.25 148 VAL B N 1
ATOM 2955 C CA . VAL B 1 148 ? -13.445 -10.211 0.769 1 98.25 148 VAL B CA 1
ATOM 2956 C C . VAL B 1 148 ? -13.539 -9.945 2.268 1 98.25 148 VAL B C 1
ATOM 2958 O O . VAL B 1 148 ? -14.078 -8.914 2.686 1 98.25 148 VAL B O 1
ATOM 2961 N N . GLU B 1 149 ? -13.055 -10.883 3.031 1 97.19 149 GLU B N 1
ATOM 2962 C CA . GLU B 1 149 ? -12.852 -10.656 4.457 1 97.19 149 GLU B CA 1
ATOM 2963 C C . GLU B 1 149 ? -11.414 -10.242 4.75 1 97.19 149 GLU B C 1
ATOM 2965 O O . GLU B 1 149 ? -10.469 -10.898 4.305 1 97.19 149 GLU B O 1
ATOM 2970 N N . ARG B 1 150 ? -11.281 -9.148 5.41 1 94.31 150 ARG B N 1
ATOM 2971 C CA . ARG B 1 150 ? -9.93 -8.703 5.754 1 94.31 150 ARG B CA 1
ATOM 2972 C C . ARG B 1 150 ? -9.836 -8.336 7.234 1 94.31 150 ARG B C 1
ATOM 2974 O O . ARG B 1 150 ? -10.797 -7.812 7.812 1 94.31 150 ARG B O 1
ATOM 2981 N N . ASN B 1 151 ? -8.664 -8.766 7.781 1 82.75 151 ASN B N 1
ATOM 2982 C CA . ASN B 1 151 ? -8.352 -8.398 9.156 1 82.75 151 ASN B CA 1
ATOM 2983 C C . ASN B 1 151 ? -7.406 -7.203 9.219 1 82.75 151 ASN B C 1
ATOM 2985 O O . ASN B 1 151 ? -6.312 -7.242 8.664 1 82.75 151 ASN B O 1
ATOM 2989 N N . LEU B 1 152 ? -7.895 -6.191 9.805 1 81.44 152 LEU B N 1
ATOM 2990 C CA . LEU B 1 152 ? -7.066 -5.02 10.062 1 81.44 152 LEU B CA 1
ATOM 2991 C C . LEU B 1 152 ? -6.578 -5.012 11.508 1 81.44 152 LEU B C 1
ATOM 2993 O O . LEU B 1 152 ? -6.621 -6.039 12.188 1 81.44 152 LEU B O 1
ATOM 2997 N N . THR B 1 153 ? -5.914 -4.012 11.953 1 72.12 153 THR B N 1
ATOM 2998 C CA . THR B 1 153 ? -5.281 -3.988 13.273 1 72.12 153 THR B CA 1
ATOM 2999 C C . THR B 1 153 ? -6.312 -4.215 14.375 1 72.12 153 THR B C 1
ATOM 3001 O O . THR B 1 153 ? -6.102 -5.039 15.266 1 72.12 153 THR B O 1
ATOM 3004 N N . THR B 1 154 ? -7.453 -3.619 14.312 1 70.31 154 THR B N 1
ATOM 3005 C CA . THR B 1 154 ? -8.383 -3.693 15.43 1 70.31 154 THR B CA 1
ATOM 3006 C C . THR B 1 154 ? -9.758 -4.156 14.961 1 70.31 154 THR B C 1
ATOM 3008 O O . THR B 1 154 ? -10.68 -4.316 15.766 1 70.31 154 THR B O 1
ATOM 3011 N N . LEU B 1 155 ? -9.867 -4.406 13.641 1 81.88 155 LEU B N 1
ATOM 3012 C CA . LEU B 1 155 ? -11.188 -4.699 13.102 1 81.88 155 LEU B CA 1
ATOM 3013 C C . LEU B 1 155 ? -11.109 -5.746 11.992 1 81.88 155 LEU B C 1
ATOM 3015 O O . LEU B 1 155 ? -10.062 -5.914 11.367 1 81.88 155 LEU B O 1
ATOM 3019 N N . THR B 1 156 ? -12.188 -6.504 11.906 1 87.88 156 THR B N 1
ATOM 3020 C CA . THR B 1 156 ? -12.445 -7.312 10.719 1 87.88 156 THR B CA 1
ATOM 3021 C C . THR B 1 156 ? -13.508 -6.664 9.836 1 87.88 156 THR B C 1
ATOM 3023 O O . THR B 1 156 ? -14.516 -6.168 10.336 1 87.88 156 THR B O 1
ATOM 3026 N N . GLU B 1 157 ? -13.227 -6.637 8.602 1 92.81 157 GLU B N 1
ATOM 3027 C CA . GLU B 1 157 ? -14.172 -6.066 7.637 1 92.81 157 GLU B CA 1
ATOM 3028 C C . GLU B 1 157 ? -14.531 -7.082 6.559 1 92.81 157 GLU B C 1
ATOM 3030 O O . GLU B 1 157 ? -13.703 -7.906 6.168 1 92.81 157 GLU B O 1
ATOM 3035 N N . ILE B 1 158 ? -15.773 -7.066 6.16 1 95.81 158 ILE B N 1
ATOM 3036 C CA . ILE B 1 158 ? -16.188 -7.672 4.898 1 95.81 158 ILE B CA 1
ATOM 3037 C C . ILE B 1 158 ? -16.438 -6.582 3.857 1 95.81 158 ILE B C 1
ATOM 3039 O O . ILE B 1 158 ? -17.219 -5.66 4.09 1 95.81 158 ILE B O 1
ATOM 3043 N N . VAL B 1 159 ? -15.742 -6.699 2.721 1 96.81 159 VAL B N 1
ATOM 3044 C CA . VAL B 1 159 ? -15.883 -5.68 1.686 1 96.81 159 VAL B CA 1
ATOM 3045 C C . VAL B 1 159 ? -16.266 -6.336 0.364 1 96.81 159 VAL B C 1
ATOM 3047 O O . VAL B 1 159 ? -15.969 -7.508 0.131 1 96.81 159 VAL B O 1
ATOM 3050 N N . GLU B 1 160 ? -17 -5.598 -0.462 1 98.19 160 GLU B N 1
ATOM 3051 C CA . GLU B 1 160 ? -17.375 -6.031 -1.804 1 98.19 160 GLU B CA 1
ATOM 3052 C C . GLU B 1 160 ? -16.828 -5.082 -2.865 1 98.19 160 GLU B C 1
ATOM 3054 O O . GLU B 1 160 ? -16.75 -3.873 -2.645 1 98.19 160 GLU B O 1
ATOM 3059 N N . ALA B 1 161 ? -16.438 -5.617 -3.951 1 98.62 161 ALA B N 1
ATOM 3060 C CA . ALA B 1 161 ? -15.961 -4.84 -5.09 1 98.62 161 ALA B CA 1
ATOM 3061 C C . ALA B 1 161 ? -16.328 -5.523 -6.41 1 98.62 161 ALA B C 1
ATOM 3063 O O . ALA B 1 161 ? -16.375 -6.75 -6.484 1 98.62 161 ALA B O 1
ATOM 3064 N N . PRO B 1 162 ? -16.531 -4.766 -7.438 1 98.69 162 PRO B N 1
ATOM 3065 C CA . PRO B 1 162 ? -16.703 -5.371 -8.758 1 98.69 162 PRO B CA 1
ATOM 3066 C C . PRO B 1 162 ? -15.406 -5.91 -9.344 1 98.69 162 PRO B C 1
ATOM 3068 O O . PRO B 1 162 ? -14.32 -5.434 -8.992 1 98.69 162 PRO B O 1
ATOM 3071 N N . MET B 1 163 ? -15.531 -6.891 -10.164 1 98.62 163 MET B N 1
ATOM 3072 C CA . MET B 1 163 ? -14.398 -7.352 -10.961 1 98.62 163 MET B CA 1
ATOM 3073 C C . MET B 1 163 ? -14.336 -6.617 -12.297 1 98.62 163 MET B C 1
ATOM 3075 O O . MET B 1 163 ? -15.367 -6.238 -12.852 1 98.62 163 MET B O 1
ATOM 3079 N N . PRO B 1 164 ? -13.211 -6.371 -12.875 1 98.75 164 PRO B N 1
ATOM 3080 C CA . PRO B 1 164 ? -11.914 -6.855 -12.391 1 98.75 164 PRO B CA 1
ATOM 3081 C C . PRO B 1 164 ? -11.422 -6.09 -11.164 1 98.75 164 PRO B C 1
ATOM 3083 O O . PRO B 1 164 ? -11.734 -4.91 -11 1 98.75 164 PRO B O 1
ATOM 3086 N N . ALA B 1 165 ? -10.688 -6.715 -10.312 1 98.88 165 ALA B N 1
ATOM 3087 C CA . ALA B 1 165 ? -10.18 -6.125 -9.078 1 98.88 165 ALA B CA 1
ATOM 3088 C C . ALA B 1 165 ? -8.789 -6.645 -8.758 1 98.88 165 ALA B C 1
ATOM 3090 O O . ALA B 1 165 ? -8.422 -7.754 -9.156 1 98.88 165 ALA B O 1
ATOM 3091 N N . VAL B 1 166 ? -8 -5.848 -8.094 1 98.94 166 VAL B N 1
ATOM 3092 C CA . VAL B 1 166 ? -6.719 -6.25 -7.523 1 98.94 166 VAL B CA 1
ATOM 3093 C C . VAL B 1 166 ? -6.883 -6.527 -6.031 1 98.94 166 VAL B C 1
ATOM 3095 O O . VAL B 1 166 ? -7.453 -5.715 -5.301 1 98.94 166 VAL B O 1
ATOM 3098 N N . ILE B 1 167 ? -6.434 -7.684 -5.594 1 98.62 167 ILE B N 1
ATOM 3099 C CA . ILE B 1 167 ? -6.574 -8.102 -4.207 1 98.62 167 ILE B CA 1
ATOM 3100 C C . ILE B 1 167 ? -5.23 -8.594 -3.678 1 98.62 167 ILE B C 1
ATOM 3102 O O . ILE B 1 167 ? -4.594 -9.453 -4.293 1 98.62 167 ILE B O 1
ATOM 3106 N N . SER B 1 168 ? -4.738 -7.977 -2.605 1 97.81 168 SER B N 1
ATOM 3107 C CA . SER B 1 168 ? -3.596 -8.578 -1.926 1 97.81 168 SER B CA 1
ATOM 3108 C C . SER B 1 168 ? -4.047 -9.492 -0.792 1 97.81 168 SER B C 1
ATOM 3110 O O . SER B 1 168 ? -5.012 -9.188 -0.087 1 97.81 168 SER B O 1
ATOM 3112 N N . VAL B 1 169 ? -3.326 -10.609 -0.562 1 97.88 169 VAL B N 1
ATOM 3113 C CA . VAL B 1 169 ? -3.752 -11.625 0.391 1 97.88 169 VAL B CA 1
ATOM 3114 C C . VAL B 1 169 ? -2.748 -11.719 1.538 1 97.88 169 VAL B C 1
ATOM 3116 O O . VAL B 1 169 ? -1.579 -11.352 1.379 1 97.88 169 VAL B O 1
ATOM 3119 N N . VAL B 1 170 ? -3.215 -12.156 2.701 1 94.69 170 VAL B N 1
ATOM 3120 C CA . VAL B 1 170 ? -2.361 -12.438 3.854 1 94.69 170 VAL B CA 1
ATOM 3121 C C . VAL B 1 170 ? -2.117 -13.938 3.969 1 94.69 170 VAL B C 1
ATOM 3123 O O . VAL B 1 170 ? -2.74 -14.727 3.258 1 94.69 170 VAL B O 1
ATOM 3126 N N . GLY B 1 171 ? -1.202 -14.266 4.824 1 95.06 171 GLY B N 1
ATOM 3127 C CA . GLY B 1 171 ? -0.828 -15.664 4.977 1 95.06 171 GLY B CA 1
ATOM 3128 C C . GLY B 1 171 ? -1.967 -16.531 5.469 1 95.06 171 GLY B C 1
ATOM 3129 O O . GLY B 1 171 ? -2.033 -17.719 5.141 1 95.06 171 GLY B O 1
ATOM 3130 N N . GLU B 1 172 ? -2.895 -16 6.164 1 94 172 GLU B N 1
ATOM 3131 C CA . GLU B 1 172 ? -3.986 -16.734 6.801 1 94 172 GLU B CA 1
ATOM 3132 C C . GLU B 1 172 ? -4.988 -17.234 5.766 1 94 172 GLU B C 1
ATOM 3134 O O . GLU B 1 172 ? -5.832 -18.078 6.074 1 94 172 GLU B O 1
ATOM 3139 N N . ILE B 1 173 ? -4.914 -16.734 4.59 1 97.75 173 ILE B N 1
ATOM 3140 C CA . ILE B 1 173 ? -5.953 -17 3.605 1 97.75 173 ILE B CA 1
ATOM 3141 C C . ILE B 1 173 ? -5.977 -18.484 3.268 1 97.75 173 ILE B C 1
ATOM 3143 O O . ILE B 1 173 ? -7.027 -19.047 2.947 1 97.75 173 ILE B O 1
ATOM 3147 N N . ASN B 1 174 ? -4.762 -19.125 3.357 1 97.94 174 ASN B N 1
ATOM 3148 C CA . ASN B 1 174 ? -4.66 -20.531 2.994 1 97.94 174 ASN B CA 1
ATOM 3149 C C . ASN B 1 174 ? -3.297 -21.109 3.357 1 97.94 174 ASN B C 1
ATOM 3151 O O . ASN B 1 174 ? -2.451 -20.406 3.92 1 97.94 174 ASN B O 1
ATOM 3155 N N . THR B 1 175 ? -3.18 -22.359 3.166 1 97.94 175 THR B N 1
ATOM 3156 C CA . THR B 1 175 ? -1.909 -23.062 3.182 1 97.94 175 THR B CA 1
ATOM 3157 C C . THR B 1 175 ? -1.536 -23.531 1.777 1 97.94 175 THR B C 1
ATOM 3159 O O . THR B 1 175 ? -2.176 -24.438 1.228 1 97.94 175 THR B O 1
ATOM 3162 N N . PRO B 1 176 ? -0.505 -22.953 1.224 1 98.5 176 PRO B N 1
ATOM 3163 C CA . PRO B 1 176 ? -0.152 -23.328 -0.151 1 98.5 176 PRO B CA 1
ATOM 3164 C C . PRO B 1 176 ? 0.119 -24.812 -0.319 1 98.5 176 PRO B C 1
ATOM 3166 O O . PRO B 1 176 ? 0.797 -25.422 0.515 1 98.5 176 PRO B O 1
ATOM 3169 N N . ARG B 1 177 ? -0.345 -25.422 -1.355 1 98.31 177 ARG B N 1
ATOM 3170 C CA . ARG B 1 177 ? -0.204 -26.844 -1.598 1 98.31 177 ARG B CA 1
ATOM 3171 C C . ARG B 1 177 ? 1.237 -27.203 -1.946 1 98.31 177 ARG B C 1
ATOM 3173 O O . ARG B 1 177 ? 1.991 -26.359 -2.432 1 98.31 177 ARG B O 1
ATOM 3180 N N . ILE B 1 178 ? 1.576 -28.328 -1.694 1 97.5 178 ILE B N 1
ATOM 3181 C CA . ILE B 1 178 ? 2.824 -28.938 -2.156 1 97.5 178 ILE B CA 1
ATOM 3182 C C . ILE B 1 178 ? 2.559 -29.797 -3.389 1 97.5 178 ILE B C 1
ATOM 3184 O O . ILE B 1 178 ? 1.757 -30.734 -3.338 1 97.5 178 ILE B O 1
ATOM 3188 N N . PRO B 1 179 ? 3.203 -29.469 -4.402 1 97.81 179 PRO B N 1
ATOM 3189 C CA . PRO B 1 179 ? 2.945 -30.234 -5.617 1 97.81 179 PRO B CA 1
ATOM 3190 C C . PRO B 1 179 ? 3.355 -31.703 -5.477 1 97.81 179 PRO B C 1
ATOM 3192 O O . PRO B 1 179 ? 4.363 -32 -4.832 1 97.81 179 PRO B O 1
ATOM 3195 N N . THR B 1 180 ? 2.637 -32.531 -6.16 1 97.5 180 THR B N 1
ATOM 3196 C CA . THR B 1 180 ? 3.018 -33.938 -6.266 1 97.5 180 THR B CA 1
ATOM 3197 C C . THR B 1 180 ? 4.094 -34.125 -7.332 1 97.5 180 THR B C 1
ATOM 3199 O O . THR B 1 180 ? 4.363 -33.219 -8.117 1 97.5 180 THR B O 1
ATOM 3202 N N . VAL B 1 181 ? 4.66 -35.344 -7.367 1 97.5 181 VAL B N 1
ATOM 3203 C CA . VAL B 1 181 ? 5.676 -35.656 -8.367 1 97.5 181 VAL B CA 1
ATOM 3204 C C . VAL B 1 181 ? 5.078 -35.562 -9.766 1 97.5 181 VAL B C 1
ATOM 3206 O O . VAL B 1 181 ? 5.711 -35.031 -10.688 1 97.5 181 VAL B O 1
ATOM 3209 N N . ARG B 1 182 ? 3.918 -36.062 -9.906 1 97.69 182 ARG B N 1
ATOM 3210 C CA . ARG B 1 182 ? 3.234 -36 -11.195 1 97.69 182 ARG B CA 1
ATOM 3211 C C . ARG B 1 182 ? 3.053 -34.531 -11.648 1 97.69 182 ARG B C 1
ATOM 3213 O O . ARG B 1 182 ? 3.305 -34.219 -12.812 1 97.69 182 ARG B O 1
ATOM 3220 N N . GLN B 1 183 ? 2.559 -33.656 -10.758 1 97.75 183 GLN B N 1
ATOM 3221 C CA . GLN B 1 183 ? 2.365 -32.25 -11.055 1 97.75 183 GLN B CA 1
ATOM 3222 C C . GLN B 1 183 ? 3.678 -31.594 -11.461 1 97.75 183 GLN B C 1
ATOM 3224 O O . GLN B 1 183 ? 3.701 -30.75 -12.359 1 97.75 183 GLN B O 1
ATOM 3229 N N . ILE B 1 184 ? 4.703 -31.969 -10.805 1 98.25 184 ILE B N 1
ATOM 3230 C CA . ILE B 1 184 ? 6.027 -31.438 -11.109 1 98.25 184 ILE B CA 1
ATOM 3231 C C . ILE B 1 184 ? 6.441 -31.828 -12.523 1 98.25 184 ILE B C 1
ATOM 3233 O O . ILE B 1 184 ? 6.887 -31 -13.305 1 98.25 184 ILE B O 1
ATOM 3237 N N . LEU B 1 185 ? 6.25 -33.062 -12.875 1 97.81 185 LEU B N 1
ATOM 3238 C CA . LEU B 1 185 ? 6.621 -33.562 -14.195 1 97.81 185 LEU B CA 1
ATOM 3239 C C . LEU B 1 185 ? 5.781 -32.906 -15.281 1 97.81 185 LEU B C 1
ATOM 3241 O O . LEU B 1 185 ? 6.301 -32.531 -16.328 1 97.81 185 LEU B O 1
ATOM 3245 N N . GLU B 1 186 ? 4.535 -32.781 -15.016 1 97.75 186 GLU B N 1
ATOM 3246 C CA . GLU B 1 186 ? 3.609 -32.188 -15.977 1 97.75 186 GLU B CA 1
ATOM 3247 C C . GLU B 1 186 ? 3.902 -30.703 -16.188 1 97.75 186 GLU B C 1
ATOM 3249 O O . GLU B 1 186 ? 3.59 -30.141 -17.25 1 97.75 186 GLU B O 1
ATOM 3254 N N . SER B 1 187 ? 4.402 -30.047 -15.18 1 97.81 187 SER B N 1
ATOM 3255 C CA . SER B 1 187 ? 4.684 -28.609 -15.242 1 97.81 187 SER B CA 1
ATOM 3256 C C . SER B 1 187 ? 5.707 -28.297 -16.328 1 97.81 187 SER B C 1
ATOM 3258 O O . SER B 1 187 ? 5.766 -27.172 -16.828 1 97.81 187 SER B O 1
ATOM 3260 N N . ALA B 1 188 ? 6.555 -29.266 -16.672 1 97.44 188 ALA B N 1
ATOM 3261 C CA . ALA B 1 188 ? 7.609 -29.078 -17.656 1 97.44 188 ALA B CA 1
ATOM 3262 C C . ALA B 1 188 ? 7.02 -28.719 -19.016 1 97.44 188 ALA B C 1
ATOM 3264 O O . ALA B 1 188 ? 7.664 -28.016 -19.812 1 97.44 188 ALA B O 1
ATOM 3265 N N . LYS B 1 189 ? 5.809 -29.047 -19.297 1 97.81 189 LYS B N 1
ATOM 3266 C CA . LYS B 1 189 ? 5.188 -28.828 -20.594 1 97.81 189 LYS B CA 1
ATOM 3267 C C . LYS B 1 189 ? 4.328 -27.562 -20.578 1 97.81 189 LYS B C 1
ATOM 3269 O O . LYS B 1 189 ? 3.887 -27.094 -21.625 1 97.81 189 LYS B O 1
ATOM 3274 N N . LYS B 1 190 ? 4.02 -27.047 -19.469 1 98.62 190 LYS B N 1
ATOM 3275 C CA . LYS B 1 190 ? 3.174 -25.859 -19.375 1 98.62 190 LYS B CA 1
ATOM 3276 C C . LYS B 1 190 ? 3.896 -24.625 -19.922 1 98.62 190 LYS B C 1
ATOM 3278 O O . LYS B 1 190 ? 5.105 -24.469 -19.734 1 98.62 190 LYS B O 1
ATOM 3283 N N . PRO B 1 191 ? 3.199 -23.75 -20.516 1 98.75 191 PRO B N 1
ATOM 3284 C CA . PRO B 1 191 ? 3.828 -22.641 -21.234 1 98.75 191 PRO B CA 1
ATOM 3285 C C . PRO B 1 191 ? 4.414 -21.578 -20.297 1 98.75 191 PRO B C 1
ATOM 3287 O O . PRO B 1 191 ? 3.82 -21.281 -19.25 1 98.75 191 PRO B O 1
ATOM 3290 N N . VAL B 1 192 ? 5.559 -21.125 -20.672 1 98.81 192 VAL B N 1
ATOM 3291 C CA . VAL B 1 192 ? 6.223 -19.969 -20.078 1 98.81 192 VAL B CA 1
ATOM 3292 C C . VAL B 1 192 ? 6.562 -18.953 -21.172 1 98.81 192 VAL B C 1
ATOM 3294 O O . VAL B 1 192 ? 7.227 -19.281 -22.156 1 98.81 192 VAL B O 1
ATOM 3297 N N . ARG B 1 193 ? 6.012 -17.797 -21.047 1 98.56 193 ARG B N 1
ATOM 3298 C CA . ARG B 1 193 ? 6.402 -16.688 -21.922 1 98.56 193 ARG B CA 1
ATOM 3299 C C . ARG B 1 193 ? 7.402 -15.773 -21.219 1 98.56 193 ARG B C 1
ATOM 3301 O O . ARG B 1 193 ? 7.094 -15.18 -20.188 1 98.56 193 ARG B O 1
ATOM 3308 N N . SER B 1 194 ? 8.57 -15.68 -21.766 1 98.19 194 SER B N 1
ATOM 3309 C CA . SER B 1 194 ? 9.633 -14.867 -21.188 1 98.19 194 SER B CA 1
ATOM 3310 C C . SER B 1 194 ? 9.828 -13.57 -21.953 1 98.19 194 SER B C 1
ATOM 3312 O O . SER B 1 194 ? 9.898 -13.578 -23.188 1 98.19 194 SER B O 1
ATOM 3314 N N . LEU B 1 195 ? 9.867 -12.5 -21.219 1 97.56 195 LEU B N 1
ATOM 3315 C CA . LEU B 1 195 ? 10.125 -11.203 -21.828 1 97.56 195 LEU B CA 1
ATOM 3316 C C . LEU B 1 195 ? 11.078 -10.375 -20.984 1 97.56 195 LEU B C 1
ATOM 3318 O O . LEU B 1 195 ? 11.344 -10.727 -19.828 1 97.56 195 LEU B O 1
ATOM 3322 N N . THR B 1 196 ? 11.648 -9.32 -21.625 1 97.69 196 THR B N 1
ATOM 3323 C CA . THR B 1 196 ? 12.523 -8.375 -20.938 1 97.69 196 THR B CA 1
ATOM 3324 C C . THR B 1 196 ? 11.898 -6.98 -20.906 1 97.69 196 THR B C 1
ATOM 3326 O O . THR B 1 196 ? 11.289 -6.551 -21.891 1 97.69 196 THR B O 1
ATOM 3329 N N . PHE B 1 197 ? 11.961 -6.312 -19.797 1 97.06 197 PHE B N 1
ATOM 3330 C CA . PHE B 1 197 ? 11.516 -4.938 -19.609 1 97.06 197 PHE B CA 1
ATOM 3331 C C . PHE B 1 197 ? 12.578 -4.113 -18.891 1 97.06 197 PHE B C 1
ATOM 3333 O O . PHE B 1 197 ? 12.891 -4.371 -17.734 1 97.06 197 PHE B O 1
ATOM 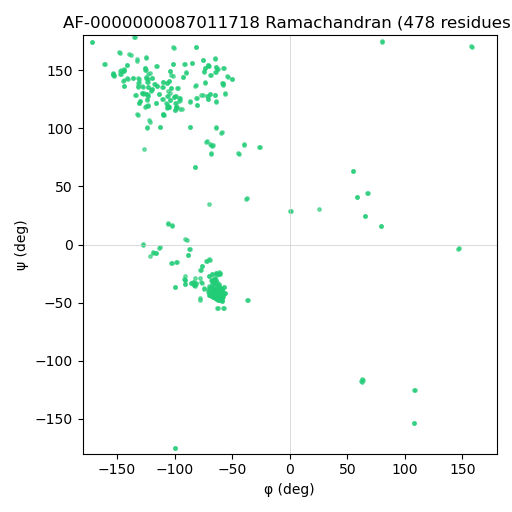3340 N N . ASN B 1 198 ? 13.125 -3.178 -19.688 1 92 198 ASN B N 1
ATOM 3341 C CA . ASN B 1 198 ? 14.148 -2.336 -19.078 1 92 198 ASN B CA 1
ATOM 3342 C C . ASN B 1 198 ? 13.773 -0.858 -19.156 1 92 198 ASN B C 1
ATOM 3344 O O . ASN B 1 198 ? 13.602 -0.304 -20.234 1 92 198 ASN B O 1
ATOM 3348 N N . LYS B 1 199 ? 13.43 -0.296 -18.172 1 95.38 199 LYS B N 1
ATOM 3349 C CA . LYS B 1 199 ? 13.18 1.124 -17.938 1 95.38 199 LYS B CA 1
ATOM 3350 C C . LYS B 1 199 ? 13.875 1.599 -16.672 1 95.38 199 LYS B C 1
ATOM 3352 O O . LYS B 1 199 ? 13.867 0.898 -15.656 1 95.38 199 LYS B O 1
ATOM 3357 N N . THR B 1 200 ? 14.492 2.75 -16.781 1 96.44 200 THR B N 1
ATOM 3358 C CA . THR B 1 200 ? 15.234 3.266 -15.633 1 96.44 200 THR B CA 1
ATOM 3359 C C . THR B 1 200 ? 14.289 3.557 -14.469 1 96.44 200 THR B C 1
ATOM 3361 O O . THR B 1 200 ? 13.328 4.316 -14.617 1 96.44 200 THR B O 1
ATOM 3364 N N . PRO B 1 201 ? 14.562 2.93 -13.32 1 97.31 201 PRO B N 1
ATOM 3365 C CA . PRO B 1 201 ? 13.719 3.205 -12.156 1 97.31 201 PRO B CA 1
ATOM 3366 C C . PRO B 1 201 ? 13.938 4.605 -11.586 1 97.31 201 PRO B C 1
ATOM 3368 O O . PRO B 1 201 ? 15.008 5.191 -11.773 1 97.31 201 PRO B O 1
ATOM 3371 N N . LYS B 1 202 ? 12.969 5.117 -10.953 1 97.25 202 LYS B N 1
ATOM 3372 C CA . LYS B 1 202 ? 13.07 6.422 -10.305 1 97.25 202 LYS B CA 1
ATOM 3373 C C . LYS B 1 202 ? 13.523 6.285 -8.859 1 97.25 202 LYS B C 1
ATOM 3375 O O . LYS B 1 202 ? 14.156 7.191 -8.312 1 97.25 202 LYS B O 1
ATOM 3380 N N . VAL B 1 203 ? 13.172 5.199 -8.234 1 97.69 203 VAL B N 1
ATOM 3381 C CA . VAL B 1 203 ? 13.578 4.926 -6.859 1 97.69 203 VAL B CA 1
ATOM 3382 C C . VAL B 1 203 ? 14.758 3.959 -6.848 1 97.69 203 VAL B C 1
ATOM 3384 O O . VAL B 1 203 ? 14.688 2.879 -7.441 1 97.69 203 VAL B O 1
ATOM 3387 N N . LYS B 1 204 ? 15.812 4.301 -6.199 1 96.5 204 LYS B N 1
ATOM 3388 C CA . LYS B 1 204 ? 17.031 3.488 -6.164 1 96.5 204 LYS B CA 1
ATOM 3389 C C . LYS B 1 204 ? 17.422 3.148 -4.73 1 96.5 204 LYS B C 1
ATOM 3391 O O . LYS B 1 204 ? 17.406 4.016 -3.854 1 96.5 204 LYS B O 1
ATOM 3396 N N . ILE B 1 205 ? 17.766 1.918 -4.52 1 93.38 205 ILE B N 1
ATOM 3397 C CA . ILE B 1 205 ? 18.312 1.501 -3.232 1 93.38 205 ILE B CA 1
ATOM 3398 C C . ILE B 1 205 ? 19.797 1.853 -3.166 1 93.38 205 ILE B C 1
ATOM 3400 O O . ILE B 1 205 ? 20.578 1.432 -4.02 1 93.38 205 ILE B O 1
ATOM 3404 N N . VAL B 1 206 ? 20.125 2.553 -2.137 1 94.5 206 VAL B N 1
ATOM 3405 C CA . VAL B 1 206 ? 21.5 3.018 -2.004 1 94.5 206 VAL B CA 1
ATOM 3406 C C . VAL B 1 206 ? 22.266 2.105 -1.047 1 94.5 206 VAL B C 1
ATOM 3408 O O . VAL B 1 206 ? 23.453 1.879 -1.221 1 94.5 206 VAL B O 1
ATOM 3411 N N . SER B 1 207 ? 21.547 1.649 -0.017 1 91.75 207 SER B N 1
ATOM 3412 C CA . SER B 1 207 ? 22.188 0.783 0.97 1 91.75 207 SER B CA 1
ATOM 3413 C C . SER B 1 207 ? 21.172 -0.13 1.643 1 91.75 207 SER B C 1
ATOM 3415 O O . SER B 1 207 ? 19.984 0.216 1.748 1 91.75 207 SER B O 1
ATOM 3417 N N . ILE B 1 208 ? 21.594 -1.267 1.973 1 88.81 208 ILE B N 1
ATOM 3418 C CA . ILE B 1 208 ? 20.812 -2.248 2.717 1 88.81 208 ILE B CA 1
ATOM 3419 C C . ILE B 1 208 ? 21.609 -2.736 3.924 1 88.81 208 ILE B C 1
ATOM 3421 O O . ILE B 1 208 ? 22.812 -3.012 3.814 1 88.81 208 ILE B O 1
ATOM 3425 N N . SER B 1 209 ? 21.016 -2.736 5.066 1 86.75 209 SER B N 1
ATOM 3426 C CA . SER B 1 209 ? 21.625 -3.271 6.273 1 86.75 209 SER B CA 1
ATOM 3427 C C . SER B 1 209 ? 20.641 -4.117 7.07 1 86.75 209 SER B C 1
ATOM 3429 O O . SER B 1 209 ? 19.422 -3.914 6.984 1 86.75 209 SER B O 1
ATOM 3431 N N . PRO B 1 210 ? 21.172 -5.215 7.688 1 80.06 210 PRO B N 1
ATOM 3432 C CA . PRO B 1 210 ? 20.25 -5.988 8.523 1 80.06 210 PRO B CA 1
ATOM 3433 C C . PRO B 1 210 ? 19.578 -5.145 9.609 1 80.06 210 PRO B C 1
ATOM 3435 O O . PRO B 1 210 ? 20.203 -4.219 10.141 1 80.06 210 PRO B O 1
ATOM 3438 N N . TYR B 1 211 ? 18.219 -5.332 9.586 1 69.12 211 TYR B N 1
ATOM 3439 C CA . TYR B 1 211 ? 17.516 -4.652 10.656 1 69.12 211 TYR B CA 1
ATOM 3440 C C . TYR B 1 211 ? 17.844 -5.266 12.016 1 69.12 211 TYR B C 1
ATOM 3442 O O . TYR B 1 211 ? 17.5 -6.414 12.289 1 69.12 211 TYR B O 1
ATOM 3450 N N . VAL B 1 212 ? 18.891 -4.879 12.641 1 55.06 212 VAL B N 1
ATOM 3451 C CA . VAL B 1 212 ? 19.344 -5.387 13.93 1 55.06 212 VAL B CA 1
ATOM 3452 C C . VAL B 1 212 ? 18.375 -4.953 15.023 1 55.06 212 VAL B C 1
ATOM 3454 O O . VAL B 1 212 ? 18.156 -3.758 15.234 1 55.06 212 VAL B O 1
ATOM 3457 N N . ILE B 1 213 ? 17.312 -5.684 15.055 1 48.62 213 ILE B N 1
ATOM 3458 C CA . ILE B 1 213 ? 16.547 -5.355 16.25 1 48.62 213 ILE B CA 1
ATOM 3459 C C . ILE B 1 213 ? 17.5 -5.129 17.422 1 48.62 213 ILE B C 1
ATOM 3461 O O . ILE B 1 213 ? 18.328 -5.992 17.75 1 48.62 213 ILE B O 1
ATOM 3465 N N . GLN B 1 214 ? 17.891 -3.971 17.438 1 39.22 214 GLN B N 1
ATOM 3466 C CA . GLN B 1 214 ? 18.625 -3.801 18.688 1 39.22 214 GLN B CA 1
ATOM 3467 C C . GLN B 1 214 ? 17.875 -4.434 19.859 1 39.22 214 GLN B C 1
ATOM 3469 O O . GLN B 1 214 ? 16.75 -4.035 20.172 1 39.22 214 GLN B O 1
ATOM 3474 N N . ARG B 1 215 ? 18.016 -5.754 19.891 1 39.41 215 ARG B N 1
ATOM 3475 C CA . ARG B 1 215 ? 17.531 -6.316 21.156 1 39.41 215 ARG B CA 1
ATOM 3476 C C . ARG B 1 215 ? 17.609 -5.289 22.281 1 39.41 215 ARG B C 1
ATOM 3478 O O . ARG B 1 215 ? 18.688 -4.75 22.562 1 39.41 215 ARG B O 1
ATOM 3485 N N . LYS B 1 216 ? 16.594 -4.508 22.297 1 39.25 216 LYS B N 1
ATOM 3486 C CA . LYS B 1 216 ? 16.672 -3.676 23.5 1 39.25 216 LYS B CA 1
ATOM 3487 C C . LYS B 1 216 ? 17.203 -4.469 24.688 1 39.25 216 LYS B C 1
ATOM 3489 O O . LYS B 1 216 ? 16.547 -5.371 25.188 1 39.25 216 LYS B O 1
ATOM 3494 N N . LYS B 1 217 ? 18.266 -5.387 24.375 1 37.78 217 LYS B N 1
ATOM 3495 C CA . LYS B 1 217 ? 18.969 -6.09 25.453 1 37.78 217 LYS B CA 1
ATOM 3496 C C . LYS B 1 217 ? 18.391 -5.723 26.812 1 37.78 217 LYS B C 1
ATOM 3498 O O . LYS B 1 217 ? 19.141 -5.379 27.734 1 37.78 217 LYS B O 1
ATOM 3503 N N . ILE B 1 218 ? 17.172 -5.406 26.781 1 38.34 218 ILE B N 1
ATOM 3504 C CA . ILE B 1 218 ? 16.656 -5.223 28.141 1 38.34 218 ILE B CA 1
ATOM 3505 C C . ILE B 1 218 ? 16.594 -6.566 28.859 1 38.34 218 ILE B C 1
ATOM 3507 O O . ILE B 1 218 ? 15.875 -7.473 28.438 1 38.34 218 ILE B O 1
ATOM 3511 N N . ILE B 1 219 ? 17.625 -6.91 29.422 1 41.72 219 ILE B N 1
ATOM 3512 C CA . ILE B 1 219 ? 17.688 -8.008 30.375 1 41.72 219 ILE B CA 1
ATOM 3513 C C . ILE B 1 219 ? 16.75 -7.715 31.562 1 41.72 219 ILE B C 1
ATOM 3515 O O . ILE B 1 219 ? 16.922 -6.703 32.25 1 41.72 219 ILE B O 1
ATOM 3519 N N . ILE B 1 220 ? 15.586 -8.242 31.484 1 44.75 220 ILE B N 1
ATOM 3520 C CA . ILE B 1 220 ? 14.727 -8.156 32.656 1 44.75 220 ILE B CA 1
ATOM 3521 C C . ILE B 1 220 ? 15.242 -9.102 33.75 1 44.75 220 ILE B C 1
ATOM 3523 O O . ILE B 1 220 ? 15.234 -10.32 33.562 1 44.75 220 ILE B O 1
ATOM 3527 N N . GLU B 1 221 ? 16.109 -8.453 34.469 1 44.69 221 GLU B N 1
ATOM 3528 C CA . GLU B 1 221 ? 16.609 -9.133 35.656 1 44.69 221 GLU B CA 1
ATOM 3529 C C . GLU B 1 221 ? 15.562 -9.125 36.781 1 44.69 221 GLU B C 1
ATOM 3531 O O . GLU B 1 221 ? 14.719 -8.227 36.844 1 44.69 221 GLU B O 1
ATOM 3536 N N . GLY B 1 222 ? 15.195 -10.164 37.406 1 48.09 222 GLY B N 1
ATOM 3537 C CA . GLY B 1 222 ? 14.391 -10.344 38.594 1 48.09 222 GLY B CA 1
ATOM 3538 C C . GLY B 1 222 ? 13.758 -11.719 38.688 1 48.09 222 GLY B C 1
ATOM 3539 O O . GLY B 1 222 ? 14.008 -12.578 37.844 1 48.09 222 GLY B O 1
ATOM 3540 N N . LYS B 1 223 ? 13.211 -11.922 39.844 1 54.69 223 LYS B N 1
ATOM 3541 C CA . LYS B 1 223 ? 12.492 -13.18 39.969 1 54.69 223 LYS B CA 1
ATOM 3542 C C . LYS B 1 223 ? 11.445 -13.344 38.875 1 54.69 223 LYS B C 1
ATOM 3544 O O . LYS B 1 223 ? 10.938 -12.352 38.344 1 54.69 223 LYS B O 1
ATOM 3549 N N . MET B 1 224 ? 11.258 -14.391 38.469 1 47.47 224 MET B N 1
ATOM 3550 C CA . MET B 1 224 ? 10.43 -14.805 37.344 1 47.47 224 MET B CA 1
ATOM 3551 C C . MET B 1 224 ? 9.156 -13.977 37.25 1 47.47 224 MET B C 1
ATOM 3553 O O . MET B 1 224 ? 8.797 -13.492 36.188 1 47.47 224 MET B O 1
ATOM 3557 N N . GLU B 1 225 ? 8.57 -13.852 38.281 1 51.88 225 GLU B N 1
ATOM 3558 C CA . GLU B 1 225 ? 7.285 -13.164 38.344 1 51.88 225 GLU B CA 1
ATOM 3559 C C . GLU B 1 225 ? 7.434 -11.695 37.906 1 51.88 225 GLU B C 1
ATOM 3561 O O . GLU B 1 225 ? 6.617 -11.18 37.156 1 51.88 225 GLU B O 1
ATOM 3566 N N . GLU B 1 226 ? 8.438 -11.211 38.344 1 55.62 226 GLU B N 1
ATOM 3567 C CA . GLU B 1 226 ? 8.656 -9.789 38.094 1 55.62 226 GLU B CA 1
ATOM 3568 C C . GLU B 1 226 ? 9.125 -9.555 36.656 1 55.62 226 GLU B C 1
ATOM 3570 O O . GLU B 1 226 ? 8.75 -8.562 36.031 1 55.62 226 GLU B O 1
ATOM 3575 N N . ALA B 1 227 ? 9.805 -10.492 36.25 1 54.5 227 ALA B N 1
ATOM 3576 C CA . ALA B 1 227 ? 10.359 -10.383 34.906 1 54.5 227 ALA B CA 1
ATOM 3577 C C . ALA B 1 227 ? 9.258 -10.492 33.875 1 54.5 227 ALA B C 1
ATOM 3579 O O . ALA B 1 227 ? 9.273 -9.766 32.875 1 54.5 227 ALA B O 1
ATOM 3580 N N . VAL B 1 228 ? 8.398 -11.328 34.156 1 58.69 228 VAL B N 1
ATOM 3581 C CA . VAL B 1 228 ? 7.273 -11.508 33.219 1 58.69 228 VAL B CA 1
ATOM 3582 C C . VAL B 1 228 ? 6.438 -10.227 33.188 1 58.69 228 VAL B C 1
ATOM 3584 O O . VAL B 1 228 ? 6.027 -9.781 32.125 1 58.69 228 VAL B O 1
ATOM 3587 N N . ASP B 1 229 ? 6.199 -9.734 34.344 1 58 229 ASP B N 1
ATOM 3588 C CA . ASP B 1 229 ? 5.434 -8.492 34.375 1 58 229 ASP B CA 1
ATOM 3589 C C . ASP B 1 229 ? 6.137 -7.379 33.625 1 58 229 ASP B C 1
ATOM 3591 O O . ASP B 1 229 ? 5.496 -6.609 32.906 1 58 229 ASP B O 1
ATOM 3595 N N . LYS B 1 230 ? 7.312 -7.426 33.781 1 59.56 230 LYS B N 1
ATOM 3596 C CA . LYS B 1 230 ? 8.102 -6.406 33.094 1 59.56 230 LYS B CA 1
ATOM 3597 C C . LYS B 1 230 ? 8.117 -6.645 31.594 1 59.56 230 LYS B C 1
ATOM 3599 O O . LYS B 1 230 ? 7.996 -5.699 30.812 1 59.56 230 LYS B O 1
ATOM 3604 N N . LEU B 1 231 ? 8.234 -7.898 31.391 1 60.12 231 LEU B N 1
ATOM 3605 C CA . LEU B 1 231 ? 8.211 -8.242 29.969 1 60.12 231 LEU B CA 1
ATOM 3606 C C . LEU B 1 231 ? 6.875 -7.863 29.344 1 60.12 231 LEU B C 1
ATOM 3608 O O . LEU B 1 231 ? 6.836 -7.258 28.266 1 60.12 231 LEU B O 1
ATOM 3612 N N . LEU B 1 232 ? 5.895 -8.234 30.016 1 61.5 232 LEU B N 1
ATOM 3613 C CA . LEU B 1 232 ? 4.559 -7.918 29.531 1 61.5 232 LEU B CA 1
ATOM 3614 C C . LEU B 1 232 ? 4.352 -6.406 29.469 1 61.5 232 LEU B C 1
ATOM 3616 O O . LEU B 1 232 ? 3.734 -5.902 28.531 1 61.5 232 LEU B O 1
ATOM 3620 N N . SER B 1 233 ? 4.914 -5.82 30.375 1 59.44 233 SER B N 1
ATOM 3621 C CA . SER B 1 233 ? 4.84 -4.363 30.375 1 59.44 233 SER B CA 1
ATOM 3622 C C . SER B 1 233 ? 5.602 -3.775 29.188 1 59.44 233 SER B C 1
ATOM 3624 O O . SER B 1 233 ? 5.121 -2.85 28.531 1 59.44 233 SER B O 1
ATOM 3626 N N . TYR B 1 234 ? 6.707 -4.434 29.047 1 58.09 234 TYR B N 1
ATOM 3627 C CA . TYR B 1 234 ? 7.52 -3.965 27.922 1 58.09 234 TYR B CA 1
ATOM 3628 C C . TYR B 1 234 ? 6.836 -4.258 26.594 1 58.09 234 TYR B C 1
ATOM 3630 O O . TYR B 1 234 ? 6.816 -3.408 25.703 1 58.09 234 TYR B O 1
ATOM 3638 N N . LEU B 1 235 ? 6.348 -5.406 26.531 1 58.81 235 LEU B N 1
ATOM 3639 C CA . LEU B 1 235 ? 5.688 -5.812 25.297 1 58.81 235 LEU B CA 1
ATOM 3640 C C . LEU B 1 235 ? 4.438 -4.977 25.047 1 58.81 235 LEU B C 1
ATOM 3642 O O . LEU B 1 235 ? 4.137 -4.625 23.906 1 58.81 235 LEU B O 1
ATOM 3646 N N . ARG B 1 236 ? 3.814 -4.637 26.094 1 56.72 236 ARG B N 1
ATOM 3647 C CA . ARG B 1 236 ? 2.676 -3.727 26 1 56.72 236 ARG B CA 1
ATOM 3648 C C . ARG B 1 236 ? 3.117 -2.34 25.547 1 56.72 236 ARG B C 1
ATOM 3650 O O . ARG B 1 236 ? 2.455 -1.711 24.719 1 56.72 236 ARG B O 1
ATOM 3657 N N . GLY B 1 237 ? 4.125 -2.014 26.172 1 54.59 237 GLY B N 1
ATOM 3658 C CA . GLY B 1 237 ? 4.676 -0.715 25.812 1 54.59 237 GLY B CA 1
ATOM 3659 C C . GLY B 1 237 ? 5.129 -0.636 24.359 1 54.59 237 GLY B C 1
ATOM 3660 O O . GLY B 1 237 ? 5.043 0.424 23.734 1 54.59 237 GLY B O 1
ATOM 3661 N N . GLU B 1 238 ? 5.609 -1.779 23.984 1 52.69 238 GLU B N 1
ATOM 3662 C CA . GLU B 1 238 ? 6.113 -1.807 22.625 1 52.69 238 GLU B CA 1
ATOM 3663 C C . GLU B 1 238 ? 4.996 -2.123 21.625 1 52.69 238 GLU B C 1
ATOM 3665 O O . GLU B 1 238 ? 5.227 -2.154 20.422 1 52.69 238 GLU B O 1
ATOM 3670 N N . GLY B 1 239 ? 3.814 -2.385 22.125 1 49.19 239 GLY B N 1
ATOM 3671 C CA . GLY B 1 239 ? 2.631 -2.648 21.328 1 49.19 239 GLY B CA 1
ATOM 3672 C C . GLY B 1 239 ? 2.58 -4.066 20.781 1 49.19 239 GLY B C 1
ATOM 3673 O O . GLY B 1 239 ? 1.955 -4.32 19.75 1 49.19 239 GLY B O 1
ATOM 3674 N N . VAL B 1 240 ? 3.385 -4.887 21.359 1 52.09 240 VAL B N 1
ATOM 3675 C CA . VAL B 1 240 ? 3.432 -6.281 20.938 1 52.09 240 VAL B CA 1
ATOM 3676 C C . VAL B 1 240 ? 2.312 -7.066 21.625 1 52.09 240 VAL B C 1
ATOM 3678 O O . VAL B 1 240 ? 1.814 -8.055 21.062 1 52.09 240 VAL B O 1
ATOM 3681 N N . LEU B 1 241 ? 2.033 -6.664 22.844 1 52.44 241 LEU B N 1
ATOM 3682 C CA . LEU B 1 241 ? 0.93 -7.266 23.578 1 52.44 241 LEU B CA 1
ATOM 3683 C C . LEU B 1 241 ? -0.188 -6.254 23.812 1 52.44 241 LEU B C 1
ATOM 3685 O O . LEU B 1 241 ? 0.064 -5.051 23.875 1 52.44 241 LEU B O 1
#

Nearest PDB structures (foldseek):
  2a1u-assembly1_B  TM=8.834E-01  e=9.547E-23  Homo sapiens
  1efv-assembly1_B  TM=8.812E-01  e=3.019E-22  Homo sapiens
  1efp-assembly2_D  TM=9.040E-01  e=1.459E-21  Paracoccus denitrificans
  1t9g-assembly1_S  TM=9.341E-01  e=1.460E-19  Homo sapiens
  2a1t-assembly1_S  TM=8.412E-01  e=6.251E-20  Homo sapiens

InterPro domains:
  IPR012255 Electron transfer flavoprotein, beta subunit [PIRSF000090] (1-240)
  IPR012255 Electron transfer flavoprotein, beta subunit [PTHR21294] (1-240)
  IPR014729 Rossmann-like alpha/beta/alpha sandwich fold [G3DSA:3.40.50.620] (1-241)
  IPR014730 Electron transfer flavoprotein, alpha/beta-subunit, N-terminal [PF01012] (27-196)
  IPR014730 Electron transfer flavoprotein, alpha/beta-subunit, N-terminal [SM00893] (20-204)
  IPR033948 Electron transfer flavoprotein, beta subunit, N-terminal [cd01714] (1-196)

Solvent-accessible surface area (backbone atoms only — not comparable to full-atom values): 24796 Å² total; per-residue (Å²): 87,36,29,33,14,35,36,41,50,33,59,34,70,91,66,48,49,74,58,87,66,38,72,46,71,89,40,64,70,30,67,21,66,30,16,43,33,15,42,40,50,32,40,51,48,26,72,75,68,40,65,45,28,33,33,40,32,57,29,59,75,53,69,71,55,54,39,49,53,31,16,62,54,38,56,34,34,40,39,33,39,31,91,55,68,27,62,67,51,48,30,54,57,50,47,59,53,44,67,74,66,61,46,42,36,38,27,23,26,46,34,44,81,87,66,49,63,48,37,51,66,31,25,35,15,36,72,69,70,34,47,70,47,58,38,23,40,41,79,45,79,57,90,65,26,38,39,32,34,25,68,43,92,62,30,29,36,34,32,36,31,52,55,43,28,30,34,22,24,36,63,78,48,52,77,58,75,76,58,50,72,66,38,46,61,55,22,74,73,46,54,70,50,76,46,78,51,86,56,88,45,62,44,42,81,76,45,68,32,63,46,68,68,67,64,72,74,67,73,68,76,59,60,61,72,56,23,48,52,47,46,51,49,47,31,37,71,70,62,76,89,85,35,29,33,14,35,39,40,50,34,59,34,69,92,65,48,49,74,58,86,68,39,73,45,70,89,40,62,72,30,67,21,68,30,16,42,34,15,42,40,50,34,41,52,47,28,73,74,69,40,64,47,26,33,32,40,31,56,30,60,76,53,70,70,56,54,40,50,51,31,16,61,53,38,56,33,35,40,39,32,38,32,92,55,67,27,62,67,53,48,31,54,58,51,47,60,54,45,68,73,65,61,46,43,34,37,27,23,25,45,36,43,80,89,48,56,63,50,37,51,65,31,24,33,14,37,72,68,71,32,47,68,46,60,38,24,39,41,78,43,78,57,90,66,26,38,40,32,35,24,68,43,92,62,32,30,37,34,34,36,31,52,58,44,28,28,35,22,23,37,63,79,46,53,76,57,74,77,56,50,72,66,36,47,61,55,24,73,73,47,55,69,49,78,46,77,49,85,54,88,44,61,44,42,80,76,44,70,31,64,46,67,68,66,64,72,73,67,72,69,76,60,63,61,71,56,23,49,52,47,45,50,47,46,31,38,72,69,64,75,89

pLDDT: mean 89.49, std 16.01, range [37.59, 99.0]

Organism: Acidianus infernus (NCBI:txid12915)

Sequence (482 aa):
MNIIALFKIVPDDTLIKISGNSLDLNVPNKISTYDKNAIEEAIRIKEKHGGKAYGITAGITDRKTIREALAMGLDEVISIDMKEMDVMTTAEAIAEEVNQIKPNIILAGESTTDSSGGVLPSYLAAILNYPIVSYAKSISIEGDKVKVERNLTTLTEIVEAPMPAVISVVGEINTPRIPTVRQILESAKKPVRSLTFNKTPKVKIVSISPYVIQRKKIIIEGKMEEAVDKLLSYLRGEGVLMNIIALFKIVPDDTLIKISGNSLDLNVPNKISTYDKNAIEEAIRIKEKHGGKAYGITAGITDRKTIREALAMGLDEVISIDMKEMDVMT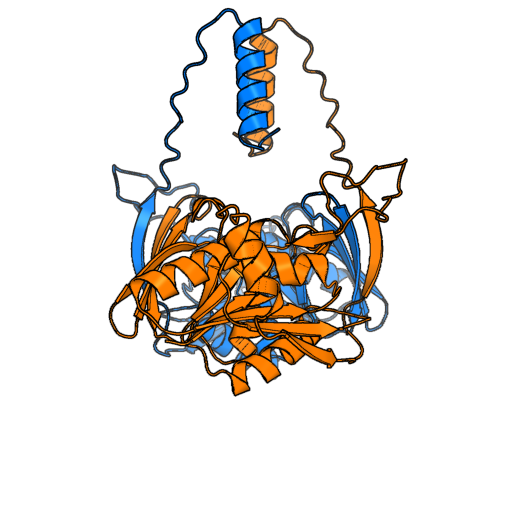TAEAIAEEVNQIKPNIILAGESTTDSSGGVLPSYLAAILNYPIVSYAKSISIEGDKVKVERNLTTLTEIVEAPMPAVISVVGEINTPRIPTVRQILESAKKPVRSLTFNKTPKVKIVSISPYVIQRKKIIIEGKMEEAVDKLLSYLRGEGVL

Radius of gyration: 23.13 Å; Cα contacts (8 Å, |Δi|>4): 1107; chains: 2; bounding box: 50×69×63 Å